Protein AF-A0AB39HM17-F1 (afdb_monomer)

Radius of gyration: 29.57 Å; Cα contacts (8 Å, |Δi|>4): 806; chains: 1; bounding box: 64×72×77 Å

InterPro domains:
  IPR000644 CBS domain [PF00571] (222-245)
  IPR000644 CBS domain [PF00571] (253-307)
  IPR000644 CBS domain [PS51371] (256-318)
  IPR000644 CBS domain [SM00116] (200-248)
  IPR000644 CBS domain [SM00116] (259-307)
  IPR006683 Thioesterase domain [PF03061] (350-422)
  IPR010766 DRTGG [PF07085] (76-178)
  IPR028979 HPr(Ser) kinase/phosphorylase-like, N-terminal domain superfamily [G3DSA:3.40.1390.20] (68-178)
  IPR028979 HPr(Ser) kinase/phosphorylase-like, N-terminal domain superfamily [SSF75138] (72-185)
  IPR029069 HotDog domain superfamily [SSF54637] (301-426)
  IPR036388 Winged helix-like DNA-binding domain superfamily [G3DSA:1.10.10.10] (3-59)
  IPR036390 Winged helix DNA-binding domain superfamily [SSF46785] (6-59)
  IPR046342 CBS domain superfamily [G3DSA:3.10.580.10] (186-247)
  IPR046342 CBS domain superfamily [G3DSA:3.10.580.10] (248-313)
  IPR046342 CBS domain superfamily [SSF54631] (182-310)
  IPR051257 Diverse Function CBS-Domain-Containing Protein [PTHR43080] (167-317)

Sequence (435 aa):
MATKHEQILKYIYSLKVGSKISVRQLASDLQVSDGTAYRAIKEAENQGFVSTIERVGTIRIERKQKDNFEKLTYAEVINIVDGQVLGGRDGLHKTLNKFLIGAMQLEAMMQYTEPDSLLIVGNRVRAHELAIEKGAAVLITGGFDTEDSIKKLADEKQLPIISTSYDTFTVAAMINRAIYDQLIKKEIVFVQDILTPYDQLYYLYTHDKIERWYELNQISMHTRFPVVNENKRLCGVVTSKDIIGKDKSLTIEKVMTKSPQVVQEKTSIAYVAHMMVWEGIEVIPVVDTSYNLIGLVSRQDVLKALQEIQRQPQVGDTIDDIVASNLKAINEEQTAFETKVLPQMTNQLGTLSDGVFTAIITEASSRALLQMKKGNLVVETITVSFIKPVQIESTLIIKPKILETGRIYAKIDVSVYHEDKIVGKGLLMAQLIDR

Foldseek 3Di:
DDDLLRVLLVVLQPDDFFDADDLVVSCVVSVHDSVSSVVSLVVCVVQQQWDQDPPPGITGHDRPDVPDLLWDFQLVLCVLQVKDWLALVQLRRQTAPEEDEPPDPLVVSLVVQAASHEYEYEPDQVSLQSSLVRRYAYEYEQQDDYDPVSRVSSNVSSHTYIYHNHHRVSSVVSVVVVSQVSLVPLPQDFCLNQWAWPVRFDAAEQFDFLLVVVVCCVVPVDQKHFYAYPVQATFFMGGVVQPPPHDRRDGPNVRGDGPDAAAERGHGLVVVLVCCLVVVNQKHFYADPVRHGTGMDGNVSSVVVVVVSVPPDGDDADLLRVLLVQWAQPDPLLQKIKGFAAQVQDDPVQFGDPVSVVSNQVNSQQVNVVSVVFAGKDWPDKDKDQQATHHHRFMKMKGWDWPDDDNFKTWIKIFIDGPNDTRMIMITIITTDND

Structure (mmCIF, N/CA/C/O backbone):
data_AF-A0AB39HM17-F1
#
_entry.id   AF-A0AB39HM17-F1
#
loop_
_atom_site.group_PDB
_atom_site.id
_atom_site.type_symbol
_atom_site.label_atom_id
_atom_site.label_alt_id
_atom_site.label_comp_id
_atom_site.label_asym_id
_atom_site.label_entity_id
_atom_site.label_seq_id
_atom_site.pdbx_PDB_ins_code
_atom_site.Cartn_x
_atom_site.Cartn_y
_atom_site.Cartn_z
_atom_site.occupancy
_atom_site.B_iso_or_equiv
_atom_site.auth_seq_id
_atom_site.auth_comp_id
_atom_site.auth_asym_id
_atom_site.auth_atom_id
_atom_site.pdbx_PDB_model_num
ATOM 1 N N . MET A 1 1 ? -24.971 -31.661 4.316 1.00 47.00 1 MET A N 1
ATOM 2 C CA . MET A 1 1 ? -24.615 -32.340 3.048 1.00 47.00 1 MET A CA 1
ATOM 3 C C . MET A 1 1 ? -23.960 -31.309 2.153 1.00 47.00 1 MET A C 1
ATOM 5 O O . MET A 1 1 ? -24.476 -30.201 2.111 1.00 47.00 1 MET A O 1
ATOM 9 N N . ALA A 1 2 ? -22.839 -31.634 1.505 1.00 59.97 2 ALA A N 1
ATOM 10 C CA . ALA A 1 2 ? -22.205 -30.706 0.567 1.00 59.97 2 ALA A CA 1
ATOM 11 C C . ALA A 1 2 ? -23.165 -30.409 -0.591 1.00 59.97 2 ALA A C 1
ATOM 13 O O . ALA A 1 2 ? -23.851 -31.317 -1.069 1.00 59.97 2 ALA A O 1
ATOM 14 N N . THR A 1 3 ? -23.242 -29.152 -1.019 1.00 82.88 3 THR A N 1
ATOM 15 C CA . THR A 1 3 ? -24.084 -28.784 -2.162 1.00 82.88 3 THR A CA 1
ATOM 16 C C . THR A 1 3 ? -23.556 -29.444 -3.440 1.00 82.88 3 THR A C 1
ATOM 18 O O . THR A 1 3 ? -22.368 -29.755 -3.547 1.00 82.88 3 THR A O 1
ATOM 21 N N . LYS A 1 4 ? -24.419 -29.630 -4.449 1.00 78.50 4 LYS A N 1
ATOM 22 C CA . LYS A 1 4 ? -23.999 -30.139 -5.770 1.00 78.50 4 LYS A CA 1
ATOM 23 C C . LYS A 1 4 ? -22.844 -29.315 -6.363 1.00 78.50 4 LYS A C 1
ATOM 25 O O . LYS A 1 4 ? -21.980 -29.865 -7.026 1.00 78.50 4 LYS A O 1
ATOM 30 N N . HIS A 1 5 ? -22.800 -28.014 -6.072 1.00 78.50 5 HIS A N 1
ATOM 31 C CA . HIS A 1 5 ? -21.723 -27.103 -6.470 1.00 78.50 5 HIS A CA 1
ATOM 32 C C . HIS A 1 5 ? -20.393 -27.395 -5.754 1.00 78.50 5 HIS A C 1
ATOM 34 O O . HIS A 1 5 ? -19.359 -27.540 -6.399 1.00 78.50 5 HIS A O 1
ATOM 40 N N . GLU A 1 6 ? -20.410 -27.578 -4.433 1.00 77.12 6 GLU A N 1
ATOM 41 C CA . GLU A 1 6 ? -19.210 -27.929 -3.653 1.00 77.12 6 GLU A CA 1
ATOM 42 C C . GLU A 1 6 ? -18.648 -29.310 -4.016 1.00 77.12 6 GLU A C 1
ATOM 44 O O . GLU A 1 6 ? -17.434 -29.518 -3.995 1.00 77.12 6 GLU A O 1
ATOM 49 N N . GLN A 1 7 ? -19.518 -30.264 -4.360 1.00 82.00 7 GLN A N 1
ATOM 50 C CA . GLN A 1 7 ? -19.106 -31.589 -4.831 1.00 82.00 7 GLN A CA 1
ATOM 51 C C . GLN A 1 7 ? -18.326 -31.499 -6.148 1.00 82.00 7 GLN A C 1
ATOM 53 O O . GLN A 1 7 ? -17.310 -32.177 -6.302 1.00 82.00 7 GLN A O 1
ATOM 58 N N . ILE A 1 8 ? -18.748 -30.614 -7.056 1.00 87.50 8 ILE A N 1
ATOM 59 C CA . ILE A 1 8 ? -18.041 -30.347 -8.312 1.00 87.50 8 ILE A CA 1
ATOM 60 C C . ILE A 1 8 ? -16.670 -29.727 -8.048 1.00 87.50 8 ILE A C 1
ATOM 62 O O . ILE A 1 8 ? -15.683 -30.175 -8.625 1.00 87.50 8 ILE A O 1
ATOM 66 N N . LEU A 1 9 ? -16.582 -28.729 -7.164 1.00 84.00 9 LEU A N 1
ATOM 67 C CA . LEU A 1 9 ? -15.301 -28.098 -6.832 1.00 84.00 9 LEU A CA 1
ATOM 68 C C . LEU A 1 9 ? -14.319 -29.111 -6.231 1.00 84.00 9 LEU A C 1
ATOM 70 O O . LEU A 1 9 ? -13.180 -29.202 -6.681 1.00 84.00 9 LEU A O 1
ATOM 74 N N . LYS A 1 10 ? -14.776 -29.954 -5.294 1.00 85.12 10 LYS A N 1
ATOM 75 C CA . LYS A 1 10 ? -13.953 -31.042 -4.735 1.00 85.12 10 LYS A CA 1
ATOM 76 C C . LYS A 1 10 ? -13.477 -32.020 -5.808 1.00 85.12 10 LYS A C 1
ATOM 78 O O . LYS A 1 10 ? -12.313 -32.419 -5.786 1.00 85.12 10 LYS A O 1
ATOM 83 N N . TYR A 1 11 ? -14.348 -32.375 -6.752 1.00 86.19 11 TYR A N 1
ATOM 84 C CA . TYR A 1 11 ? -13.978 -33.216 -7.887 1.00 86.19 11 TYR A CA 1
ATOM 85 C C . TYR A 1 11 ? -12.899 -32.545 -8.748 1.00 86.19 11 TYR A C 1
ATOM 87 O O . TYR A 1 11 ? -11.849 -33.145 -8.970 1.00 86.19 11 TYR A O 1
ATOM 95 N N . ILE A 1 12 ? -13.086 -31.279 -9.136 1.00 87.56 12 ILE A N 1
ATOM 96 C CA . ILE A 1 12 ? -12.105 -30.502 -9.910 1.00 87.56 12 ILE A CA 1
ATOM 97 C C . ILE A 1 12 ? -10.751 -30.440 -9.187 1.00 87.56 12 ILE A C 1
ATOM 99 O O . ILE A 1 12 ? -9.709 -30.631 -9.814 1.00 87.56 12 ILE A O 1
ATOM 103 N N . TYR A 1 13 ? -10.743 -30.228 -7.869 1.00 85.88 13 TYR A N 1
ATOM 104 C CA . TYR A 1 13 ? -9.505 -30.146 -7.085 1.00 85.88 13 TYR A CA 1
ATOM 105 C C . TYR A 1 13 ? -8.760 -31.477 -7.003 1.00 85.88 13 TYR A C 1
ATOM 107 O O . TYR A 1 13 ? -7.530 -31.469 -6.953 1.00 85.88 13 TYR A O 1
ATOM 115 N N . SER A 1 14 ? -9.483 -32.600 -7.063 1.00 85.81 14 SER A N 1
ATOM 116 C CA . SER A 1 14 ? -8.903 -33.948 -7.081 1.00 85.81 14 SER A CA 1
ATOM 117 C C . SER A 1 14 ? -8.293 -34.359 -8.428 1.00 85.81 14 SER A C 1
ATOM 119 O O . SER A 1 14 ? -7.534 -35.327 -8.484 1.00 85.81 14 SER A O 1
ATOM 121 N N . LEU A 1 15 ? -8.597 -33.642 -9.518 1.00 87.12 15 LEU A N 1
ATOM 122 C CA . LEU A 1 15 ? -8.042 -33.942 -10.838 1.00 87.12 15 LEU A CA 1
ATOM 123 C C . LEU A 1 15 ? -6.535 -33.667 -10.887 1.00 87.12 15 LEU A C 1
ATOM 125 O O . LEU A 1 15 ? -6.042 -32.676 -10.341 1.00 87.12 15 LEU A O 1
ATOM 129 N N . LYS A 1 16 ? -5.806 -34.516 -11.623 1.00 86.81 16 LYS A N 1
ATOM 130 C CA . LYS A 1 16 ? -4.382 -34.302 -11.909 1.00 86.81 16 LYS A CA 1
ATOM 131 C C . LYS A 1 16 ? -4.197 -33.033 -12.743 1.00 86.81 16 LYS A C 1
ATOM 133 O O . LYS A 1 16 ? -4.987 -32.771 -13.654 1.00 86.81 16 LYS A O 1
ATOM 138 N N . VAL A 1 17 ? -3.139 -32.274 -12.467 1.00 85.81 17 VAL A N 1
ATOM 139 C CA . VAL A 1 17 ? -2.735 -31.131 -13.301 1.00 85.81 17 VAL A CA 1
ATOM 140 C C . VAL A 1 17 ? -2.569 -31.592 -14.757 1.00 85.81 17 VAL A C 1
ATOM 142 O O . VAL A 1 17 ? -2.066 -32.683 -15.014 1.00 85.81 17 VAL A O 1
ATOM 145 N N . GLY A 1 18 ? -3.073 -30.797 -15.700 1.00 82.12 18 GLY A N 1
ATOM 146 C CA . GLY A 1 18 ? -3.159 -31.112 -17.128 1.00 82.12 18 GLY A CA 1
ATOM 147 C C . GLY A 1 18 ? -4.460 -31.799 -17.567 1.00 82.12 18 GLY A C 1
ATOM 148 O O . GLY A 1 18 ? -4.708 -31.915 -18.767 1.00 82.12 18 GLY A O 1
ATOM 149 N N . SER A 1 19 ? -5.323 -32.232 -16.639 1.00 89.38 19 SER A N 1
ATOM 150 C CA . SER A 1 19 ? -6.602 -32.872 -16.993 1.00 89.38 19 SER A CA 1
ATOM 151 C C . SER A 1 19 ? -7.542 -31.891 -17.697 1.00 89.38 19 SER A C 1
ATOM 153 O O . SER A 1 19 ? -7.758 -30.781 -17.208 1.00 89.38 19 SER A O 1
ATOM 155 N N . LYS A 1 20 ? -8.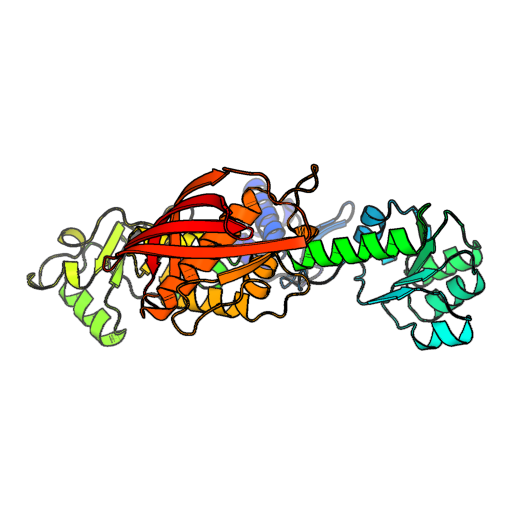142 -32.307 -18.820 1.00 89.75 20 LYS A N 1
ATOM 156 C CA . LYS A 1 20 ? -9.189 -31.535 -19.506 1.00 89.75 20 LYS A CA 1
ATOM 157 C C . LYS A 1 20 ? -10.494 -31.585 -18.716 1.00 89.75 20 LYS A C 1
ATOM 159 O O . LYS A 1 20 ? -10.899 -32.644 -18.247 1.00 89.75 20 LYS A O 1
ATOM 164 N N . ILE A 1 21 ? -11.159 -30.442 -18.615 1.00 91.06 21 ILE A N 1
ATOM 165 C CA . ILE A 1 21 ? -12.423 -30.264 -17.907 1.00 91.06 21 ILE A CA 1
ATOM 166 C C . ILE A 1 21 ? -13.456 -29.777 -18.921 1.00 91.06 21 ILE A C 1
ATOM 168 O O . ILE A 1 21 ? -13.289 -28.737 -19.552 1.00 91.06 21 ILE A O 1
ATOM 172 N N . SER A 1 22 ? -14.531 -30.540 -19.094 1.00 90.44 22 SER A N 1
ATOM 173 C CA . SER A 1 22 ? -15.632 -30.206 -19.998 1.00 90.44 22 SER A CA 1
ATOM 174 C C . SER A 1 22 ? -16.907 -30.008 -19.195 1.00 90.44 22 SER A C 1
ATOM 176 O O . SER A 1 22 ? -17.257 -30.866 -18.389 1.00 90.44 22 SER A O 1
ATOM 178 N N . VAL A 1 23 ? -17.624 -28.908 -19.450 1.00 89.31 23 VAL A N 1
ATOM 179 C CA . VAL A 1 23 ? -18.901 -28.591 -18.785 1.00 89.31 23 VAL A CA 1
ATOM 180 C C . VAL A 1 23 ? -19.884 -29.756 -18.914 1.00 89.31 23 VAL A C 1
ATOM 182 O O . VAL A 1 23 ? -20.435 -30.197 -17.914 1.00 89.31 23 VAL A O 1
ATOM 185 N N . ARG A 1 24 ? -20.049 -30.296 -20.129 1.00 86.56 24 ARG A N 1
ATOM 186 C CA . ARG A 1 24 ? -21.010 -31.375 -20.416 1.00 86.56 24 ARG A CA 1
ATOM 187 C C . ARG A 1 24 ? -20.611 -32.700 -19.777 1.00 86.56 24 ARG A C 1
ATOM 189 O O . ARG A 1 24 ? -21.460 -33.417 -19.261 1.00 86.56 24 ARG A O 1
ATOM 196 N N . GLN A 1 25 ? -19.319 -33.024 -19.814 1.00 85.06 25 GLN A N 1
ATOM 197 C CA . GLN A 1 25 ? -18.815 -34.263 -19.224 1.00 85.06 25 GLN A CA 1
ATOM 198 C C . GLN A 1 25 ? -18.960 -34.225 -17.704 1.00 85.06 25 GLN A C 1
ATOM 200 O O . GLN A 1 25 ? -19.507 -35.138 -17.105 1.00 85.06 25 GLN A O 1
ATOM 205 N N . LEU A 1 26 ? -18.581 -33.103 -17.101 1.00 87.12 26 LEU A N 1
ATOM 206 C CA . LEU A 1 26 ? -18.660 -32.900 -15.666 1.00 87.12 26 LEU A CA 1
ATOM 207 C C . LEU A 1 26 ? -20.117 -32.817 -15.168 1.00 87.12 26 LEU A C 1
ATOM 209 O O . LEU A 1 26 ? -20.424 -33.309 -14.084 1.00 87.12 26 LEU A O 1
ATOM 213 N N . ALA A 1 27 ? -21.026 -32.253 -15.972 1.00 88.44 27 ALA A N 1
ATOM 214 C CA . ALA A 1 27 ? -22.462 -32.260 -15.699 1.00 88.44 27 ALA A CA 1
ATOM 215 C C . ALA A 1 27 ? -23.060 -33.677 -15.720 1.00 88.44 27 ALA A C 1
ATOM 217 O O . ALA A 1 27 ? -23.825 -34.040 -14.823 1.00 88.44 27 ALA A O 1
ATOM 218 N N . SER A 1 28 ? -22.660 -34.488 -16.706 1.00 87.50 28 SER A N 1
ATOM 219 C CA . SER A 1 28 ? -23.074 -35.887 -16.847 1.00 87.50 28 SER A CA 1
ATOM 220 C C . SER A 1 28 ? -22.544 -36.762 -15.708 1.00 87.50 28 SER A C 1
ATOM 222 O O . SER A 1 28 ? -23.326 -37.442 -15.043 1.00 87.50 28 SER A O 1
ATOM 224 N N . ASP A 1 29 ? -21.236 -36.710 -15.443 1.00 84.44 29 ASP A N 1
ATOM 225 C CA . ASP A 1 29 ? -20.556 -37.580 -14.474 1.00 84.44 29 ASP A CA 1
ATOM 226 C C . ASP A 1 29 ? -21.052 -37.354 -13.039 1.00 84.44 29 ASP A C 1
ATOM 228 O O . ASP A 1 29 ? -21.134 -38.290 -12.244 1.00 84.44 29 ASP A O 1
ATOM 232 N N . LEU A 1 30 ? -21.422 -36.112 -12.709 1.00 84.88 30 LEU A N 1
ATOM 233 C CA . LEU A 1 30 ? -21.882 -35.725 -11.372 1.00 84.88 30 LEU A CA 1
ATOM 234 C C . LEU A 1 30 ? -23.409 -35.563 -11.270 1.00 84.88 30 LEU A C 1
ATOM 236 O O . LEU A 1 30 ? -23.908 -35.166 -10.216 1.00 84.88 30 LEU A O 1
ATOM 240 N N . GLN A 1 31 ? -24.162 -35.874 -12.334 1.00 87.62 31 GLN A N 1
ATOM 241 C CA . GLN A 1 31 ? -25.627 -35.741 -12.401 1.00 87.62 31 GLN A CA 1
ATOM 242 C C . GLN A 1 31 ? -26.131 -34.355 -11.936 1.00 87.62 31 GLN A C 1
ATOM 244 O O . GLN A 1 31 ? -27.002 -34.202 -11.059 1.00 87.62 31 GLN A O 1
ATOM 249 N N . VAL A 1 32 ? -25.552 -33.311 -12.531 1.00 88.50 32 VAL A N 1
ATOM 250 C CA . VAL A 1 32 ? -25.862 -31.897 -12.275 1.00 88.50 32 VAL A CA 1
ATOM 251 C C . VAL A 1 32 ? -26.233 -31.175 -13.572 1.00 88.50 32 VAL A C 1
ATOM 253 O O . VAL A 1 32 ? -26.030 -31.694 -14.663 1.00 88.50 32 VAL A O 1
ATOM 256 N N . SER A 1 33 ? -26.797 -29.967 -13.470 1.00 90.88 33 SER A N 1
ATOM 257 C CA . SER A 1 33 ? -27.083 -29.160 -14.664 1.00 90.88 33 SER A CA 1
ATOM 258 C C . SER A 1 33 ? -25.804 -28.564 -15.262 1.00 90.88 33 SER A C 1
ATOM 260 O O . SER A 1 33 ? -24.886 -28.205 -14.516 1.00 90.88 33 SER A O 1
ATOM 262 N N . ASP A 1 34 ? -25.785 -28.359 -16.582 1.00 88.88 34 ASP A N 1
ATOM 263 C CA . ASP A 1 34 ? -24.696 -27.665 -17.289 1.00 88.88 34 ASP A CA 1
ATOM 264 C C . ASP A 1 34 ? -24.395 -26.291 -16.673 1.00 88.88 34 ASP A C 1
ATOM 266 O O . ASP A 1 34 ? -23.236 -25.904 -16.539 1.00 88.88 34 ASP A O 1
ATOM 270 N N . GLY A 1 35 ? -25.427 -25.566 -16.225 1.00 85.38 35 GLY A N 1
ATOM 271 C CA . GLY A 1 35 ? -25.268 -24.269 -15.562 1.00 85.38 35 GLY A CA 1
ATOM 272 C C . GLY A 1 35 ? -24.552 -24.364 -14.210 1.00 85.38 35 GLY A C 1
ATOM 273 O O . GLY A 1 35 ? -23.720 -23.514 -13.890 1.00 85.38 35 GLY A O 1
ATOM 274 N N . THR A 1 36 ? -24.821 -25.414 -13.426 1.00 85.88 36 THR A N 1
ATOM 275 C CA . THR A 1 36 ? -24.124 -25.674 -12.153 1.00 85.88 36 THR A CA 1
ATOM 276 C C . THR A 1 36 ? -22.663 -26.055 -12.397 1.00 85.88 36 THR A C 1
ATOM 278 O O . THR A 1 36 ? -21.777 -25.522 -11.733 1.00 85.88 36 THR A O 1
ATOM 281 N N . ALA A 1 37 ? -22.402 -26.914 -13.387 1.00 88.56 37 ALA A N 1
ATOM 282 C CA . ALA A 1 37 ? -21.049 -27.298 -13.790 1.00 88.56 37 ALA A CA 1
ATOM 283 C C . ALA A 1 37 ? -20.241 -26.099 -14.307 1.00 88.56 37 ALA A C 1
ATOM 285 O O . ALA A 1 37 ? -19.108 -25.885 -13.879 1.00 88.56 37 ALA A O 1
ATOM 286 N N . TYR A 1 38 ? -20.840 -25.269 -15.165 1.00 89.12 38 TYR A N 1
ATOM 287 C CA . TYR A 1 38 ? -20.209 -24.058 -15.689 1.00 89.12 38 TYR A CA 1
ATOM 288 C C . TYR A 1 38 ? -19.845 -23.070 -14.575 1.00 89.12 38 TYR A C 1
ATOM 290 O O . TYR A 1 38 ? -18.727 -22.556 -14.544 1.00 89.12 38 TYR A O 1
ATOM 298 N N . ARG A 1 39 ? -20.759 -22.835 -13.624 1.00 86.56 39 ARG A N 1
ATOM 299 C CA . ARG A 1 39 ? -20.515 -21.933 -12.491 1.00 86.56 39 ARG A CA 1
ATOM 300 C C . ARG A 1 39 ? -19.363 -22.421 -11.612 1.00 86.56 39 ARG A C 1
ATOM 302 O O . ARG A 1 39 ? -18.527 -21.614 -11.221 1.00 86.56 39 ARG A O 1
ATOM 309 N N . ALA A 1 40 ? -19.295 -23.721 -11.338 1.00 89.19 40 ALA A N 1
ATOM 310 C CA . ALA A 1 40 ? -18.208 -24.306 -10.559 1.00 89.19 40 ALA A CA 1
ATOM 311 C C . ALA A 1 40 ? -16.862 -24.259 -11.300 1.00 89.19 40 ALA A C 1
ATOM 313 O O . ALA A 1 40 ? -15.841 -23.958 -10.691 1.00 89.19 40 ALA A O 1
ATOM 314 N N . ILE A 1 41 ? -16.850 -24.468 -12.621 1.00 89.19 41 ILE A N 1
ATOM 315 C CA . ILE A 1 41 ? -15.640 -24.305 -13.442 1.00 89.19 41 ILE A CA 1
ATOM 316 C C . ILE A 1 41 ? -15.154 -22.851 -13.415 1.00 89.19 41 ILE A C 1
ATOM 318 O O . ILE A 1 41 ? -13.964 -22.618 -13.222 1.00 89.19 41 ILE A O 1
ATOM 322 N N . LYS A 1 42 ? -16.060 -21.872 -13.547 1.00 86.19 42 LYS A N 1
ATOM 323 C CA . LYS A 1 42 ? -15.706 -20.447 -13.454 1.00 86.19 42 LYS A CA 1
ATOM 324 C C . LYS A 1 42 ? -15.182 -20.052 -12.078 1.00 86.19 42 LYS A C 1
ATOM 326 O O . LYS A 1 42 ? -14.275 -19.233 -11.979 1.00 86.19 42 LYS A O 1
ATOM 331 N N . GLU A 1 43 ? -15.717 -20.640 -11.017 1.00 83.00 43 GLU A N 1
ATOM 332 C CA . GLU A 1 43 ? -15.200 -20.424 -9.669 1.00 83.00 43 GLU A CA 1
ATOM 333 C C . GLU A 1 43 ? -13.813 -21.051 -9.474 1.00 83.00 43 GLU A C 1
ATOM 335 O O . GLU A 1 43 ? -12.916 -20.382 -8.966 1.00 83.00 43 GLU A O 1
ATOM 340 N N . ALA A 1 44 ? -13.599 -22.281 -9.945 1.00 84.75 44 ALA A N 1
ATOM 341 C CA . ALA A 1 44 ? -12.288 -22.926 -9.915 1.00 84.75 44 ALA A CA 1
ATOM 342 C C . ALA A 1 44 ? -11.242 -22.177 -10.767 1.00 84.75 44 ALA A C 1
ATOM 344 O O . ALA A 1 44 ? -10.065 -22.146 -10.406 1.00 84.75 44 ALA A O 1
ATOM 345 N N . GLU A 1 45 ? -11.666 -21.549 -11.868 1.00 82.88 45 GLU A N 1
ATOM 346 C CA . GLU A 1 45 ? -10.837 -20.659 -12.689 1.00 82.88 45 GLU A CA 1
ATOM 347 C C . GLU A 1 45 ? -10.462 -19.377 -11.930 1.00 82.88 45 GLU A C 1
ATOM 349 O O . GLU A 1 45 ? -9.283 -19.045 -11.839 1.00 82.88 45 GLU A O 1
ATOM 354 N N . ASN A 1 46 ? -11.425 -18.717 -11.277 1.00 72.69 46 ASN A N 1
ATOM 355 C CA . ASN A 1 46 ? -11.162 -17.542 -10.433 1.00 72.69 46 ASN A CA 1
ATOM 356 C C . ASN A 1 46 ? -10.252 -17.850 -9.233 1.00 72.69 46 ASN A C 1
ATOM 358 O O . ASN A 1 46 ? -9.504 -16.984 -8.786 1.00 72.69 46 ASN A O 1
ATOM 362 N N . GLN A 1 47 ? -10.316 -19.071 -8.702 1.00 74.81 47 GLN A N 1
ATOM 363 C CA . GLN A 1 47 ? -9.438 -19.541 -7.628 1.00 74.81 47 GLN A CA 1
ATOM 364 C C . GLN A 1 47 ? -8.070 -20.039 -8.141 1.00 74.81 47 GLN A C 1
ATOM 366 O O . GLN A 1 47 ? -7.244 -20.490 -7.346 1.00 74.81 47 GLN A O 1
ATOM 371 N N . GLY A 1 48 ? -7.814 -19.969 -9.454 1.00 74.75 48 GLY A N 1
ATOM 372 C CA . GLY A 1 48 ? -6.525 -20.308 -10.062 1.00 74.75 48 GLY A CA 1
ATOM 373 C C . GLY A 1 48 ? -6.222 -21.807 -10.139 1.00 74.75 48 GLY A C 1
ATOM 374 O O . GLY A 1 48 ? -5.068 -22.185 -10.321 1.00 74.75 48 GLY A O 1
ATOM 375 N N . PHE A 1 49 ? -7.226 -22.677 -9.993 1.00 81.19 49 PHE A N 1
ATOM 376 C CA . PHE A 1 49 ? -7.066 -24.133 -10.118 1.00 81.19 49 PHE A CA 1
ATOM 377 C C . PHE A 1 49 ? -7.260 -24.629 -11.555 1.00 81.19 49 PHE A C 1
ATOM 379 O O . PHE A 1 49 ? -6.881 -25.757 -11.888 1.00 81.19 49 PHE A O 1
ATOM 386 N N . VAL A 1 50 ? -7.882 -23.815 -12.404 1.00 89.00 50 VAL A N 1
ATOM 387 C CA . VAL A 1 50 ? -8.299 -24.164 -13.761 1.00 89.00 50 VAL A CA 1
ATOM 388 C C . VAL A 1 50 ? -8.026 -22.979 -14.692 1.00 89.00 50 VAL A C 1
ATOM 390 O O . VAL A 1 50 ? -8.115 -21.838 -14.261 1.00 89.00 50 VAL A O 1
ATOM 393 N N . SER A 1 51 ? -7.690 -23.233 -15.957 1.00 85.00 51 SER A N 1
ATOM 394 C CA . SER A 1 51 ? -7.532 -22.187 -16.976 1.00 85.00 51 SER A CA 1
ATOM 395 C C . SER A 1 51 ? -8.215 -22.588 -18.276 1.00 85.00 51 SER A C 1
ATOM 397 O O . SER A 1 51 ? -8.075 -23.728 -18.731 1.00 85.00 51 SER A O 1
ATOM 399 N N . THR A 1 52 ? -8.966 -21.663 -18.870 1.00 85.88 52 THR A N 1
ATOM 400 C CA . THR A 1 52 ? -9.573 -21.838 -20.191 1.00 85.88 52 THR A CA 1
ATOM 401 C C . THR A 1 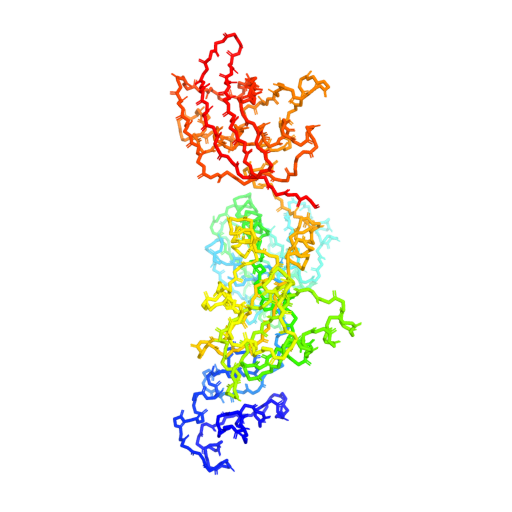52 ? -8.658 -21.276 -21.268 1.00 85.88 52 THR A C 1
ATOM 403 O O . THR A 1 52 ? -8.423 -20.074 -21.334 1.00 85.88 52 THR A O 1
ATOM 406 N N . ILE A 1 53 ? -8.167 -22.156 -22.141 1.00 80.38 53 ILE A N 1
ATOM 407 C CA . ILE A 1 53 ? -7.266 -21.796 -23.237 1.00 80.38 53 ILE A CA 1
ATOM 408 C C . ILE A 1 53 ? -8.033 -21.916 -24.556 1.00 80.38 53 ILE A C 1
ATOM 410 O O . ILE A 1 53 ? -8.640 -22.958 -24.838 1.00 80.38 53 ILE A O 1
ATOM 414 N N . GLU A 1 54 ? -8.004 -20.866 -25.383 1.00 71.12 54 GLU A N 1
ATOM 415 C CA . GLU A 1 54 ? -8.620 -20.899 -26.713 1.00 71.12 54 GLU A CA 1
ATOM 416 C C . GLU A 1 54 ? -8.104 -22.097 -27.526 1.00 71.12 54 GLU A C 1
ATOM 418 O O . GLU A 1 54 ? -6.910 -22.386 -27.556 1.00 71.12 54 GLU A O 1
ATOM 423 N N . ARG A 1 55 ? -9.020 -22.809 -28.197 1.00 72.38 55 ARG A N 1
ATOM 424 C CA . ARG A 1 55 ? -8.762 -24.000 -29.042 1.00 72.38 55 ARG A CA 1
ATOM 425 C C . ARG A 1 55 ? -8.291 -25.270 -28.313 1.00 72.38 55 ARG A C 1
ATOM 427 O O . ARG A 1 55 ? -8.348 -26.341 -28.910 1.00 72.38 55 ARG A O 1
ATOM 434 N N . VAL A 1 56 ? -7.899 -25.195 -27.040 1.00 78.00 56 VAL A N 1
ATOM 435 C CA . VAL A 1 56 ? -7.493 -26.361 -26.222 1.00 78.00 56 VAL A CA 1
ATOM 436 C C . VAL A 1 56 ? -8.606 -26.802 -25.266 1.00 78.00 56 VAL A C 1
ATOM 438 O O . VAL A 1 56 ? -8.775 -28.002 -25.021 1.00 78.00 56 VAL A O 1
ATOM 441 N N . GLY A 1 57 ? -9.398 -25.844 -24.777 1.00 83.62 57 GLY A N 1
ATOM 442 C CA . GLY A 1 57 ? -10.447 -26.052 -23.783 1.00 83.62 57 GLY A CA 1
ATOM 443 C C . GLY A 1 57 ? -9.980 -25.716 -22.368 1.00 83.62 57 GLY A C 1
ATOM 444 O O . GLY A 1 57 ? -8.907 -25.152 -22.155 1.00 83.62 57 GLY A O 1
ATOM 445 N N . THR A 1 58 ? -10.814 -26.043 -21.389 1.00 88.94 58 THR A N 1
ATOM 446 C CA . THR A 1 58 ? -10.538 -25.785 -19.977 1.00 88.94 58 THR A CA 1
ATOM 447 C C . THR A 1 58 ? -9.681 -26.908 -19.389 1.00 88.94 58 THR A C 1
ATOM 449 O O . THR A 1 58 ? -10.010 -28.083 -19.549 1.00 88.94 58 THR A O 1
ATOM 452 N N . ILE A 1 59 ? -8.576 -26.570 -18.723 1.00 90.31 59 ILE A N 1
ATOM 453 C CA . ILE A 1 59 ? -7.625 -27.541 -18.160 1.00 90.31 59 ILE A CA 1
ATOM 454 C C . ILE A 1 59 ? -7.332 -27.267 -16.685 1.00 90.31 59 ILE A C 1
ATOM 456 O O . ILE A 1 59 ? -7.284 -26.119 -16.246 1.00 90.31 59 ILE A O 1
ATOM 460 N N . ARG A 1 60 ? -7.101 -28.330 -15.912 1.00 89.00 60 ARG A N 1
ATOM 461 C CA . ARG A 1 60 ? -6.585 -28.250 -14.542 1.00 89.00 60 ARG A CA 1
ATOM 462 C C . ARG A 1 60 ? -5.145 -27.736 -14.584 1.00 89.00 60 ARG A C 1
ATOM 464 O O . ARG A 1 60 ? -4.297 -28.376 -15.197 1.00 89.00 60 ARG A O 1
ATOM 471 N N . ILE A 1 61 ? -4.856 -26.631 -13.910 1.00 83.12 61 ILE A N 1
ATOM 472 C CA . ILE A 1 61 ? -3.499 -26.067 -13.802 1.00 83.12 61 ILE A CA 1
ATOM 473 C C . ILE A 1 61 ? -2.990 -26.202 -12.374 1.00 83.12 61 ILE A C 1
ATOM 475 O O . ILE A 1 61 ? -3.787 -26.289 -11.450 1.00 83.12 61 ILE A O 1
ATOM 479 N N . GLU A 1 62 ? -1.684 -26.243 -12.147 1.00 77.50 62 GLU A N 1
ATOM 480 C CA . GLU A 1 62 ? -1.179 -26.151 -10.777 1.00 77.50 62 GLU A CA 1
ATOM 481 C C . GLU A 1 62 ? -1.677 -24.844 -10.145 1.00 77.50 62 GLU A C 1
ATOM 483 O O . GLU A 1 62 ? -1.754 -23.822 -10.830 1.00 77.50 62 GLU A O 1
ATOM 488 N N . ARG A 1 63 ? -2.107 -24.892 -8.873 1.00 63.44 63 ARG A N 1
ATOM 489 C CA . ARG A 1 63 ? -2.564 -23.683 -8.180 1.00 63.44 63 ARG A CA 1
ATOM 490 C C . ARG A 1 63 ? -1.367 -22.751 -8.179 1.00 63.44 63 ARG A C 1
ATOM 492 O O . ARG A 1 63 ? -0.403 -23.043 -7.476 1.00 63.44 63 ARG A O 1
ATOM 499 N N . LYS A 1 64 ? -1.432 -21.656 -8.941 1.00 51.19 64 LYS A N 1
ATOM 500 C CA . LYS A 1 64 ? -0.478 -20.568 -8.759 1.00 51.19 64 LYS A CA 1
ATOM 501 C C . LYS A 1 64 ? -0.561 -20.211 -7.278 1.00 51.19 64 LYS A C 1
ATOM 503 O O . LYS A 1 64 ? -1.597 -19.726 -6.812 1.00 51.19 64 LYS A O 1
ATOM 508 N N . GLN A 1 65 ? 0.501 -20.494 -6.520 1.00 43.12 65 GLN A N 1
ATOM 509 C CA . GLN A 1 65 ? 0.769 -19.672 -5.349 1.00 43.12 65 GLN A CA 1
ATOM 510 C C . GLN A 1 65 ? 0.733 -18.228 -5.865 1.00 43.12 65 GLN A C 1
ATOM 512 O O . GLN A 1 65 ? 0.975 -17.998 -7.054 1.00 43.12 65 GLN A O 1
ATOM 517 N N . LYS A 1 66 ? 0.310 -17.260 -5.049 1.00 42.56 66 LYS A N 1
ATOM 518 C CA . LYS A 1 66 ? 0.518 -15.856 -5.415 1.00 42.56 66 LYS A CA 1
ATOM 519 C C . LYS A 1 66 ? 2.037 -15.673 -5.504 1.00 42.56 66 LYS A C 1
ATOM 521 O O . LYS A 1 66 ? 2.671 -15.346 -4.513 1.00 42.56 66 LYS A O 1
ATOM 526 N N . ASP A 1 67 ? 2.612 -16.030 -6.645 1.00 37.09 67 ASP A N 1
ATOM 527 C CA . ASP A 1 67 ? 4.017 -15.875 -6.937 1.00 37.09 67 ASP A CA 1
ATOM 528 C C . ASP A 1 67 ? 4.227 -14.375 -6.978 1.00 37.09 67 ASP A C 1
ATOM 530 O O . ASP A 1 67 ? 3.526 -13.668 -7.707 1.00 37.09 67 ASP A O 1
ATOM 534 N N . ASN A 1 68 ? 5.122 -13.934 -6.099 1.00 40.38 68 ASN A N 1
ATOM 535 C CA . ASN A 1 68 ? 5.534 -12.567 -5.849 1.00 40.38 68 ASN A CA 1
ATOM 536 C C . ASN A 1 68 ? 5.241 -11.631 -7.030 1.00 40.38 68 ASN A C 1
ATOM 538 O O . ASN A 1 68 ? 5.876 -11.725 -8.082 1.00 40.38 68 ASN A O 1
ATOM 542 N N . PHE A 1 69 ? 4.364 -10.649 -6.801 1.00 45.03 69 PHE A N 1
ATOM 543 C CA . PHE A 1 69 ? 4.159 -9.467 -7.652 1.00 45.03 69 PHE A CA 1
ATOM 544 C C . PHE A 1 69 ? 5.432 -8.608 -7.843 1.00 45.03 69 PHE A C 1
ATOM 546 O O . PHE A 1 69 ? 5.376 -7.525 -8.414 1.00 45.03 69 PHE A O 1
ATOM 553 N N . GLU A 1 70 ? 6.591 -9.082 -7.388 1.00 53.09 70 GLU A N 1
ATOM 554 C CA . GLU A 1 70 ? 7.874 -8.384 -7.396 1.00 53.09 70 GLU A CA 1
ATOM 555 C C . GLU A 1 70 ? 8.563 -8.378 -8.766 1.00 53.09 70 GLU A C 1
ATOM 557 O O . GLU A 1 70 ? 9.601 -7.731 -8.907 1.00 53.09 70 GLU A O 1
ATOM 562 N N . LYS A 1 71 ? 8.058 -9.119 -9.767 1.00 65.94 71 LYS A N 1
ATOM 563 C CA . LYS A 1 71 ? 8.811 -9.337 -11.006 1.00 65.94 71 LYS A CA 1
ATOM 564 C C . LYS A 1 71 ? 8.026 -9.056 -12.286 1.00 65.94 71 LYS A C 1
ATOM 566 O O . LYS A 1 71 ? 7.054 -9.731 -12.614 1.00 65.94 71 LYS A O 1
ATOM 571 N N . LEU A 1 72 ? 8.545 -8.095 -13.039 1.00 79.50 72 LEU A N 1
ATOM 572 C CA . LEU A 1 72 ? 8.050 -7.628 -14.330 1.00 79.50 72 LEU A CA 1
ATOM 573 C C . LEU A 1 72 ? 8.278 -8.698 -15.419 1.00 79.50 72 LEU A C 1
ATOM 575 O O . LEU A 1 72 ? 9.282 -9.401 -15.396 1.00 79.50 72 LEU A O 1
ATOM 579 N N . THR A 1 73 ? 7.375 -8.858 -16.381 1.00 90.12 73 THR A N 1
ATOM 580 C CA . THR A 1 73 ? 7.514 -9.793 -17.521 1.00 90.12 73 THR A CA 1
ATOM 581 C C . THR A 1 73 ? 7.993 -9.080 -18.782 1.00 90.12 73 THR A C 1
ATOM 583 O O . THR A 1 73 ? 7.785 -7.878 -18.943 1.00 90.12 73 THR A O 1
ATOM 586 N N . TYR A 1 74 ? 8.582 -9.799 -19.744 1.00 92.06 74 TYR A N 1
ATOM 587 C CA . TYR A 1 74 ? 8.985 -9.173 -21.015 1.00 92.06 74 TYR A CA 1
ATOM 588 C C . TYR A 1 74 ? 7.795 -8.587 -21.796 1.00 92.06 74 TYR A C 1
ATOM 590 O O . TYR A 1 74 ? 7.948 -7.574 -22.477 1.00 92.06 74 TYR A O 1
ATOM 598 N N . ALA A 1 75 ? 6.602 -9.177 -21.666 1.00 90.69 75 ALA A N 1
ATOM 599 C CA . ALA A 1 75 ? 5.362 -8.618 -22.206 1.00 90.69 75 ALA A CA 1
ATOM 600 C C . ALA A 1 75 ? 5.038 -7.231 -21.625 1.00 90.69 75 ALA A C 1
ATOM 602 O O . ALA A 1 75 ? 4.617 -6.332 -22.350 1.00 90.69 75 ALA A O 1
ATOM 603 N N . GLU A 1 76 ? 5.250 -7.037 -20.325 1.00 89.25 76 GLU A N 1
ATOM 604 C CA . GLU A 1 76 ? 5.041 -5.743 -19.677 1.00 89.25 76 GLU A CA 1
ATOM 605 C C . GLU A 1 76 ? 6.109 -4.731 -20.084 1.00 89.25 76 GLU A C 1
ATOM 607 O O . GLU A 1 76 ? 5.760 -3.582 -20.350 1.00 89.25 76 GLU A O 1
ATOM 612 N N . VAL A 1 77 ? 7.375 -5.156 -20.220 1.00 92.12 77 VAL A N 1
ATOM 613 C CA . VAL A 1 77 ? 8.458 -4.294 -20.736 1.00 92.12 77 VAL A CA 1
ATOM 614 C C . VAL A 1 77 ? 8.061 -3.683 -22.074 1.00 92.12 77 VAL A C 1
ATOM 616 O O . VAL A 1 77 ? 8.239 -2.485 -22.263 1.00 92.12 77 VAL A O 1
ATOM 619 N N . ILE A 1 78 ? 7.487 -4.477 -22.980 1.00 93.12 78 ILE A N 1
ATOM 620 C CA . ILE A 1 78 ? 7.032 -3.997 -24.290 1.00 93.12 78 ILE A CA 1
ATOM 621 C C . ILE A 1 78 ? 6.027 -2.860 -24.149 1.00 93.12 78 ILE A C 1
ATOM 623 O O . ILE A 1 78 ? 6.187 -1.837 -24.806 1.00 93.12 78 ILE A O 1
ATOM 627 N N . ASN A 1 79 ? 5.028 -3.018 -23.281 1.00 91.56 79 ASN A N 1
ATOM 628 C CA . ASN A 1 79 ? 4.018 -1.984 -23.062 1.00 91.56 79 ASN A CA 1
ATOM 629 C C . ASN A 1 79 ? 4.615 -0.718 -22.430 1.00 91.56 79 ASN A C 1
ATOM 631 O O . ASN A 1 79 ? 4.137 0.375 -22.697 1.00 91.56 79 ASN A O 1
ATOM 635 N N . ILE A 1 80 ? 5.648 -0.854 -21.593 1.00 90.25 80 ILE A N 1
ATOM 636 C CA . ILE A 1 80 ? 6.317 0.279 -20.934 1.00 90.25 80 ILE A CA 1
ATOM 637 C C . ILE A 1 80 ? 7.122 1.115 -21.930 1.00 90.25 80 ILE A C 1
ATOM 639 O O . ILE A 1 80 ? 7.182 2.334 -21.799 1.00 90.25 80 ILE A O 1
ATOM 643 N N . VAL A 1 81 ? 7.770 0.458 -22.892 1.00 94.00 81 VAL A N 1
ATOM 644 C CA . VAL A 1 81 ? 8.705 1.100 -23.830 1.00 94.00 81 VAL A CA 1
ATOM 645 C C . VAL A 1 81 ? 8.110 1.299 -25.224 1.00 94.00 81 VAL A C 1
ATOM 647 O O . VAL A 1 81 ? 8.863 1.577 -26.157 1.00 94.00 81 VAL A O 1
ATOM 650 N N . ASP A 1 82 ? 6.797 1.110 -25.385 1.00 93.38 82 ASP A N 1
ATOM 651 C CA . ASP A 1 82 ? 6.095 1.086 -26.678 1.00 93.38 82 ASP A CA 1
ATOM 652 C C . ASP A 1 82 ? 6.832 0.229 -27.728 1.00 93.38 82 ASP A C 1
ATOM 654 O O . ASP A 1 82 ? 7.063 0.628 -28.870 1.00 93.38 82 ASP A O 1
ATOM 658 N N . GLY A 1 83 ? 7.289 -0.947 -27.294 1.00 93.69 83 GLY A N 1
ATOM 659 C CA . GLY A 1 83 ? 8.191 -1.797 -28.057 1.00 93.69 83 GLY A CA 1
ATOM 660 C C . GLY A 1 83 ? 7.505 -2.623 -29.148 1.00 93.69 83 GLY A C 1
ATOM 661 O O . GLY A 1 83 ? 6.341 -3.011 -29.057 1.00 93.69 83 GLY A O 1
ATOM 662 N N . GLN A 1 84 ? 8.273 -2.989 -30.167 1.00 96.75 84 GLN A N 1
ATOM 663 C CA . GLN A 1 84 ? 7.902 -3.964 -31.184 1.00 96.75 84 GLN A CA 1
ATOM 664 C C . GLN A 1 84 ? 8.729 -5.237 -31.015 1.00 96.75 84 GLN A C 1
ATOM 666 O O . GLN A 1 84 ? 9.952 -5.190 -30.912 1.00 96.75 84 GLN A O 1
ATOM 671 N N . VAL A 1 85 ? 8.075 -6.398 -31.046 1.00 97.50 85 VAL A N 1
ATOM 672 C CA . VAL A 1 85 ? 8.776 -7.688 -30.993 1.00 97.50 85 VAL A CA 1
ATOM 673 C C . VAL A 1 85 ? 9.261 -8.086 -32.379 1.00 97.50 85 VAL A C 1
ATOM 675 O O . VAL A 1 85 ? 8.445 -8.316 -33.279 1.00 97.50 85 VAL A O 1
ATOM 678 N N . LEU A 1 86 ? 10.580 -8.200 -32.516 1.00 96.88 86 LEU A N 1
ATOM 679 C CA . LEU A 1 86 ? 11.277 -8.602 -33.736 1.00 96.88 86 LEU A CA 1
ATOM 680 C C . LEU A 1 86 ? 11.429 -10.127 -33.849 1.00 96.88 86 LEU A C 1
ATOM 682 O O . LEU A 1 86 ? 11.394 -10.657 -34.954 1.00 96.88 86 LEU A O 1
ATOM 686 N N . GLY A 1 87 ? 11.562 -10.825 -32.717 1.00 95.44 87 GLY A N 1
ATOM 687 C CA . GLY A 1 87 ? 11.686 -12.286 -32.624 1.00 95.44 87 GLY A CA 1
ATOM 688 C C . GLY A 1 87 ? 11.522 -12.768 -31.179 1.00 95.44 87 GLY A C 1
ATOM 689 O O . GLY A 1 87 ? 11.495 -11.952 -30.257 1.00 95.44 87 GLY A O 1
ATOM 690 N N . GLY A 1 88 ? 11.373 -14.074 -30.970 1.00 95.62 88 GLY A N 1
ATOM 691 C CA . GLY A 1 88 ? 11.255 -14.699 -29.650 1.00 95.62 88 GLY A CA 1
ATOM 692 C C . GLY A 1 88 ? 9.913 -14.476 -28.951 1.00 95.62 88 GLY A C 1
ATOM 693 O O . GLY A 1 88 ? 9.862 -14.418 -27.721 1.00 95.62 88 GLY A O 1
ATOM 694 N N . ARG A 1 89 ? 8.817 -14.337 -29.712 1.00 94.50 89 ARG A N 1
ATOM 695 C CA . ARG A 1 89 ? 7.470 -14.010 -29.184 1.00 94.50 89 ARG A CA 1
ATOM 696 C C . ARG A 1 89 ? 6.961 -14.994 -28.131 1.00 94.50 89 ARG A C 1
ATOM 698 O O . ARG A 1 89 ? 6.294 -14.587 -27.183 1.00 94.50 89 ARG A O 1
ATOM 705 N N . ASP A 1 90 ? 7.309 -16.268 -28.252 1.00 92.00 90 ASP A N 1
ATOM 706 C CA . ASP A 1 90 ? 6.881 -17.284 -27.288 1.00 92.00 90 ASP A CA 1
ATOM 707 C C . ASP A 1 90 ? 7.542 -17.099 -25.913 1.00 92.00 90 ASP A C 1
ATOM 709 O O . ASP A 1 90 ? 7.035 -17.595 -24.911 1.00 92.00 90 ASP A O 1
ATOM 713 N N . GLY A 1 91 ? 8.627 -16.322 -25.829 1.00 90.94 91 GLY A N 1
ATOM 714 C CA . GLY A 1 91 ? 9.324 -15.987 -24.588 1.00 90.94 91 GLY A CA 1
ATOM 715 C C . GLY A 1 91 ? 8.708 -14.852 -23.768 1.00 90.94 91 GLY A C 1
ATOM 716 O O . GLY A 1 91 ? 9.185 -14.583 -22.670 1.00 90.94 91 GLY A O 1
ATOM 717 N N . LEU A 1 92 ? 7.662 -14.175 -24.255 1.00 91.00 92 LEU A N 1
ATOM 718 C CA . LEU A 1 92 ? 7.155 -12.939 -23.634 1.00 91.00 92 LEU A CA 1
ATOM 719 C C . LEU A 1 92 ? 6.554 -13.112 -22.236 1.00 91.00 92 LEU A C 1
ATOM 721 O O . LEU A 1 92 ? 6.558 -12.175 -21.442 1.00 91.00 92 LEU A O 1
ATOM 725 N N . HIS A 1 93 ? 6.048 -14.306 -21.937 1.00 86.12 93 HIS A N 1
ATOM 726 C CA . HIS A 1 93 ? 5.486 -14.644 -20.631 1.00 86.12 93 HIS A CA 1
ATOM 727 C C . HIS A 1 93 ? 6.560 -14.854 -19.551 1.00 86.12 93 HIS A C 1
ATOM 729 O O . HIS A 1 93 ? 6.220 -14.962 -18.374 1.00 86.12 93 HIS A O 1
ATOM 735 N N . LYS A 1 94 ? 7.840 -14.951 -19.941 1.00 88.31 94 LYS A N 1
ATOM 736 C CA . LYS A 1 94 ? 8.952 -15.124 -19.008 1.00 88.31 94 LYS A CA 1
ATOM 737 C C . LYS A 1 94 ? 9.191 -13.841 -18.213 1.00 88.31 94 LYS A C 1
ATOM 739 O O . LYS A 1 94 ? 8.934 -12.723 -18.667 1.00 88.31 94 LYS A O 1
ATOM 744 N N . THR A 1 95 ? 9.703 -14.041 -17.012 1.00 85.38 95 THR A N 1
ATOM 745 C CA . THR A 1 95 ? 9.947 -12.993 -16.031 1.00 85.38 95 THR A CA 1
ATOM 746 C C . THR A 1 95 ? 11.315 -12.345 -16.240 1.00 85.38 95 THR A C 1
ATOM 748 O O . THR A 1 95 ? 12.307 -13.033 -16.471 1.00 85.38 95 THR A O 1
ATOM 751 N N . LEU A 1 96 ? 11.368 -11.021 -16.122 1.00 83.50 96 LEU A N 1
ATOM 752 C CA . LEU A 1 96 ? 12.585 -10.226 -16.073 1.00 83.50 96 LEU A CA 1
ATOM 753 C C . LEU A 1 96 ? 13.131 -10.225 -14.643 1.00 83.50 96 LEU A C 1
ATOM 755 O O . LEU A 1 96 ? 12.507 -9.680 -13.736 1.00 83.50 96 LEU A O 1
ATOM 759 N N . ASN A 1 97 ? 14.320 -10.793 -14.445 1.00 78.06 97 ASN A N 1
ATOM 760 C CA . ASN A 1 97 ? 14.975 -10.770 -13.133 1.00 78.06 97 ASN A CA 1
ATOM 761 C C . ASN A 1 97 ? 15.951 -9.596 -12.978 1.00 78.06 97 ASN A C 1
ATOM 763 O O . ASN A 1 97 ? 16.172 -9.112 -11.871 1.00 78.06 97 ASN A O 1
ATOM 767 N N . LYS A 1 98 ? 16.571 -9.159 -14.078 1.00 84.19 98 LYS A N 1
ATOM 768 C CA . LYS A 1 98 ? 17.648 -8.163 -14.077 1.00 84.19 98 LYS A CA 1
ATOM 769 C C . LYS A 1 98 ? 17.738 -7.504 -15.444 1.00 84.19 98 LYS A C 1
ATOM 771 O O . LYS A 1 98 ? 17.674 -8.200 -16.450 1.00 84.19 98 LYS A O 1
ATOM 776 N N . PHE A 1 99 ? 17.935 -6.191 -15.503 1.00 89.50 99 PHE A N 1
ATOM 777 C CA . PHE A 1 99 ? 18.259 -5.511 -16.758 1.00 89.50 99 PHE A CA 1
ATOM 778 C C . PHE A 1 99 ? 19.653 -4.883 -16.696 1.00 89.50 99 PHE A C 1
ATOM 780 O O . PHE A 1 99 ? 20.152 -4.532 -15.627 1.00 89.50 99 PHE A O 1
ATOM 787 N N . LEU A 1 100 ? 20.297 -4.784 -17.855 1.00 90.94 100 LEU A N 1
ATOM 788 C CA . LEU A 1 100 ? 21.678 -4.337 -18.021 1.00 90.94 100 LEU A CA 1
ATOM 789 C C . LEU A 1 100 ? 21.750 -3.346 -19.177 1.00 90.94 100 LEU A C 1
ATOM 791 O O . LEU A 1 100 ? 21.113 -3.551 -20.206 1.00 90.94 100 LEU A O 1
ATOM 795 N N . ILE A 1 101 ? 22.562 -2.299 -19.038 1.00 95.00 101 ILE A N 1
ATOM 796 C CA . ILE A 1 101 ? 22.776 -1.313 -20.103 1.00 95.00 101 ILE A CA 1
ATOM 797 C C . ILE A 1 101 ? 24.120 -1.583 -20.786 1.00 95.00 101 ILE A C 1
ATOM 799 O O . ILE A 1 101 ? 25.188 -1.428 -20.191 1.00 95.00 101 ILE A O 1
ATOM 803 N N . GLY A 1 102 ? 24.069 -1.957 -22.062 1.00 93.12 102 GLY A N 1
ATOM 804 C CA . GLY A 1 102 ? 25.222 -2.258 -22.908 1.00 93.12 102 GLY A CA 1
ATOM 805 C C . GLY A 1 102 ? 25.968 -1.011 -23.395 1.00 93.12 102 GLY A C 1
ATOM 806 O O . GLY A 1 102 ? 26.013 -0.751 -24.596 1.00 93.12 102 GLY A O 1
ATOM 807 N N . ALA A 1 103 ? 26.569 -0.242 -22.483 1.00 90.62 103 ALA A N 1
ATOM 808 C CA . ALA A 1 103 ? 27.348 0.960 -22.818 1.00 90.62 103 ALA A CA 1
ATOM 809 C C . ALA A 1 103 ? 28.839 0.677 -23.118 1.00 90.62 103 ALA A C 1
ATOM 811 O O . ALA A 1 103 ? 29.483 1.421 -23.859 1.00 90.62 103 ALA A O 1
ATOM 812 N N . MET A 1 104 ? 29.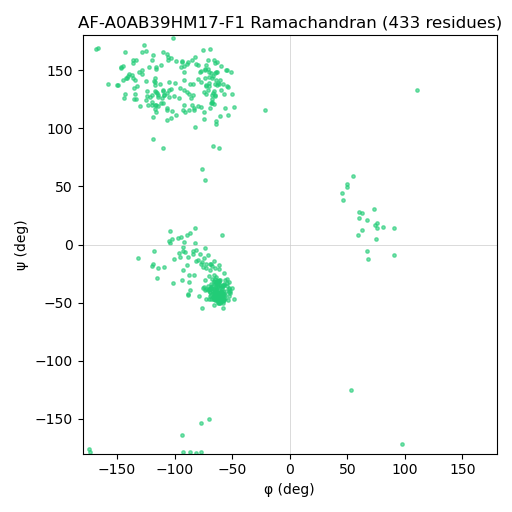392 -0.402 -22.553 1.00 91.25 104 MET A N 1
ATOM 813 C CA . MET A 1 104 ? 30.821 -0.758 -22.623 1.00 91.25 104 MET A CA 1
ATOM 814 C C . MET A 1 104 ? 31.197 -1.471 -23.933 1.00 91.25 104 MET A C 1
ATOM 816 O O . MET A 1 104 ? 30.347 -1.679 -24.792 1.00 91.25 104 MET A O 1
ATOM 820 N N . GLN A 1 105 ? 32.464 -1.858 -24.117 1.00 93.19 105 GLN A N 1
ATOM 821 C CA . GLN A 1 105 ? 32.860 -2.778 -25.196 1.00 93.19 105 GLN A CA 1
ATOM 822 C C . GLN A 1 105 ? 32.199 -4.156 -25.024 1.00 93.19 105 GLN A C 1
ATOM 824 O O . GLN A 1 105 ? 31.777 -4.516 -23.921 1.00 93.19 105 GLN A O 1
ATOM 829 N N . LEU A 1 106 ? 32.076 -4.905 -26.125 1.00 91.38 106 LEU A N 1
ATOM 830 C CA . LEU A 1 106 ? 31.331 -6.167 -26.184 1.00 91.38 106 LEU A CA 1
ATOM 831 C C . LEU A 1 106 ? 31.837 -7.175 -25.143 1.00 91.38 106 LEU A C 1
ATOM 833 O O . LEU A 1 106 ? 31.056 -7.761 -24.403 1.00 91.38 106 LEU A O 1
ATOM 837 N N . GLU A 1 107 ? 33.149 -7.326 -25.038 1.00 90.12 107 GLU A N 1
ATOM 838 C CA . GLU A 1 107 ? 33.795 -8.290 -24.153 1.00 90.12 107 GLU A CA 1
ATOM 839 C C . GLU A 1 107 ? 33.483 -7.988 -22.683 1.00 90.12 107 GLU A C 1
ATOM 841 O O . GLU A 1 107 ? 33.195 -8.900 -21.911 1.00 90.12 107 GLU A O 1
ATOM 846 N N . ALA A 1 108 ? 33.483 -6.705 -22.308 1.00 88.94 108 ALA A N 1
ATOM 847 C CA . ALA A 1 108 ? 33.200 -6.256 -20.949 1.00 88.94 108 ALA A CA 1
ATOM 848 C C . ALA A 1 108 ? 31.711 -6.383 -20.596 1.00 88.94 108 ALA A C 1
ATOM 850 O O . ALA A 1 108 ? 31.381 -6.931 -19.548 1.00 88.94 108 ALA A O 1
ATOM 851 N N . MET A 1 109 ? 30.792 -5.944 -21.471 1.00 90.25 109 MET A N 1
ATOM 852 C CA . MET A 1 109 ? 29.348 -6.038 -21.182 1.00 90.25 109 MET A CA 1
ATOM 853 C C . MET A 1 109 ? 28.886 -7.495 -21.016 1.00 90.25 109 MET A C 1
ATOM 855 O O . MET A 1 109 ? 28.021 -7.797 -20.193 1.00 90.25 109 MET A O 1
ATOM 859 N N . MET A 1 110 ? 29.503 -8.419 -21.755 1.00 89.81 110 MET A N 1
ATOM 860 C CA . MET A 1 110 ? 29.132 -9.832 -21.740 1.00 89.81 110 MET A CA 1
ATOM 861 C C . MET A 1 110 ? 29.542 -10.545 -20.454 1.00 89.81 110 MET A C 1
ATOM 863 O O . MET A 1 110 ? 28.997 -11.610 -20.172 1.00 89.81 110 MET A O 1
ATOM 867 N N . GLN A 1 111 ? 30.452 -9.979 -19.657 1.00 88.19 111 GLN A N 1
ATOM 868 C CA . GLN A 1 111 ? 30.795 -10.507 -18.330 1.00 88.19 111 GLN A CA 1
ATOM 869 C C . GLN A 1 111 ? 29.662 -10.314 -17.318 1.00 88.19 111 GLN A C 1
ATOM 871 O O . GLN A 1 111 ? 29.540 -11.104 -16.390 1.00 88.19 111 GLN A O 1
ATOM 876 N N . TYR A 1 112 ? 28.819 -9.300 -17.518 1.00 85.94 112 TYR A N 1
ATOM 877 C CA . TYR A 1 112 ? 27.682 -9.001 -16.646 1.00 85.94 112 TYR A CA 1
ATOM 878 C C . TYR A 1 112 ? 26.365 -9.607 -17.142 1.00 85.94 112 TYR A C 1
ATOM 880 O O . TYR A 1 112 ? 25.373 -9.572 -16.418 1.00 85.94 112 TYR A O 1
ATOM 888 N N . THR A 1 113 ? 26.348 -10.121 -18.378 1.00 86.88 113 THR A N 1
ATOM 889 C CA . THR A 1 113 ? 25.158 -10.699 -19.016 1.00 86.88 113 THR A CA 1
ATOM 890 C C . THR A 1 113 ? 24.925 -12.117 -18.507 1.00 86.88 113 THR A C 1
ATOM 892 O O . THR A 1 113 ? 25.762 -13.001 -18.703 1.00 86.88 113 THR A O 1
ATOM 895 N N . GLU A 1 114 ? 23.772 -12.318 -17.877 1.00 87.81 114 GLU A N 1
ATOM 896 C CA . GLU A 1 114 ? 23.349 -13.565 -17.233 1.00 87.81 114 GLU A CA 1
ATOM 897 C C . GLU A 1 114 ? 22.054 -14.093 -17.882 1.00 87.81 114 GLU A C 1
ATOM 899 O O . GLU A 1 114 ? 21.314 -13.308 -18.488 1.00 87.81 114 GLU A O 1
ATOM 904 N N . PRO A 1 115 ? 21.740 -15.394 -17.753 1.00 87.69 115 PRO A N 1
ATOM 905 C CA . PRO A 1 115 ? 20.435 -15.924 -18.141 1.00 87.69 115 PRO A CA 1
ATOM 906 C C . PRO A 1 115 ? 19.280 -15.183 -17.451 1.00 87.69 115 PRO A C 1
ATOM 908 O O . PRO A 1 115 ? 19.432 -14.689 -16.334 1.00 87.69 115 PRO A O 1
ATOM 911 N N . ASP A 1 116 ? 18.126 -15.111 -18.116 1.00 83.62 116 ASP A N 1
ATOM 912 C CA . ASP A 1 116 ? 16.911 -14.438 -17.621 1.00 83.62 116 ASP A CA 1
ATOM 913 C C . ASP A 1 116 ? 17.078 -12.927 -17.343 1.00 83.62 116 ASP A C 1
ATOM 915 O O . ASP A 1 116 ? 16.319 -12.326 -16.570 1.00 83.62 116 ASP A O 1
ATOM 919 N N . SER A 1 117 ? 18.071 -12.302 -17.987 1.00 90.31 117 SER A N 1
ATOM 920 C CA . SER A 1 117 ? 18.273 -10.852 -17.980 1.00 90.31 117 SER A CA 1
ATOM 921 C C . SER A 1 117 ? 17.807 -10.183 -19.278 1.00 90.31 117 SER A C 1
ATOM 923 O O . SER A 1 117 ? 17.673 -10.831 -20.315 1.00 90.31 117 SER A O 1
ATOM 925 N N . LEU A 1 118 ? 17.577 -8.868 -19.222 1.00 94.88 118 LEU A N 1
ATOM 926 C CA . LEU A 1 118 ? 17.329 -8.013 -20.385 1.00 94.88 118 LEU A CA 1
ATOM 927 C C . LEU A 1 118 ? 18.544 -7.132 -20.669 1.00 94.88 118 LEU A C 1
ATOM 929 O O . LEU A 1 118 ? 18.865 -6.240 -19.880 1.00 94.88 118 LEU A O 1
ATOM 933 N N . LEU A 1 119 ? 19.185 -7.330 -21.818 1.00 96.38 119 LEU A N 1
ATOM 934 C CA . LEU A 1 119 ? 20.235 -6.440 -22.299 1.00 96.38 119 LEU A CA 1
ATOM 935 C C . LEU A 1 119 ? 19.626 -5.286 -23.105 1.00 96.38 119 LEU A C 1
ATOM 937 O O . LEU A 1 119 ? 19.079 -5.498 -24.185 1.00 96.38 119 LEU A O 1
ATOM 941 N N . ILE A 1 120 ? 19.775 -4.061 -22.604 1.00 97.12 120 ILE A N 1
ATOM 942 C CA . ILE A 1 120 ? 19.412 -2.820 -23.292 1.00 97.12 120 ILE A CA 1
ATOM 943 C C . ILE A 1 120 ? 20.635 -2.325 -24.062 1.00 97.12 120 ILE A C 1
ATOM 945 O O . ILE A 1 120 ? 21.646 -1.955 -23.459 1.00 97.12 120 ILE A O 1
ATOM 949 N N . VAL A 1 121 ? 20.569 -2.312 -25.389 1.00 96.62 121 VAL A N 1
ATOM 950 C CA . VAL A 1 121 ? 21.715 -1.981 -26.246 1.00 96.62 121 VAL A CA 1
ATOM 951 C C . VAL A 1 121 ? 21.261 -1.250 -27.512 1.00 96.62 121 VAL A C 1
ATOM 953 O O . VAL A 1 121 ? 20.127 -1.392 -27.947 1.00 96.62 121 VAL A O 1
ATOM 956 N N . GLY A 1 122 ? 22.137 -0.422 -28.088 1.00 95.00 122 GLY A N 1
ATOM 957 C CA . GLY A 1 122 ? 21.893 0.211 -29.391 1.00 95.00 122 GLY A CA 1
ATOM 958 C C . GLY A 1 122 ? 22.105 -0.761 -30.558 1.00 95.00 122 GLY A C 1
ATOM 959 O O . GLY A 1 122 ? 22.043 -1.971 -30.391 1.00 95.00 122 GLY A O 1
ATOM 960 N N . ASN A 1 123 ? 22.454 -0.251 -31.740 1.00 93.44 123 ASN A N 1
ATOM 961 C CA . ASN A 1 123 ? 22.645 -1.024 -32.977 1.00 93.44 123 ASN A CA 1
ATOM 962 C C . ASN A 1 123 ? 23.935 -1.877 -33.032 1.00 93.44 123 ASN A C 1
ATOM 964 O O . ASN A 1 123 ? 24.742 -1.756 -33.956 1.00 93.44 123 ASN A O 1
ATOM 968 N N . ARG A 1 124 ? 24.154 -2.764 -32.058 1.00 93.94 124 ARG A N 1
ATOM 969 C CA . ARG A 1 124 ? 25.324 -3.656 -32.014 1.00 93.94 124 ARG A CA 1
ATOM 970 C C . ARG A 1 124 ? 24.902 -5.098 -32.263 1.00 93.94 124 ARG A C 1
ATOM 972 O O . ARG A 1 124 ? 24.781 -5.879 -31.329 1.00 93.94 124 ARG A O 1
ATOM 979 N N . VAL A 1 125 ? 24.769 -5.464 -33.537 1.00 95.38 125 VAL A N 1
ATOM 980 C CA . VAL A 1 125 ? 24.278 -6.781 -33.994 1.00 95.38 125 VAL A CA 1
ATOM 981 C C . VAL A 1 125 ? 24.961 -7.962 -33.288 1.00 95.38 125 VAL A C 1
ATOM 983 O O . VAL A 1 125 ? 24.282 -8.830 -32.750 1.00 95.38 125 VAL A O 1
ATOM 986 N N . ARG A 1 126 ? 26.298 -7.951 -33.172 1.00 95.81 126 ARG A N 1
ATOM 987 C CA . ARG A 1 126 ? 27.044 -8.995 -32.438 1.00 95.81 126 ARG A CA 1
ATOM 988 C C . ARG A 1 126 ? 26.687 -9.092 -30.953 1.00 95.81 126 ARG A C 1
ATOM 990 O O . ARG A 1 126 ? 26.759 -10.171 -30.378 1.00 95.81 126 ARG A O 1
ATOM 997 N N . ALA A 1 127 ? 26.325 -7.977 -30.319 1.00 95.62 127 ALA A N 1
ATOM 998 C CA . ALA A 1 127 ? 25.856 -7.988 -28.938 1.00 95.62 127 ALA A CA 1
ATOM 999 C C . ALA A 1 127 ? 24.464 -8.621 -28.827 1.00 95.62 127 ALA A C 1
ATOM 1001 O O . ALA A 1 127 ? 24.206 -9.312 -27.847 1.00 95.62 127 ALA A O 1
ATOM 1002 N N . HIS A 1 128 ? 23.597 -8.415 -29.826 1.00 97.12 128 HIS A N 1
ATOM 1003 C CA . HIS A 1 128 ? 22.265 -9.023 -29.853 1.00 97.12 128 HIS A CA 1
ATOM 1004 C C . HIS A 1 128 ? 22.373 -10.550 -29.907 1.00 97.12 128 HIS A C 1
ATOM 1006 O O . HIS A 1 128 ? 21.769 -11.240 -29.092 1.00 97.12 128 HIS A O 1
ATOM 1012 N N . GLU A 1 129 ? 23.182 -11.065 -30.836 1.00 97.31 129 GLU A N 1
ATOM 1013 C CA . GLU A 1 129 ? 23.420 -12.501 -31.008 1.00 97.31 129 GLU A CA 1
ATOM 1014 C C . GLU A 1 129 ? 23.972 -13.133 -29.725 1.00 97.31 129 GLU A C 1
ATOM 1016 O O . GLU A 1 129 ? 23.360 -14.039 -29.160 1.00 97.31 129 GLU A O 1
ATOM 1021 N N . LEU A 1 130 ? 25.072 -12.586 -29.201 1.00 95.69 130 LEU A N 1
ATOM 1022 C CA . LEU A 1 130 ? 25.759 -13.155 -28.044 1.00 95.69 130 LEU A CA 1
ATOM 1023 C C . LEU A 1 130 ? 24.921 -13.096 -26.755 1.00 95.69 130 LEU A C 1
ATOM 1025 O O . LEU A 1 130 ? 25.023 -13.985 -25.908 1.00 95.69 130 LEU A O 1
ATOM 1029 N N . ALA A 1 131 ? 24.071 -12.077 -26.596 1.00 96.19 131 ALA A N 1
ATOM 1030 C CA . ALA A 1 131 ? 23.137 -12.000 -25.475 1.00 96.19 131 ALA A CA 1
ATOM 1031 C C . ALA A 1 131 ? 22.098 -13.130 -25.526 1.00 96.19 131 ALA A C 1
ATOM 1033 O O . ALA A 1 131 ? 21.917 -13.843 -24.536 1.00 96.19 131 ALA A O 1
ATOM 1034 N N . ILE A 1 132 ? 21.484 -13.346 -26.693 1.00 97.00 132 ILE A N 1
ATOM 1035 C CA . ILE A 1 132 ? 20.508 -14.421 -26.907 1.00 97.00 132 ILE A CA 1
ATOM 1036 C C . ILE A 1 132 ? 21.168 -15.791 -26.714 1.00 97.00 132 ILE A C 1
ATOM 1038 O O . ILE A 1 132 ? 20.608 -16.668 -26.051 1.00 97.00 132 ILE A O 1
ATOM 1042 N N . GLU A 1 133 ? 22.395 -15.983 -27.208 1.00 95.25 133 GLU A N 1
ATOM 1043 C CA . GLU A 1 133 ? 23.164 -17.207 -26.973 1.00 95.25 133 GLU A CA 1
ATOM 1044 C C . GLU A 1 133 ? 23.351 -17.500 -25.482 1.00 95.25 133 GLU A C 1
ATOM 1046 O O . GLU A 1 133 ? 23.125 -18.640 -25.059 1.00 95.25 133 GLU A O 1
ATOM 1051 N N . LYS A 1 134 ? 23.677 -16.467 -24.694 1.00 93.62 134 LYS A N 1
ATOM 1052 C CA . LYS A 1 134 ? 23.851 -16.524 -23.235 1.00 93.62 134 LYS A CA 1
ATOM 1053 C C . LYS A 1 134 ? 22.554 -16.647 -22.434 1.00 93.62 134 LYS A C 1
ATOM 1055 O O . LYS A 1 134 ? 22.619 -16.791 -21.216 1.00 93.62 134 LYS A O 1
ATOM 1060 N N . GLY A 1 135 ? 21.394 -16.628 -23.084 1.00 93.38 135 GLY A N 1
ATOM 1061 C CA . GLY A 1 135 ? 20.111 -16.775 -22.404 1.00 93.38 135 GLY A CA 1
ATOM 1062 C C . GLY A 1 135 ? 19.475 -15.458 -21.949 1.00 93.38 135 GLY A C 1
ATOM 1063 O O . GLY A 1 135 ? 18.554 -15.491 -21.135 1.00 93.38 135 GLY A O 1
ATOM 1064 N N . ALA A 1 136 ? 19.961 -14.316 -22.439 1.00 95.44 136 ALA A N 1
ATOM 1065 C CA . ALA A 1 136 ? 19.414 -12.998 -22.138 1.00 95.44 136 ALA A CA 1
ATOM 1066 C C . ALA A 1 136 ? 18.506 -12.508 -23.274 1.00 95.44 136 ALA A C 1
ATOM 1068 O O . ALA A 1 136 ? 18.833 -12.655 -24.451 1.00 95.44 136 ALA A O 1
ATOM 1069 N N . ALA A 1 137 ? 17.378 -11.896 -22.921 1.00 97.12 137 ALA A N 1
ATOM 1070 C CA . ALA A 1 137 ? 16.550 -11.153 -23.863 1.00 97.12 137 ALA A CA 1
ATOM 1071 C C . ALA A 1 137 ? 17.251 -9.852 -24.285 1.00 97.12 137 ALA A C 1
ATOM 1073 O O . ALA A 1 137 ? 18.116 -9.334 -23.572 1.00 97.12 137 ALA A O 1
ATOM 1074 N N . VAL A 1 138 ? 16.853 -9.290 -25.426 1.00 97.69 138 VAL A N 1
ATOM 1075 C CA . VAL A 1 138 ? 17.478 -8.080 -25.980 1.00 97.69 138 VAL A CA 1
ATOM 1076 C C . VAL A 1 138 ? 16.429 -7.000 -26.203 1.00 97.69 138 VAL A C 1
ATOM 1078 O O . VAL A 1 138 ? 15.392 -7.247 -26.813 1.00 97.69 138 VAL A O 1
ATOM 1081 N N . LEU A 1 139 ? 16.725 -5.787 -25.745 1.00 97.94 139 LEU A N 1
ATOM 1082 C CA . LEU A 1 139 ? 15.981 -4.578 -26.071 1.00 97.94 139 LEU A CA 1
ATOM 1083 C C . LEU A 1 139 ? 16.887 -3.621 -26.851 1.00 97.94 139 LEU A C 1
ATOM 1085 O O . LEU A 1 139 ? 17.865 -3.099 -26.314 1.00 97.94 139 LEU A O 1
ATOM 1089 N N . ILE A 1 140 ? 16.535 -3.390 -28.110 1.00 98.06 140 ILE A N 1
ATOM 1090 C CA . ILE A 1 140 ? 17.248 -2.525 -29.041 1.00 98.06 140 ILE A CA 1
ATOM 1091 C C . ILE A 1 140 ? 16.652 -1.118 -28.966 1.00 98.06 140 ILE A C 1
ATOM 1093 O O . ILE A 1 140 ? 15.462 -0.924 -29.216 1.00 98.06 140 ILE A O 1
ATOM 1097 N N . THR A 1 141 ? 17.475 -0.134 -28.613 1.00 97.19 141 THR A N 1
ATOM 1098 C CA . THR A 1 141 ? 17.066 1.275 -28.480 1.00 97.19 141 THR A CA 1
ATOM 1099 C C . THR A 1 141 ? 17.310 2.053 -29.771 1.00 97.19 141 THR A C 1
ATOM 1101 O O . THR A 1 141 ? 18.162 1.677 -30.571 1.00 97.19 141 THR A O 1
ATOM 1104 N N . GLY A 1 142 ? 16.596 3.160 -29.984 1.00 94.31 142 GLY A N 1
ATOM 1105 C CA . GLY A 1 142 ? 16.794 4.056 -31.133 1.00 94.31 142 GLY A CA 1
ATOM 1106 C C . GLY A 1 142 ? 16.133 3.613 -32.444 1.00 94.31 142 GLY A C 1
ATOM 1107 O O . GLY A 1 142 ? 16.465 4.141 -33.502 1.00 94.31 142 GLY A O 1
ATOM 1108 N N . GLY A 1 143 ? 15.200 2.660 -32.390 1.00 92.31 143 GLY A N 1
ATOM 1109 C CA . GLY A 1 143 ? 14.394 2.221 -33.535 1.00 92.31 143 GLY A CA 1
ATOM 1110 C C . GLY A 1 143 ? 15.143 1.334 -34.528 1.00 92.31 143 GLY A C 1
ATOM 1111 O O . GLY A 1 143 ? 14.724 1.205 -35.677 1.00 92.31 143 GLY A O 1
ATOM 1112 N N . PHE A 1 144 ? 16.265 0.743 -34.111 1.00 95.94 144 PHE A N 1
ATOM 1113 C CA . PHE A 1 144 ? 17.038 -0.158 -34.958 1.00 95.94 144 PHE A CA 1
ATOM 1114 C C . PHE A 1 144 ? 16.448 -1.573 -34.979 1.00 95.94 144 PHE A C 1
ATOM 1116 O O . PHE A 1 144 ? 15.777 -2.012 -34.042 1.00 95.94 144 PHE A O 1
ATOM 1123 N N . ASP A 1 145 ? 16.740 -2.289 -36.061 1.00 95.50 145 ASP A N 1
ATOM 1124 C CA . ASP A 1 145 ? 16.422 -3.706 -36.234 1.00 95.50 145 ASP A CA 1
ATOM 1125 C C . ASP A 1 145 ? 17.679 -4.573 -35.997 1.00 95.50 145 ASP A C 1
ATOM 1127 O O . ASP A 1 145 ? 18.780 -4.072 -35.746 1.00 95.50 145 ASP A O 1
ATOM 1131 N N . THR A 1 146 ? 17.514 -5.888 -36.086 1.00 96.56 146 THR A N 1
ATOM 1132 C CA . THR A 1 146 ? 18.582 -6.889 -36.068 1.00 96.56 146 THR A CA 1
ATOM 1133 C C . THR A 1 146 ? 18.481 -7.819 -37.283 1.00 96.56 146 THR A C 1
ATOM 1135 O O . THR A 1 146 ? 17.504 -7.786 -38.029 1.00 96.56 146 THR A O 1
ATOM 1138 N N . GLU A 1 147 ? 19.486 -8.668 -37.494 1.00 97.44 147 GLU A N 1
ATOM 1139 C CA . GLU A 1 147 ? 19.499 -9.622 -38.610 1.00 97.44 147 GLU A CA 1
ATOM 1140 C C . GLU A 1 147 ? 18.472 -10.758 -38.439 1.00 97.44 147 GLU A C 1
ATOM 1142 O O . GLU A 1 147 ? 18.202 -11.217 -37.327 1.00 97.44 147 GLU A O 1
ATOM 1147 N N . ASP A 1 148 ? 17.928 -11.264 -39.552 1.00 97.69 148 ASP A N 1
ATOM 1148 C CA . ASP A 1 148 ? 16.909 -12.328 -39.544 1.00 97.69 148 ASP A CA 1
ATOM 1149 C C . ASP A 1 148 ? 17.421 -13.662 -38.980 1.00 97.69 148 ASP A C 1
ATOM 1151 O O . ASP A 1 148 ? 16.648 -14.437 -38.415 1.00 97.69 148 ASP A O 1
ATOM 1155 N N . SER A 1 149 ? 18.724 -13.933 -39.102 1.00 97.56 149 SER A N 1
ATOM 1156 C CA . SER A 1 149 ? 19.401 -15.057 -38.440 1.00 97.56 149 SER A CA 1
ATOM 1157 C C . SER A 1 149 ? 19.237 -14.989 -36.919 1.00 97.56 149 SER A C 1
ATOM 1159 O O . SER A 1 149 ? 18.901 -15.987 -36.286 1.00 97.56 149 SER A O 1
ATOM 1161 N N . ILE A 1 150 ? 19.388 -13.796 -36.343 1.00 97.94 150 ILE A N 1
ATOM 1162 C CA . ILE A 1 150 ? 19.294 -13.553 -34.901 1.00 97.94 150 ILE A CA 1
ATOM 1163 C C . ILE A 1 150 ? 17.832 -13.601 -34.440 1.00 97.94 150 ILE A C 1
ATOM 1165 O O . ILE A 1 150 ? 17.547 -14.132 -33.369 1.00 97.94 150 ILE A O 1
ATOM 1169 N N . LYS A 1 151 ? 16.882 -13.119 -35.257 1.00 98.19 151 LYS A N 1
ATOM 1170 C CA . LYS A 1 151 ? 15.437 -13.258 -34.978 1.00 98.19 151 LYS A CA 1
ATOM 1171 C C . LYS A 1 151 ? 15.029 -14.732 -34.876 1.00 98.19 151 LYS A C 1
ATOM 1173 O O . LYS A 1 151 ? 14.354 -15.109 -33.922 1.00 98.19 151 LYS A O 1
ATOM 1178 N N . LYS A 1 152 ? 15.508 -15.576 -35.799 1.00 97.94 152 LYS A N 1
ATOM 1179 C CA . LYS A 1 152 ? 15.285 -17.032 -35.755 1.00 97.94 152 LYS A CA 1
ATOM 1180 C C . LYS A 1 152 ? 15.919 -17.675 -34.525 1.00 97.94 152 LYS A C 1
ATOM 1182 O O . LYS A 1 152 ? 15.267 -18.469 -33.858 1.00 97.94 152 LYS A O 1
ATOM 1187 N N . LEU A 1 153 ? 17.150 -17.292 -34.185 1.00 97.69 153 LEU A N 1
ATOM 1188 C CA . LEU A 1 153 ? 17.817 -17.772 -32.973 1.00 97.69 153 LEU A CA 1
ATOM 1189 C C . LEU A 1 153 ? 17.021 -17.414 -31.702 1.00 97.69 153 LEU A C 1
ATOM 1191 O O . LEU A 1 153 ? 16.900 -18.224 -30.784 1.00 97.69 153 LEU A O 1
ATOM 1195 N N . ALA A 1 154 ? 16.452 -16.209 -31.655 1.00 97.75 154 ALA A N 1
ATOM 1196 C CA . ALA A 1 154 ? 15.572 -15.765 -30.579 1.00 97.75 154 ALA A CA 1
ATOM 1197 C C . ALA A 1 154 ? 14.266 -16.570 -30.500 1.00 97.75 154 ALA A C 1
ATOM 1199 O O . ALA A 1 154 ? 13.833 -16.904 -29.395 1.00 97.75 154 ALA A O 1
ATOM 1200 N N . ASP A 1 155 ? 13.662 -16.924 -31.639 1.00 97.31 155 ASP A N 1
ATOM 1201 C CA . ASP A 1 155 ? 12.503 -17.826 -31.691 1.00 97.31 155 ASP A CA 1
ATOM 1202 C C . ASP A 1 155 ? 12.857 -19.223 -31.159 1.00 97.31 155 ASP A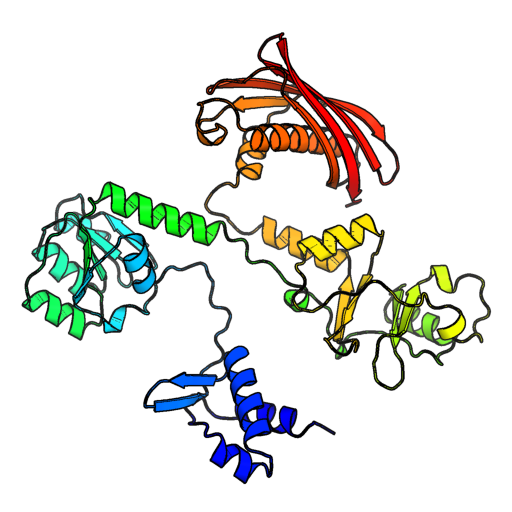 C 1
ATOM 1204 O O . ASP A 1 155 ? 12.161 -19.743 -30.286 1.00 97.31 155 ASP A O 1
ATOM 1208 N N . GLU A 1 156 ? 13.977 -19.798 -31.606 1.00 97.50 156 GLU A N 1
ATOM 1209 C CA . GLU A 1 156 ? 14.462 -21.114 -31.165 1.00 97.50 156 GLU A CA 1
ATOM 1210 C C . GLU A 1 156 ? 14.722 -21.165 -29.654 1.00 97.50 156 GLU A C 1
ATOM 1212 O O . GLU A 1 156 ? 14.350 -22.129 -28.983 1.00 97.50 156 GLU A O 1
ATOM 1217 N N . LYS A 1 157 ? 15.335 -20.114 -29.097 1.00 95.50 157 LYS A N 1
ATOM 1218 C CA . LYS A 1 157 ? 15.609 -20.007 -27.655 1.00 95.50 157 LYS A CA 1
ATOM 1219 C C . LYS A 1 157 ? 14.429 -19.474 -26.841 1.00 95.50 157 LYS A C 1
ATOM 1221 O O . LYS A 1 157 ? 14.502 -19.443 -25.609 1.00 95.50 157 LYS A O 1
ATOM 1226 N N . GLN A 1 158 ? 13.347 -19.063 -27.502 1.00 96.31 158 GLN A N 1
ATOM 1227 C CA . GLN A 1 158 ? 12.196 -18.402 -26.887 1.00 96.31 158 GLN A CA 1
ATOM 1228 C C . GLN A 1 158 ? 12.628 -17.227 -25.995 1.00 96.31 158 GLN A C 1
ATOM 1230 O O . GLN A 1 158 ? 12.253 -17.152 -24.819 1.00 96.31 158 GLN A O 1
ATOM 1235 N N . LEU A 1 159 ? 13.479 -16.349 -26.524 1.00 96.75 159 LEU A N 1
ATOM 1236 C CA . LEU A 1 159 ? 13.967 -15.151 -25.842 1.00 96.75 159 LEU A CA 1
ATOM 1237 C C . LEU A 1 159 ? 13.637 -13.931 -26.687 1.00 96.75 159 LEU A C 1
ATOM 1239 O O . LEU A 1 159 ? 14.082 -13.862 -27.829 1.00 96.75 159 LEU A O 1
ATOM 1243 N N . PRO A 1 160 ? 12.858 -12.976 -26.166 1.00 97.31 160 PRO A N 1
ATOM 1244 C CA . PRO A 1 160 ? 12.373 -11.891 -26.991 1.00 97.31 160 PRO A CA 1
ATOM 1245 C C . PRO A 1 160 ? 13.494 -10.931 -27.389 1.00 97.31 160 PRO A C 1
ATOM 1247 O O . PRO A 1 160 ? 14.338 -10.547 -26.575 1.00 97.31 160 PRO A O 1
ATOM 1250 N N . ILE A 1 161 ? 13.439 -10.503 -28.648 1.00 98.06 161 ILE A N 1
ATOM 1251 C CA . ILE A 1 161 ? 14.139 -9.322 -29.145 1.00 98.06 161 ILE A CA 1
ATOM 1252 C C . ILE A 1 161 ? 13.089 -8.247 -29.369 1.00 98.06 161 ILE A C 1
ATOM 1254 O O . ILE A 1 161 ? 12.174 -8.407 -30.182 1.00 98.06 161 ILE A O 1
ATOM 1258 N N . ILE A 1 162 ? 13.221 -7.157 -28.632 1.00 98.06 162 ILE A N 1
ATOM 1259 C CA . ILE A 1 162 ? 12.296 -6.033 -28.627 1.00 98.06 162 ILE A CA 1
ATOM 1260 C C . ILE A 1 162 ? 13.035 -4.835 -29.223 1.00 98.06 162 ILE A C 1
ATOM 1262 O O . ILE A 1 162 ? 14.199 -4.619 -28.909 1.00 98.06 162 ILE A O 1
ATOM 1266 N N . SER A 1 163 ? 12.380 -4.047 -30.066 1.00 97.94 163 SER A N 1
ATOM 1267 C CA . SER A 1 163 ? 12.897 -2.770 -30.562 1.00 97.94 163 SER A CA 1
ATOM 1268 C C . SER A 1 163 ? 11.986 -1.635 -30.123 1.00 97.94 163 SER A C 1
ATOM 1270 O O . SER A 1 163 ? 10.769 -1.790 -30.108 1.00 97.94 163 SER A O 1
ATOM 1272 N N . THR A 1 164 ? 12.563 -0.501 -29.747 1.00 97.81 164 THR A N 1
ATOM 1273 C CA . THR A 1 164 ? 11.826 0.719 -29.401 1.00 97.81 164 THR A CA 1
ATOM 1274 C C . THR A 1 164 ? 12.500 1.931 -30.020 1.00 97.81 164 THR A C 1
ATOM 1276 O O . THR A 1 164 ? 13.726 1.985 -30.133 1.00 97.81 164 THR A O 1
ATOM 1279 N N . SER A 1 165 ? 11.704 2.926 -30.412 1.00 97.19 165 SER A N 1
ATOM 1280 C CA . SER A 1 165 ? 12.201 4.202 -30.931 1.00 97.19 165 SER A CA 1
ATOM 1281 C C . SER A 1 165 ? 12.886 5.065 -29.868 1.00 97.19 165 SER A C 1
ATOM 1283 O O . SER A 1 165 ? 13.600 6.000 -30.223 1.00 97.19 165 SER A O 1
ATOM 1285 N N . TYR A 1 166 ? 12.679 4.779 -28.580 1.00 96.62 166 TYR A N 1
ATOM 1286 C CA . TYR A 1 166 ? 13.285 5.536 -27.487 1.00 96.62 166 TYR A CA 1
ATOM 1287 C C . TYR A 1 166 ? 14.783 5.238 -27.340 1.00 96.62 166 TYR A C 1
ATOM 1289 O O . TYR A 1 166 ? 15.258 4.143 -27.650 1.00 96.62 166 TYR A O 1
ATOM 1297 N N . ASP A 1 167 ? 15.541 6.216 -26.845 1.00 95.62 167 ASP A N 1
ATOM 1298 C CA . ASP A 1 167 ? 16.955 6.040 -26.523 1.00 95.62 167 ASP A CA 1
ATOM 1299 C C . ASP A 1 167 ? 17.160 5.238 -25.224 1.00 95.62 167 ASP A C 1
ATOM 1301 O O . ASP A 1 167 ? 16.244 5.022 -24.428 1.00 95.62 167 ASP A O 1
ATOM 1305 N N . THR A 1 168 ? 18.402 4.816 -24.992 1.00 94.50 168 THR A N 1
ATOM 1306 C CA . THR A 1 168 ? 18.785 3.980 -23.850 1.00 94.50 168 THR A CA 1
ATOM 1307 C C . THR A 1 168 ? 18.480 4.601 -22.487 1.00 94.50 168 THR A C 1
ATOM 1309 O O . THR A 1 168 ? 18.079 3.869 -21.583 1.00 94.50 168 THR A O 1
ATOM 1312 N N . PHE A 1 169 ? 18.656 5.915 -22.307 1.00 93.62 169 PHE A N 1
ATOM 1313 C CA . PHE A 1 169 ? 18.358 6.566 -21.030 1.00 93.62 169 PHE A CA 1
ATOM 1314 C C . PHE A 1 169 ? 16.852 6.605 -20.787 1.00 93.62 169 PHE A C 1
ATOM 1316 O O . PHE A 1 169 ? 16.402 6.213 -19.711 1.00 93.62 169 PHE A O 1
ATOM 1323 N N . THR A 1 170 ? 16.080 7.017 -21.794 1.00 92.00 170 THR A N 1
ATOM 1324 C CA . THR A 1 170 ? 14.615 7.078 -21.711 1.00 92.00 170 THR A CA 1
ATOM 1325 C C . THR A 1 170 ? 14.026 5.710 -21.371 1.00 92.00 170 THR A C 1
ATOM 1327 O O . THR A 1 170 ? 13.267 5.584 -20.412 1.00 92.00 170 THR A O 1
ATOM 1330 N N . VAL A 1 171 ? 14.451 4.665 -22.083 1.00 94.12 171 VAL A N 1
ATOM 1331 C CA . VAL A 1 171 ? 14.057 3.278 -21.811 1.00 94.12 171 VAL A CA 1
ATOM 1332 C C . VAL A 1 171 ? 14.417 2.849 -20.392 1.00 94.12 171 VAL A C 1
ATOM 1334 O O . VAL A 1 171 ? 13.570 2.314 -19.676 1.00 94.12 171 VAL A O 1
ATOM 1337 N N . ALA A 1 172 ? 15.667 3.070 -19.973 1.00 91.06 172 ALA A N 1
ATOM 1338 C CA . ALA A 1 172 ? 16.114 2.671 -18.646 1.00 91.06 172 ALA A CA 1
ATOM 1339 C C . ALA A 1 172 ? 15.306 3.387 -17.558 1.00 91.06 172 ALA A C 1
ATOM 1341 O O . ALA A 1 172 ? 14.889 2.751 -16.597 1.00 91.06 172 ALA A O 1
ATOM 1342 N N . ALA A 1 173 ? 15.022 4.681 -17.731 1.00 87.56 173 ALA A N 1
ATOM 1343 C CA . ALA A 1 173 ? 14.196 5.456 -16.815 1.00 87.56 173 ALA A CA 1
ATOM 1344 C C . ALA A 1 173 ? 12.744 4.953 -16.769 1.00 87.56 173 ALA A C 1
ATOM 1346 O O . ALA A 1 173 ? 12.184 4.843 -15.680 1.00 87.56 173 ALA A O 1
ATOM 1347 N N . MET A 1 174 ? 12.145 4.611 -17.916 1.00 88.19 174 MET A N 1
ATOM 1348 C CA . MET A 1 174 ? 10.786 4.062 -17.998 1.00 88.19 174 MET A CA 1
ATOM 1349 C C . MET A 1 174 ? 10.673 2.700 -17.310 1.00 88.19 174 MET A C 1
ATOM 1351 O O . MET A 1 174 ? 9.777 2.511 -16.491 1.00 88.19 174 MET A O 1
ATOM 1355 N N . ILE A 1 175 ? 11.598 1.773 -17.586 1.00 88.25 175 ILE A N 1
ATOM 1356 C CA . ILE A 1 175 ? 11.627 0.451 -16.940 1.00 88.25 175 ILE A CA 1
ATOM 1357 C C . ILE A 1 175 ? 11.869 0.604 -15.440 1.00 88.25 175 ILE A C 1
ATOM 1359 O O . ILE A 1 175 ? 11.147 0.015 -14.643 1.00 88.25 175 ILE A O 1
ATOM 1363 N N . ASN A 1 176 ? 12.839 1.432 -15.048 1.00 82.81 176 ASN A N 1
ATOM 1364 C CA . ASN A 1 176 ? 13.140 1.682 -13.644 1.00 82.81 176 ASN A CA 1
ATOM 1365 C C . ASN A 1 176 ? 11.916 2.259 -12.920 1.00 82.81 176 ASN A C 1
ATOM 1367 O O . ASN A 1 176 ? 11.524 1.749 -11.877 1.00 82.81 176 ASN A O 1
ATOM 1371 N N . ARG A 1 177 ? 11.243 3.256 -13.510 1.00 80.06 177 ARG A N 1
ATOM 1372 C CA . ARG A 1 177 ? 9.992 3.811 -12.981 1.00 80.06 177 ARG A CA 1
ATOM 1373 C C . ARG A 1 177 ? 8.887 2.763 -12.893 1.00 80.06 177 ARG A C 1
ATOM 1375 O O . ARG A 1 177 ? 8.204 2.721 -11.885 1.00 80.06 177 ARG A O 1
ATOM 1382 N N . ALA A 1 178 ? 8.705 1.925 -13.908 1.00 79.06 178 ALA A N 1
ATOM 1383 C CA . ALA A 1 178 ? 7.682 0.886 -13.880 1.00 79.06 178 ALA A CA 1
ATOM 1384 C C . ALA A 1 178 ? 7.947 -0.156 -12.784 1.00 79.06 178 ALA A C 1
ATOM 1386 O O . ALA A 1 178 ? 7.008 -0.600 -12.127 1.00 79.06 178 ALA A O 1
ATOM 1387 N N . ILE A 1 179 ? 9.218 -0.495 -12.549 1.00 74.75 179 ILE A N 1
ATOM 1388 C CA . ILE A 1 179 ? 9.637 -1.318 -11.413 1.00 74.75 179 ILE A CA 1
ATOM 1389 C C . ILE A 1 179 ? 9.294 -0.598 -10.103 1.00 74.75 179 ILE A C 1
ATOM 1391 O O . ILE A 1 179 ? 8.629 -1.190 -9.264 1.00 74.75 179 ILE A O 1
ATOM 1395 N N . TYR A 1 180 ? 9.645 0.684 -9.944 1.00 68.25 180 TYR A N 1
ATOM 1396 C CA . TYR A 1 180 ? 9.254 1.470 -8.764 1.00 68.25 180 TYR A CA 1
ATOM 1397 C C . TYR A 1 180 ? 7.735 1.507 -8.562 1.00 68.25 180 TYR A C 1
ATOM 1399 O O . TYR A 1 180 ? 7.265 1.241 -7.464 1.00 68.25 180 TYR A O 1
ATOM 1407 N N . ASP A 1 181 ? 6.952 1.773 -9.605 1.00 67.44 181 ASP A N 1
ATOM 1408 C CA . ASP A 1 181 ? 5.491 1.833 -9.533 1.00 67.44 181 ASP A CA 1
ATOM 1409 C C . ASP A 1 181 ? 4.886 0.462 -9.166 1.00 67.44 181 ASP A C 1
ATOM 1411 O O . ASP A 1 181 ? 3.854 0.403 -8.497 1.00 67.44 181 ASP A O 1
ATOM 1415 N N . GLN A 1 182 ? 5.512 -0.649 -9.577 1.00 63.62 182 GLN A N 1
ATOM 1416 C CA . GLN A 1 182 ? 5.133 -2.000 -9.146 1.00 63.62 182 GLN A CA 1
ATOM 1417 C C . GLN A 1 182 ? 5.548 -2.287 -7.697 1.00 63.62 182 GLN A C 1
ATOM 1419 O O . GLN A 1 182 ? 4.760 -2.870 -6.962 1.00 63.62 182 GLN A O 1
ATOM 1424 N N . LEU A 1 183 ? 6.728 -1.841 -7.263 1.00 56.72 183 LEU A N 1
ATOM 1425 C CA . LEU A 1 183 ? 7.231 -2.048 -5.900 1.00 56.72 183 LEU A CA 1
ATOM 1426 C C . LEU A 1 183 ? 6.520 -1.156 -4.865 1.00 56.72 183 LEU A C 1
ATOM 1428 O O . LEU A 1 183 ? 6.331 -1.572 -3.725 1.00 56.72 183 LEU A O 1
ATOM 1432 N N . ILE A 1 184 ? 6.059 0.036 -5.261 1.00 53.97 184 ILE A N 1
ATOM 1433 C CA . ILE A 1 184 ? 5.243 0.941 -4.431 1.00 53.97 184 ILE A CA 1
ATOM 1434 C C . ILE A 1 184 ? 3.811 0.417 -4.268 1.00 53.97 184 ILE A C 1
ATOM 1436 O O . ILE A 1 184 ? 3.129 0.797 -3.310 1.00 53.97 184 ILE A O 1
ATOM 1440 N N . LYS A 1 185 ? 3.327 -0.473 -5.152 1.00 52.31 185 LYS A N 1
ATOM 1441 C CA . LYS A 1 185 ? 2.055 -1.174 -4.929 1.00 52.31 185 LYS A CA 1
ATOM 1442 C C . LYS A 1 185 ? 2.214 -2.100 -3.727 1.00 52.31 185 LYS A C 1
ATOM 1444 O O . LYS A 1 185 ? 2.459 -3.292 -3.870 1.00 52.31 185 LYS A O 1
ATOM 1449 N N . LYS A 1 186 ? 2.011 -1.538 -2.532 1.00 55.44 186 LYS A N 1
ATOM 1450 C CA . LYS A 1 186 ? 1.780 -2.289 -1.302 1.00 55.44 186 LYS A CA 1
ATOM 1451 C C . LYS A 1 186 ? 0.704 -3.312 -1.628 1.00 55.44 186 LYS A C 1
ATOM 1453 O O . LYS A 1 186 ? -0.404 -2.923 -2.014 1.00 55.44 186 LYS A O 1
ATOM 1458 N N . GLU A 1 187 ? 1.022 -4.600 -1.513 1.00 60.62 187 GLU A N 1
ATOM 1459 C CA . GLU A 1 187 ? -0.032 -5.599 -1.550 1.00 60.62 187 GLU A CA 1
ATOM 1460 C C . GLU A 1 187 ? -1.021 -5.224 -0.452 1.00 60.62 187 GLU A C 1
ATOM 1462 O O . GLU A 1 187 ? -0.675 -5.117 0.728 1.00 60.62 187 GLU A O 1
ATOM 1467 N N . ILE A 1 188 ? -2.252 -4.927 -0.861 1.00 67.31 188 ILE A N 1
ATOM 1468 C CA . ILE A 1 188 ? -3.326 -4.699 0.088 1.00 67.31 188 ILE A CA 1
ATOM 1469 C C . ILE A 1 188 ? -3.514 -6.037 0.791 1.00 67.31 188 ILE A C 1
ATOM 1471 O O . ILE A 1 188 ? -4.071 -6.965 0.212 1.00 67.31 188 ILE A O 1
ATOM 1475 N N . VAL A 1 189 ? -3.018 -6.138 2.022 1.00 79.94 189 VAL A N 1
ATOM 1476 C CA . VAL A 1 189 ? -3.292 -7.295 2.867 1.00 79.94 189 VAL A CA 1
ATOM 1477 C C . VAL A 1 189 ? -4.779 -7.269 3.189 1.00 79.94 189 VAL A C 1
ATOM 1479 O O . VAL A 1 189 ? -5.334 -6.230 3.581 1.00 79.94 189 VAL A O 1
ATOM 1482 N N . PHE A 1 190 ? -5.432 -8.404 2.987 1.00 88.75 190 PHE A N 1
ATOM 1483 C CA . PHE A 1 190 ? -6.855 -8.577 3.207 1.00 88.75 190 PHE A CA 1
ATOM 1484 C C . PHE A 1 190 ? -7.115 -9.391 4.474 1.00 88.75 190 PHE A C 1
ATOM 1486 O O . PHE A 1 190 ? -6.255 -10.109 4.977 1.00 88.75 190 PHE A O 1
ATOM 1493 N N . VAL A 1 191 ? -8.338 -9.299 4.990 1.00 92.81 191 VAL A N 1
ATOM 1494 C CA . VAL A 1 191 ? -8.795 -10.046 6.172 1.00 92.81 191 VAL A CA 1
ATOM 1495 C C . VAL A 1 191 ? -8.551 -11.550 6.044 1.00 92.81 191 VAL A C 1
ATOM 1497 O O . VAL A 1 191 ? -8.102 -12.174 7.002 1.00 92.81 191 VAL A O 1
ATOM 1500 N N . GLN A 1 192 ? -8.790 -12.128 4.866 1.00 90.50 192 GLN A N 1
ATOM 1501 C CA . GLN A 1 192 ? -8.526 -13.548 4.593 1.00 90.50 192 GLN A CA 1
ATOM 1502 C C . GLN A 1 192 ? -7.079 -13.988 4.840 1.00 90.50 192 GLN A C 1
ATOM 1504 O O . GLN A 1 192 ? -6.849 -15.167 5.091 1.00 90.50 192 GLN A O 1
ATOM 1509 N N . ASP A 1 193 ? -6.117 -13.067 4.770 1.00 86.56 193 ASP A N 1
ATOM 1510 C CA . ASP A 1 193 ? -4.701 -13.400 4.893 1.00 86.56 193 ASP A CA 1
ATOM 1511 C C . ASP A 1 193 ? -4.280 -13.541 6.371 1.00 86.56 193 ASP A C 1
ATOM 1513 O O . ASP A 1 193 ? -3.217 -14.091 6.651 1.00 86.56 193 ASP A O 1
ATOM 1517 N N . ILE A 1 194 ? -5.108 -13.073 7.322 1.00 89.62 194 ILE A N 1
ATOM 1518 C CA . ILE A 1 194 ? -4.771 -13.047 8.759 1.00 89.62 194 ILE A CA 1
ATOM 1519 C C . ILE A 1 194 ? -5.858 -13.605 9.686 1.00 89.62 194 ILE A C 1
ATOM 1521 O O . ILE A 1 194 ? -5.615 -13.742 10.884 1.00 89.62 194 ILE A O 1
ATOM 1525 N N . LEU A 1 195 ? -7.078 -13.840 9.190 1.00 92.69 195 LEU A N 1
ATOM 1526 C CA . LEU A 1 195 ? -8.202 -14.220 10.046 1.00 92.69 195 LEU A CA 1
ATOM 1527 C C . LEU A 1 195 ? -7.969 -15.562 10.743 1.00 92.69 195 LEU A C 1
ATOM 1529 O O . LEU A 1 195 ? -7.374 -16.481 10.183 1.00 92.69 195 LEU A O 1
ATOM 1533 N N . THR A 1 196 ? -8.519 -15.696 11.949 1.00 92.06 196 THR A N 1
ATOM 1534 C CA . THR A 1 196 ? -8.680 -17.007 12.581 1.00 92.06 196 THR A CA 1
ATOM 1535 C C . THR A 1 196 ? -9.883 -17.702 11.936 1.00 92.06 196 THR A C 1
ATOM 1537 O O . THR A 1 196 ? -10.993 -17.159 12.010 1.00 92.06 196 THR A O 1
ATOM 1540 N N . PRO A 1 197 ? -9.699 -18.861 11.280 1.00 91.31 197 PRO A N 1
ATOM 1541 C CA . PRO A 1 197 ? -10.759 -19.526 10.530 1.00 91.31 197 PRO A CA 1
ATOM 1542 C C . PRO A 1 197 ? -11.804 -20.159 11.452 1.00 91.31 197 PRO A C 1
ATOM 1544 O O . PRO A 1 197 ? -11.520 -20.505 12.599 1.00 91.31 197 PRO A O 1
ATOM 1547 N N . TYR A 1 198 ? -13.029 -20.310 10.940 1.00 90.38 198 TYR A N 1
ATOM 1548 C CA . TYR A 1 198 ? -14.201 -20.773 11.694 1.00 90.38 198 TYR A CA 1
ATOM 1549 C C . TYR A 1 198 ? -13.984 -22.057 12.510 1.00 90.38 198 TYR A C 1
ATOM 1551 O O . TYR A 1 198 ? -14.521 -22.188 13.607 1.00 90.38 198 TYR A O 1
ATOM 1559 N N . ASP A 1 199 ? -13.216 -23.009 11.986 1.00 88.38 199 ASP A N 1
ATOM 1560 C CA . ASP A 1 199 ? -12.920 -24.298 12.621 1.00 88.38 199 ASP A CA 1
ATOM 1561 C C . ASP A 1 199 ? -12.061 -24.180 13.889 1.00 88.38 199 ASP A C 1
ATOM 1563 O O . ASP A 1 199 ? -12.064 -25.088 14.718 1.00 88.38 199 ASP A O 1
ATOM 1567 N N . GLN A 1 200 ? -11.376 -23.052 14.065 1.00 88.69 200 GLN A N 1
ATOM 1568 C CA . GLN A 1 200 ? -10.540 -22.745 15.225 1.00 88.69 200 GLN A CA 1
ATOM 1569 C C . GLN A 1 200 ? -11.216 -21.754 16.186 1.00 88.69 200 GLN A C 1
ATOM 1571 O O . GLN A 1 200 ? -10.631 -21.375 17.202 1.00 88.69 200 GLN A O 1
ATOM 1576 N N . LEU A 1 201 ? -12.447 -21.318 15.889 1.00 91.06 201 LEU A N 1
ATOM 1577 C CA . LEU A 1 201 ? -13.151 -20.333 16.701 1.00 91.06 201 LEU A CA 1
ATOM 1578 C C . LEU A 1 201 ? -13.880 -20.954 17.886 1.00 91.06 201 LEU A C 1
ATOM 1580 O O . LEU A 1 201 ? -14.646 -21.909 17.762 1.00 91.06 201 LEU A O 1
ATOM 1584 N N . TYR A 1 202 ? -13.764 -20.269 19.017 1.00 94.00 202 TYR A N 1
ATOM 1585 C CA . TYR A 1 202 ? -14.740 -20.358 20.090 1.00 94.00 202 TYR A CA 1
ATOM 1586 C C . TYR A 1 202 ? -15.875 -19.367 19.811 1.00 94.00 202 TYR A C 1
ATOM 1588 O O . TYR A 1 202 ? -15.635 -18.176 19.603 1.00 94.00 202 TYR A O 1
ATOM 1596 N N . TYR A 1 203 ? -17.110 -19.854 19.808 1.00 95.38 203 TYR A N 1
ATOM 1597 C CA . TYR A 1 203 ? -18.324 -19.067 19.600 1.00 95.38 203 TYR A CA 1
ATOM 1598 C C . TYR A 1 203 ? -19.453 -19.603 20.485 1.00 95.38 203 TYR A C 1
ATOM 1600 O O . TYR A 1 203 ? -19.349 -20.697 21.041 1.00 95.38 203 TYR A O 1
ATOM 1608 N N . LEU A 1 204 ? -20.522 -18.822 20.621 1.00 97.19 204 LEU A N 1
ATOM 1609 C CA . LEU A 1 204 ? -21.710 -19.174 21.401 1.00 97.19 204 LEU A CA 1
ATOM 1610 C C . LEU A 1 204 ? -22.936 -19.284 20.496 1.00 97.19 204 LEU A C 1
ATOM 1612 O O . LEU A 1 204 ? -23.026 -18.607 19.470 1.00 97.19 204 LEU A O 1
ATOM 1616 N N . TYR A 1 205 ? -23.906 -20.092 20.898 1.00 97.75 205 TYR A N 1
ATOM 1617 C CA . TYR A 1 205 ? -25.242 -20.092 20.317 1.00 97.75 205 TYR A CA 1
ATOM 1618 C C . TYR A 1 205 ? -26.158 -19.108 21.047 1.00 97.75 205 TYR A C 1
ATOM 1620 O O . TYR A 1 205 ? -25.967 -18.791 22.220 1.00 97.75 205 TYR A O 1
ATOM 1628 N N . THR A 1 206 ? -27.202 -18.625 20.372 1.00 97.19 206 THR A N 1
ATOM 1629 C CA . THR A 1 206 ? -28.190 -17.713 20.982 1.00 97.19 206 THR A CA 1
ATOM 1630 C C . THR A 1 206 ? -28.872 -18.312 22.217 1.00 97.19 206 THR A C 1
ATOM 1632 O O . THR A 1 206 ? -29.162 -17.593 23.177 1.00 97.19 206 THR A O 1
ATOM 1635 N N . HIS A 1 207 ? -29.100 -19.627 22.208 1.00 96.69 207 HIS A N 1
ATOM 1636 C CA . HIS A 1 207 ? -29.762 -20.362 23.283 1.00 96.69 207 HIS A CA 1
ATOM 1637 C C . HIS A 1 207 ? -28.818 -20.779 24.426 1.00 96.69 207 HIS A C 1
ATOM 1639 O O . HIS A 1 207 ? -29.307 -21.253 25.455 1.00 96.69 207 HIS A O 1
ATOM 1645 N N . ASP A 1 208 ? -27.498 -20.605 24.274 1.00 97.94 208 ASP A N 1
ATOM 1646 C CA . ASP A 1 208 ? -26.534 -20.920 25.331 1.00 97.94 208 ASP A CA 1
ATOM 1647 C C . ASP A 1 208 ? -26.813 -20.089 26.586 1.00 97.94 208 ASP A C 1
ATOM 1649 O O . ASP A 1 208 ? -27.350 -18.981 26.521 1.00 97.94 208 ASP A O 1
ATOM 1653 N N . LYS A 1 209 ? -26.426 -20.612 27.749 1.00 98.00 209 LYS A N 1
ATOM 1654 C CA . LYS A 1 209 ? -26.453 -19.866 29.013 1.00 98.00 209 LYS A CA 1
ATOM 1655 C C . LYS A 1 209 ? -25.149 -19.099 29.217 1.00 98.00 209 LYS A C 1
ATOM 1657 O O . LYS A 1 209 ? -24.107 -19.501 28.708 1.00 98.00 209 LYS A O 1
ATOM 1662 N N . ILE A 1 210 ? -25.174 -18.046 30.033 1.00 97.62 210 ILE A N 1
ATOM 1663 C CA . ILE A 1 210 ? -23.960 -17.304 30.426 1.00 97.62 210 ILE A CA 1
ATOM 1664 C C . ILE A 1 210 ? -22.910 -18.227 31.066 1.00 97.62 210 ILE A C 1
ATOM 1666 O O . ILE A 1 210 ? -21.715 -18.000 30.905 1.00 97.62 210 ILE A O 1
ATOM 1670 N N . GLU A 1 211 ? -23.321 -19.298 31.746 1.00 97.06 211 GLU A N 1
ATOM 1671 C CA . GLU A 1 211 ? -22.400 -20.328 32.245 1.00 97.06 211 GLU A CA 1
ATOM 1672 C C . GLU A 1 211 ? -21.455 -20.870 31.158 1.00 97.06 211 GLU A C 1
ATOM 1674 O O . GLU A 1 211 ? -20.246 -20.937 31.382 1.00 97.06 211 GLU A O 1
ATOM 1679 N N . ARG A 1 212 ? -21.968 -21.114 29.943 1.00 97.44 212 ARG A N 1
ATOM 1680 C CA . ARG A 1 212 ? -21.167 -21.580 28.806 1.00 97.44 212 ARG A CA 1
ATOM 1681 C C . ARG A 1 212 ? -20.096 -20.571 28.396 1.00 97.44 212 ARG A C 1
ATOM 1683 O O . ARG A 1 212 ? -18.992 -20.963 28.033 1.00 97.44 212 ARG A O 1
ATOM 1690 N N . TRP A 1 213 ? -20.383 -19.272 28.496 1.00 97.38 213 TRP A N 1
ATOM 1691 C CA . TRP A 1 213 ? -19.380 -18.229 28.256 1.00 97.38 213 TRP A CA 1
ATOM 1692 C C . TRP A 1 213 ? -18.201 -18.366 29.226 1.00 97.38 213 TRP A C 1
ATOM 1694 O O . TRP A 1 213 ? -17.054 -18.254 28.802 1.00 97.38 213 TRP A O 1
ATOM 1704 N N . TYR A 1 214 ? -18.459 -18.640 30.513 1.00 96.00 214 TYR A N 1
ATOM 1705 C CA . TYR A 1 214 ? -17.394 -18.800 31.513 1.00 96.00 214 TYR A CA 1
ATOM 1706 C C . TYR A 1 214 ? -16.549 -20.049 31.259 1.00 96.00 214 TYR A C 1
ATOM 1708 O O . TYR A 1 214 ? -15.337 -19.999 31.453 1.00 96.00 214 TYR A O 1
ATOM 1716 N N . GLU A 1 215 ? -17.158 -21.137 30.789 1.00 96.19 215 GLU A N 1
ATOM 1717 C CA . GLU A 1 215 ? -16.425 -22.332 30.357 1.00 96.19 215 GLU A CA 1
ATOM 1718 C C . GLU A 1 215 ? -15.484 -22.011 29.191 1.00 96.19 215 GLU A C 1
ATOM 1720 O O . GLU A 1 215 ? -14.292 -22.311 29.256 1.00 96.19 215 GLU A O 1
ATOM 1725 N N . LEU A 1 216 ? -15.994 -21.345 28.146 1.00 95.56 216 LEU A N 1
ATOM 1726 C CA . LEU A 1 216 ? -15.176 -20.940 27.002 1.00 95.56 216 LEU A CA 1
ATOM 1727 C C . LEU A 1 216 ? -14.055 -19.987 27.424 1.00 95.56 216 LEU A C 1
ATOM 1729 O O . LEU A 1 216 ? -12.918 -20.158 26.996 1.00 95.56 216 LEU A O 1
ATOM 1733 N N . ASN A 1 217 ? -14.347 -19.029 28.305 1.00 94.94 217 ASN A N 1
ATOM 1734 C CA . ASN A 1 217 ? -13.352 -18.110 28.847 1.00 94.94 217 ASN A CA 1
ATOM 1735 C C . ASN A 1 217 ? -12.248 -18.836 29.628 1.00 94.94 217 ASN A C 1
ATOM 1737 O O . ASN A 1 217 ? -11.089 -18.472 29.481 1.00 94.94 217 ASN A O 1
ATOM 1741 N N . GLN A 1 218 ? -12.561 -19.871 30.411 1.00 93.69 218 GLN A N 1
ATOM 1742 C CA . GLN A 1 218 ? -11.536 -20.643 31.126 1.00 93.69 218 GLN A CA 1
ATOM 1743 C C . GLN A 1 218 ? -10.642 -21.454 30.184 1.00 93.69 218 GLN A C 1
ATOM 1745 O O . GLN A 1 218 ? -9.449 -21.588 30.441 1.00 93.69 218 GLN A O 1
ATOM 1750 N N . ILE A 1 219 ? -11.210 -21.993 29.103 1.00 94.25 219 ILE A N 1
ATOM 1751 C CA . ILE A 1 219 ? -10.480 -22.847 28.159 1.00 94.25 219 ILE A CA 1
ATOM 1752 C C . ILE A 1 219 ? -9.629 -22.008 27.203 1.00 94.25 219 ILE A C 1
ATOM 1754 O O . ILE A 1 219 ? -8.479 -22.350 26.939 1.00 94.25 219 ILE A O 1
ATOM 1758 N N . SER A 1 220 ? -10.185 -20.917 26.672 1.00 90.50 220 SER A N 1
ATOM 1759 C CA . SER A 1 220 ? -9.531 -20.116 25.635 1.00 90.50 220 SER A CA 1
ATOM 1760 C C . SER A 1 220 ? -8.870 -18.842 26.158 1.00 90.50 220 SER A C 1
ATOM 1762 O O . SER A 1 220 ? -8.155 -18.188 25.408 1.00 90.50 220 SER A O 1
ATOM 1764 N N . MET A 1 221 ? -9.138 -18.439 27.406 1.00 91.44 221 MET A N 1
ATOM 1765 C CA . MET A 1 221 ? -8.778 -17.128 27.973 1.00 91.44 221 MET A CA 1
ATOM 1766 C C . MET A 1 221 ? -9.374 -15.922 27.220 1.00 91.44 221 MET A C 1
ATOM 1768 O O . MET A 1 221 ? -9.063 -14.772 27.533 1.00 91.44 221 MET A O 1
ATOM 1772 N N . HIS A 1 222 ? -10.270 -16.141 26.249 1.00 91.81 222 HIS A N 1
ATOM 1773 C CA . HIS A 1 222 ? -10.887 -15.061 25.478 1.00 91.81 222 HIS A CA 1
ATOM 1774 C C . HIS A 1 222 ? -12.021 -14.406 26.263 1.00 91.81 222 HIS A C 1
ATOM 1776 O O . HIS A 1 222 ? -12.812 -15.069 26.927 1.00 91.81 222 HIS A O 1
ATOM 1782 N N . THR A 1 223 ? -12.147 -13.089 26.143 1.00 92.06 223 THR A N 1
ATOM 1783 C CA . THR A 1 223 ? -13.181 -12.293 26.826 1.00 92.06 223 THR A CA 1
ATOM 1784 C C . THR A 1 223 ? -14.303 -11.839 25.894 1.00 92.06 223 THR A C 1
ATOM 1786 O O . THR A 1 223 ? -15.180 -11.079 26.308 1.00 92.06 223 THR A O 1
ATOM 1789 N N . ARG A 1 224 ? -14.264 -12.244 24.621 1.00 94.00 224 ARG A N 1
ATOM 1790 C CA . ARG A 1 224 ? -15.214 -11.837 23.583 1.00 94.00 224 ARG A CA 1
ATOM 1791 C C . ARG A 1 224 ? -15.479 -13.008 22.659 1.00 94.00 224 ARG A C 1
ATOM 1793 O O . ARG A 1 224 ? -14.531 -13.600 22.153 1.00 94.00 224 ARG A O 1
ATOM 1800 N N . PHE A 1 225 ? -16.751 -13.302 22.425 1.00 96.25 225 PHE A N 1
ATOM 1801 C CA . PHE A 1 225 ? -17.160 -14.406 21.566 1.00 96.25 225 PHE A CA 1
ATOM 1802 C C . PHE A 1 225 ? -18.243 -13.946 20.587 1.00 96.25 225 PHE A C 1
ATOM 1804 O O . PHE A 1 225 ? -19.174 -13.238 20.993 1.00 96.25 225 PHE A O 1
ATOM 1811 N N . PRO A 1 226 ? -18.152 -14.335 19.305 1.00 96.94 226 PRO A N 1
ATOM 1812 C CA . PRO A 1 226 ? -19.258 -14.183 18.377 1.00 96.94 226 PRO A CA 1
ATOM 1813 C C . PRO A 1 226 ? -20.404 -15.121 18.770 1.00 96.94 226 PRO A C 1
ATOM 1815 O O . PRO A 1 226 ? -20.186 -16.215 19.294 1.00 96.94 226 PRO A O 1
ATOM 1818 N N . VAL A 1 227 ? -21.632 -14.682 18.506 1.00 97.69 227 VAL A N 1
ATOM 1819 C CA . VAL A 1 227 ? -22.856 -15.444 18.756 1.00 97.69 227 VAL A CA 1
ATOM 1820 C C . VAL A 1 227 ? -23.519 -15.772 17.432 1.00 97.69 227 VAL A C 1
ATOM 1822 O O . VAL A 1 227 ? -23.805 -14.868 16.644 1.00 97.69 227 VAL A O 1
ATOM 1825 N N . VAL A 1 228 ? -23.808 -17.046 17.199 1.00 97.06 228 VAL A N 1
ATOM 1826 C CA . VAL A 1 228 ? -24.467 -17.544 15.987 1.00 97.06 228 VAL A CA 1
ATOM 1827 C C . VAL A 1 228 ? -25.794 -18.225 16.315 1.00 97.06 228 VAL A C 1
ATOM 1829 O O . VAL A 1 228 ? -26.067 -18.584 17.459 1.00 97.06 228 VAL A O 1
ATOM 1832 N N . ASN A 1 229 ? -26.639 -18.406 15.306 1.00 95.75 229 ASN A N 1
ATOM 1833 C CA . ASN A 1 229 ? -27.786 -19.310 15.400 1.00 95.75 229 ASN A CA 1
ATOM 1834 C C . ASN A 1 229 ? -27.430 -20.722 14.895 1.00 95.75 229 ASN A C 1
ATOM 1836 O O . ASN A 1 229 ? -26.314 -20.972 14.441 1.00 95.75 229 ASN A O 1
ATOM 1840 N N . GLU A 1 230 ? -28.409 -21.631 14.906 1.00 93.81 230 GLU A N 1
ATOM 1841 C CA . GLU A 1 230 ? -28.268 -23.010 14.399 1.00 93.81 230 GLU A CA 1
ATOM 1842 C C . GLU A 1 230 ? -27.768 -23.094 12.949 1.00 93.81 230 GLU A C 1
ATOM 1844 O O . GLU A 1 230 ? -27.071 -24.030 12.567 1.00 93.81 230 GLU A O 1
ATOM 1849 N N . ASN A 1 231 ? -28.085 -22.084 12.134 1.00 93.31 231 ASN A N 1
ATOM 1850 C CA . ASN A 1 231 ? -27.687 -22.013 10.730 1.00 93.31 231 ASN A CA 1
ATOM 1851 C C . ASN A 1 231 ? -26.301 -21.377 10.537 1.00 93.31 231 ASN A C 1
ATOM 1853 O O . ASN A 1 231 ? -25.941 -21.064 9.407 1.00 93.31 231 ASN A O 1
ATOM 1857 N N . LYS A 1 232 ? -25.533 -21.160 11.616 1.00 91.94 232 LYS A N 1
ATOM 1858 C CA . LYS A 1 232 ? -24.219 -20.483 11.623 1.00 91.94 232 LYS A CA 1
ATOM 1859 C C . LYS A 1 232 ? -24.243 -19.018 11.184 1.00 91.94 232 LYS A C 1
ATOM 1861 O O . LYS A 1 232 ? -23.190 -18.411 10.974 1.00 91.94 232 LYS A O 1
ATOM 1866 N N . ARG A 1 233 ? -25.427 -18.416 11.089 1.00 96.19 233 ARG A N 1
ATOM 1867 C CA . ARG A 1 233 ? -25.566 -16.991 10.803 1.00 96.19 233 ARG A CA 1
ATOM 1868 C C . ARG A 1 233 ? -25.196 -16.193 12.044 1.00 96.19 233 ARG A C 1
ATOM 1870 O O . ARG A 1 233 ? -25.704 -16.475 13.134 1.00 96.19 233 ARG A O 1
ATOM 1877 N N . LEU A 1 234 ? -24.347 -15.184 11.875 1.00 97.50 234 LEU A N 1
ATOM 1878 C CA . LEU A 1 234 ? -23.960 -14.304 12.971 1.00 97.50 234 LEU A CA 1
ATOM 1879 C C . LEU A 1 234 ? -25.176 -13.510 13.470 1.00 97.50 234 LEU A C 1
ATOM 1881 O O . LEU A 1 234 ? -25.894 -12.883 12.691 1.00 97.50 234 LEU A O 1
ATOM 1885 N N . CYS A 1 235 ? -25.396 -13.554 14.780 1.00 96.75 235 CYS A N 1
ATOM 1886 C CA . CYS A 1 235 ? -26.518 -12.922 15.471 1.00 96.75 235 CYS A CA 1
ATOM 1887 C C . CYS A 1 235 ? -26.068 -11.807 16.424 1.00 96.75 235 CYS A C 1
ATOM 1889 O O . CYS A 1 235 ? -26.821 -10.860 16.662 1.00 96.75 235 CYS A O 1
ATOM 1891 N N . GLY A 1 236 ? -24.853 -11.902 16.966 1.00 96.38 236 GLY A N 1
ATOM 1892 C CA . GLY A 1 236 ? -24.352 -10.949 17.946 1.00 96.38 236 GLY A CA 1
ATOM 1893 C C . GLY A 1 236 ? -22.896 -11.167 18.322 1.00 96.38 236 GLY A C 1
ATOM 1894 O O . GLY A 1 236 ? -22.221 -12.052 17.797 1.00 96.38 236 GLY A O 1
ATOM 1895 N N . VAL A 1 237 ? -22.434 -10.371 19.277 1.00 96.69 237 VAL A N 1
ATOM 1896 C CA . VAL A 1 237 ? -21.195 -10.603 20.030 1.00 96.69 237 VAL A CA 1
ATOM 1897 C C . VAL A 1 237 ? -21.486 -10.463 21.519 1.00 96.69 237 VAL A C 1
ATOM 1899 O O . VAL A 1 237 ? -22.353 -9.684 21.919 1.00 96.69 237 VAL A O 1
ATOM 1902 N N . VAL A 1 238 ? -20.765 -11.215 22.344 1.00 96.56 238 VAL A N 1
ATOM 1903 C CA . VAL A 1 238 ? -20.821 -11.103 23.806 1.00 96.56 238 VAL A CA 1
ATOM 1904 C C . VAL A 1 238 ? -19.424 -10.857 24.327 1.00 96.56 238 VAL A C 1
ATOM 1906 O O . VAL A 1 238 ? -18.498 -11.616 24.044 1.00 96.56 238 VAL A O 1
ATOM 1909 N N . THR A 1 239 ? -19.288 -9.820 25.136 1.00 94.56 239 THR A N 1
ATOM 1910 C CA . THR A 1 239 ? -18.060 -9.448 25.828 1.00 94.56 239 THR A CA 1
ATOM 1911 C C . THR A 1 239 ? -18.184 -9.696 27.329 1.00 94.56 239 THR A C 1
ATOM 1913 O O . THR A 1 239 ? -19.283 -9.843 27.862 1.00 94.56 239 THR A O 1
ATOM 1916 N N . SER A 1 240 ? -17.061 -9.685 28.047 1.00 92.88 240 SER A N 1
ATOM 1917 C CA . SER A 1 240 ? -17.061 -9.748 29.514 1.00 92.88 240 SER A CA 1
ATOM 1918 C C . SER A 1 240 ? -17.921 -8.646 30.148 1.00 92.88 240 SER A C 1
ATOM 1920 O O . SER A 1 240 ? -18.618 -8.895 31.129 1.00 92.88 240 SER A O 1
ATOM 1922 N N . LYS A 1 241 ? -17.951 -7.444 29.556 1.00 91.69 241 LYS A N 1
ATOM 1923 C CA . LYS A 1 241 ? -18.790 -6.328 30.025 1.00 91.69 241 LYS A CA 1
ATOM 1924 C C . LYS A 1 241 ? -20.284 -6.635 29.938 1.00 91.69 241 LYS A C 1
ATOM 1926 O O . LYS A 1 241 ? -21.042 -6.165 30.780 1.00 91.69 241 LYS A O 1
ATOM 1931 N N . ASP A 1 242 ? -20.693 -7.445 28.967 1.00 93.06 242 ASP A N 1
ATOM 1932 C CA . ASP A 1 242 ? -22.101 -7.778 28.746 1.00 93.06 242 ASP A CA 1
ATOM 1933 C C . ASP A 1 242 ? -22.641 -8.772 29.777 1.00 93.06 242 ASP A C 1
ATOM 1935 O O . ASP A 1 242 ? -23.857 -8.868 29.945 1.00 93.06 242 ASP A O 1
ATOM 1939 N N . ILE A 1 243 ? -21.766 -9.509 30.468 1.00 93.94 243 ILE A N 1
ATOM 1940 C CA . ILE A 1 243 ? -22.152 -10.598 31.378 1.00 93.94 243 ILE A CA 1
ATOM 1941 C C . ILE A 1 243 ? -21.831 -10.333 32.854 1.00 93.94 243 ILE A C 1
ATOM 1943 O O . ILE A 1 243 ? -22.416 -10.981 33.721 1.00 93.94 243 ILE A O 1
ATOM 1947 N N . ILE A 1 244 ? -20.917 -9.406 33.166 1.00 91.94 244 ILE A N 1
ATOM 1948 C CA . ILE A 1 244 ? -20.526 -9.110 34.551 1.00 91.94 244 ILE A CA 1
ATOM 1949 C C . ILE A 1 244 ? -21.759 -8.711 35.372 1.00 91.94 244 ILE A C 1
ATOM 1951 O O . ILE A 1 244 ? -22.542 -7.851 34.975 1.00 91.94 244 ILE A O 1
ATOM 1955 N N . GLY A 1 245 ? -21.924 -9.351 36.533 1.00 90.38 245 GLY A N 1
ATOM 1956 C CA . GLY A 1 245 ? -23.028 -9.083 37.458 1.00 90.38 245 GLY A CA 1
ATOM 1957 C C . GLY A 1 245 ? -24.387 -9.646 37.029 1.00 90.38 245 GLY A C 1
ATOM 1958 O O . GLY A 1 245 ? -25.375 -9.392 37.713 1.00 90.38 245 GLY A O 1
ATOM 1959 N N . LYS A 1 246 ? -24.459 -10.406 35.928 1.00 93.88 246 LYS A N 1
ATOM 1960 C CA . LYS A 1 246 ? -25.693 -11.063 35.474 1.00 93.88 246 LYS A CA 1
ATOM 1961 C C . LYS A 1 246 ? -25.793 -12.499 35.988 1.00 93.88 246 LYS A C 1
ATOM 1963 O O . LYS A 1 246 ? -24.790 -13.166 36.235 1.00 93.88 246 LYS A O 1
ATOM 1968 N N . ASP A 1 247 ? -27.026 -12.978 36.132 1.00 95.06 247 ASP A N 1
ATOM 1969 C CA . ASP A 1 247 ? -27.313 -14.355 36.535 1.00 95.06 247 ASP A CA 1
ATOM 1970 C C . ASP A 1 247 ? -26.826 -15.345 35.462 1.00 95.06 247 ASP A C 1
ATOM 1972 O O . ASP A 1 247 ? -27.179 -15.223 34.287 1.00 95.06 247 ASP A O 1
ATOM 1976 N N . LYS A 1 248 ? -26.031 -16.344 35.871 1.00 94.00 248 LYS A N 1
ATOM 1977 C CA . LYS A 1 248 ? -25.411 -17.332 34.970 1.00 94.00 248 LYS A CA 1
ATOM 1978 C C . LYS A 1 248 ? -26.422 -18.176 34.182 1.00 94.00 248 LYS A C 1
ATOM 1980 O O . LYS A 1 248 ? -26.063 -18.736 33.147 1.00 94.00 248 LYS A O 1
ATOM 1985 N N . SER A 1 249 ? -27.665 -18.267 34.654 1.00 94.44 249 SER A N 1
ATOM 1986 C CA . SER A 1 249 ? -28.747 -19.019 34.014 1.00 94.44 249 SER A CA 1
ATOM 1987 C C . SER A 1 249 ? -29.414 -18.285 32.847 1.00 94.44 249 SER A C 1
ATOM 1989 O O . SER A 1 249 ? -30.145 -18.916 32.079 1.00 94.44 249 SER A O 1
ATOM 1991 N N . LEU A 1 250 ? -29.168 -16.977 32.690 1.00 96.38 250 LEU A N 1
ATOM 1992 C CA . LEU A 1 250 ? -29.688 -16.198 31.568 1.00 96.38 250 LEU A CA 1
ATOM 1993 C C . LEU A 1 250 ? -29.110 -16.685 30.240 1.00 96.38 250 LEU A C 1
ATOM 1995 O O . LEU A 1 250 ? -27.964 -17.128 30.162 1.00 96.38 250 LEU A O 1
ATOM 1999 N N . THR A 1 251 ? -29.912 -16.561 29.185 1.00 97.44 251 THR A N 1
ATOM 2000 C CA . THR A 1 251 ? -29.493 -16.912 27.830 1.00 97.44 251 THR A CA 1
ATOM 2001 C C . THR A 1 251 ? -28.615 -15.827 27.215 1.00 97.44 251 THR A C 1
ATOM 2003 O O . THR A 1 251 ? -28.802 -14.633 27.466 1.00 97.44 251 THR A O 1
ATOM 2006 N N . ILE A 1 252 ? -27.689 -16.245 26.356 1.00 97.75 252 ILE A N 1
ATOM 2007 C CA . ILE A 1 252 ? -26.781 -15.379 25.609 1.00 97.75 252 ILE A CA 1
ATOM 2008 C C . ILE A 1 252 ? -27.550 -14.367 24.754 1.00 97.75 252 ILE A C 1
ATOM 2010 O O . ILE A 1 252 ? -27.209 -13.185 24.748 1.00 97.75 252 ILE A O 1
ATOM 2014 N N . GLU A 1 253 ? -28.649 -14.774 24.117 1.00 96.62 253 GLU A N 1
ATOM 2015 C CA . GLU A 1 253 ? -29.502 -13.875 23.329 1.00 96.62 253 GLU A CA 1
ATOM 2016 C C . GLU A 1 253 ? -29.995 -12.640 24.106 1.00 96.62 253 GLU A 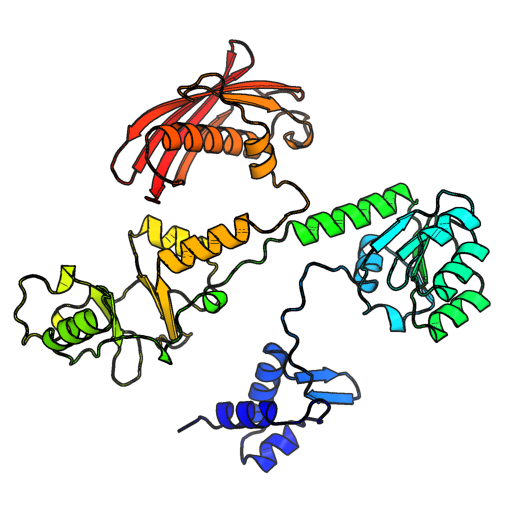C 1
ATOM 2018 O O . GLU A 1 253 ? -30.158 -11.566 23.521 1.00 96.62 253 GLU A O 1
ATOM 2023 N N . LYS A 1 254 ? -30.224 -12.771 25.421 1.00 96.06 254 LYS A N 1
ATOM 2024 C CA . LYS A 1 254 ? -30.704 -11.670 26.274 1.00 96.06 254 LYS A CA 1
ATOM 2025 C C . LYS A 1 254 ? -29.612 -10.671 26.642 1.00 96.06 254 LYS A C 1
ATOM 2027 O O . LYS A 1 254 ? -29.932 -9.587 27.125 1.00 96.06 254 LYS A O 1
ATOM 2032 N N . VAL A 1 255 ? -28.344 -11.039 26.478 1.00 96.25 255 VAL A N 1
ATOM 2033 C CA . VAL A 1 255 ? -27.207 -10.227 26.930 1.00 96.25 255 VAL A CA 1
ATOM 2034 C C . VAL A 1 255 ? -26.277 -9.798 25.807 1.00 96.25 255 VAL A C 1
ATOM 2036 O O . VAL A 1 255 ? -25.537 -8.843 26.006 1.00 96.25 255 VAL A O 1
ATOM 2039 N N . MET A 1 256 ? -26.322 -10.458 24.649 1.0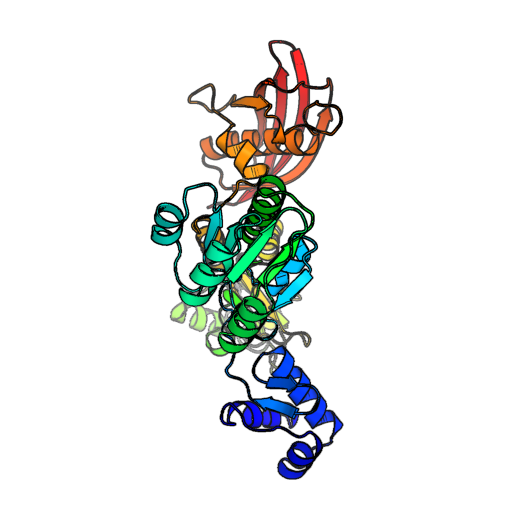0 96.06 256 MET A N 1
ATOM 2040 C CA . MET A 1 256 ? -25.469 -10.138 23.509 1.00 96.06 256 MET A CA 1
ATOM 2041 C C . MET A 1 256 ? -25.748 -8.750 22.933 1.00 96.06 256 MET A C 1
ATOM 2043 O O . MET A 1 256 ? -26.896 -8.303 22.854 1.00 96.06 256 MET A O 1
ATOM 2047 N N . THR A 1 257 ? -24.697 -8.121 22.417 1.00 94.50 257 THR A N 1
ATOM 2048 C CA . THR A 1 257 ? -24.839 -6.973 21.527 1.00 94.50 257 THR A CA 1
ATOM 2049 C C . THR A 1 257 ? -25.304 -7.474 20.163 1.00 94.50 257 THR A C 1
ATOM 2051 O O . THR A 1 257 ? -24.596 -8.220 19.480 1.00 94.50 257 THR A O 1
ATOM 2054 N N . LYS A 1 258 ? -26.528 -7.093 19.786 1.00 93.56 258 LYS A N 1
ATOM 2055 C CA . LYS A 1 258 ? -27.132 -7.422 18.488 1.00 93.56 258 LYS A CA 1
ATOM 2056 C C . LYS A 1 258 ? -26.543 -6.530 17.395 1.00 93.56 258 LYS A C 1
ATOM 2058 O O . LYS A 1 258 ? -26.207 -5.382 17.661 1.00 93.56 258 LYS A O 1
ATOM 2063 N N . SER A 1 259 ? -26.472 -7.055 16.173 1.00 88.44 259 SER A N 1
ATOM 2064 C CA . SER A 1 259 ? -25.962 -6.335 14.992 1.00 88.44 259 SER A CA 1
ATOM 2065 C C . SER A 1 259 ? -24.543 -5.763 15.179 1.00 88.44 259 SER A C 1
ATOM 2067 O O . SER A 1 259 ? -24.356 -4.550 15.093 1.00 88.44 259 SER A O 1
ATOM 2069 N N . PRO A 1 260 ? -23.538 -6.614 15.462 1.00 92.06 260 PRO A N 1
ATOM 2070 C CA . PRO A 1 260 ? -22.156 -6.170 15.607 1.00 92.06 260 PRO A CA 1
ATOM 2071 C C . PRO A 1 260 ? -21.603 -5.640 14.280 1.00 92.06 260 PRO A C 1
ATOM 2073 O O . PRO A 1 260 ? -22.070 -6.021 13.204 1.00 92.06 260 PRO A O 1
ATOM 2076 N N . GLN A 1 261 ? -20.555 -4.819 14.358 1.00 93.50 261 GLN A N 1
ATOM 2077 C CA . GLN A 1 261 ? -19.738 -4.522 13.183 1.00 93.50 261 GLN A CA 1
ATOM 2078 C C . GLN A 1 261 ? -19.063 -5.805 12.693 1.00 93.50 261 GLN A C 1
ATOM 2080 O O . GLN A 1 261 ? -18.573 -6.606 13.493 1.00 93.50 261 GLN A O 1
ATOM 2085 N N . VAL A 1 262 ? -19.050 -5.993 11.377 1.00 95.75 262 VAL A N 1
ATOM 2086 C CA . VAL A 1 262 ? -18.482 -7.166 10.708 1.00 95.75 262 VAL A CA 1
ATOM 2087 C C . VAL A 1 262 ? -17.673 -6.737 9.499 1.00 95.75 262 VAL A C 1
ATOM 2089 O O . VAL A 1 262 ? -17.898 -5.666 8.935 1.00 95.75 262 VAL A O 1
ATOM 2092 N N . VAL A 1 263 ? -16.767 -7.604 9.064 1.00 96.12 263 VAL A N 1
ATOM 2093 C CA . VAL A 1 263 ? -15.994 -7.415 7.831 1.00 96.12 263 VAL A CA 1
ATOM 2094 C C . VAL A 1 263 ? -16.093 -8.648 6.941 1.00 96.12 263 VAL A C 1
ATOM 2096 O O . VAL A 1 263 ? -16.539 -9.711 7.374 1.00 96.12 263 VAL A O 1
ATOM 2099 N N . GLN A 1 264 ? -15.698 -8.498 5.680 1.00 95.81 264 GLN A N 1
ATOM 2100 C CA . GLN A 1 264 ? -15.633 -9.590 4.711 1.00 95.81 264 GLN A CA 1
ATOM 2101 C C . GLN A 1 264 ? -14.173 -9.974 4.455 1.00 95.81 264 GLN A C 1
ATOM 2103 O O . GLN A 1 264 ? -13.257 -9.203 4.731 1.00 95.81 264 GLN A O 1
ATOM 2108 N N . GLU A 1 265 ? -13.950 -11.145 3.863 1.00 91.94 265 GLU A N 1
ATOM 2109 C CA . GLU A 1 265 ? -12.612 -11.664 3.528 1.00 91.94 265 GLU A CA 1
ATOM 2110 C C . GLU A 1 265 ? -11.757 -10.685 2.721 1.00 91.94 265 GLU A C 1
ATOM 2112 O O . GLU A 1 265 ? -10.561 -10.563 2.963 1.00 91.94 265 GLU A O 1
ATOM 2117 N N . LYS A 1 266 ? -12.384 -9.955 1.792 1.00 89.81 266 LYS A N 1
ATOM 2118 C CA . LYS A 1 266 ? -11.728 -8.991 0.894 1.00 89.81 266 LYS A CA 1
ATOM 2119 C C . LYS A 1 266 ? -11.641 -7.575 1.466 1.00 89.81 266 LYS A C 1
ATOM 2121 O O . LYS A 1 266 ? -11.292 -6.642 0.746 1.00 89.81 266 LYS A O 1
ATOM 2126 N N . THR A 1 267 ? -11.994 -7.376 2.731 1.00 91.12 267 THR A N 1
ATOM 2127 C CA . THR A 1 267 ? -11.796 -6.090 3.401 1.00 91.12 267 THR A CA 1
ATOM 2128 C C . THR A 1 267 ? -10.303 -5.894 3.686 1.00 91.12 267 THR A C 1
ATOM 2130 O O . THR A 1 267 ? -9.628 -6.833 4.104 1.00 91.12 267 THR A O 1
ATOM 2133 N N . SER A 1 268 ? -9.762 -4.696 3.439 1.00 90.44 268 SER A N 1
ATOM 2134 C CA . SER A 1 268 ? -8.339 -4.412 3.672 1.00 90.44 268 SER A CA 1
ATOM 2135 C C . SER A 1 268 ? -8.022 -4.291 5.162 1.00 90.44 268 SER A C 1
ATOM 2137 O O . SER A 1 268 ? -8.799 -3.713 5.924 1.00 90.44 268 SER A O 1
ATOM 2139 N N . ILE A 1 269 ? -6.846 -4.764 5.580 1.00 90.94 269 ILE A N 1
ATOM 2140 C CA . ILE A 1 269 ? -6.405 -4.670 6.980 1.00 90.94 269 ILE A CA 1
ATOM 2141 C C . ILE A 1 269 ? -6.313 -3.219 7.456 1.00 90.94 269 ILE A C 1
ATOM 2143 O O . ILE A 1 269 ? -6.675 -2.933 8.593 1.00 90.94 269 ILE A O 1
ATOM 2147 N N . ALA A 1 270 ? -5.922 -2.286 6.584 1.00 83.94 270 ALA A N 1
ATOM 2148 C CA . ALA A 1 270 ? -5.904 -0.861 6.910 1.00 83.94 270 ALA A CA 1
ATOM 2149 C C . ALA A 1 270 ? -7.298 -0.331 7.298 1.00 83.94 270 ALA A C 1
ATOM 2151 O O . ALA A 1 270 ? -7.435 0.400 8.277 1.00 83.94 270 ALA A O 1
ATOM 2152 N N . TYR A 1 271 ? -8.346 -0.741 6.575 1.00 87.25 271 TYR A N 1
ATOM 2153 C CA . TYR A 1 271 ? -9.719 -0.359 6.901 1.00 87.25 271 TYR A CA 1
ATOM 2154 C C . TYR A 1 271 ? -10.203 -1.016 8.200 1.00 87.25 271 TYR A C 1
ATOM 2156 O O . TYR A 1 271 ? -10.823 -0.351 9.027 1.00 87.25 271 TYR A O 1
ATOM 2164 N N . VAL A 1 272 ? -9.878 -2.298 8.415 1.00 91.81 272 VAL A N 1
ATOM 2165 C CA . VAL A 1 272 ? -10.186 -3.003 9.674 1.00 91.81 272 VAL A CA 1
ATOM 2166 C C . VAL A 1 272 ? -9.523 -2.296 10.855 1.00 91.81 272 VAL A C 1
ATOM 2168 O O . VAL A 1 272 ? -10.183 -2.046 11.860 1.00 91.81 272 VAL A O 1
ATOM 2171 N N . ALA A 1 273 ? -8.247 -1.925 10.723 1.00 86.50 273 ALA A N 1
ATOM 2172 C CA . ALA A 1 273 ? -7.506 -1.185 11.738 1.00 86.50 273 ALA A CA 1
ATOM 2173 C C . ALA A 1 273 ? -8.182 0.150 12.056 1.00 86.50 273 ALA A C 1
ATOM 2175 O O . ALA A 1 273 ? -8.442 0.441 13.221 1.00 86.50 273 ALA A O 1
ATOM 2176 N N . HIS A 1 274 ? -8.535 0.922 11.026 1.00 81.50 274 HIS A N 1
ATOM 2177 C CA . HIS A 1 274 ? -9.251 2.183 11.193 1.00 81.50 274 HIS A CA 1
ATOM 2178 C C . HIS A 1 274 ? -10.588 1.988 11.927 1.00 81.50 274 HIS A C 1
ATOM 2180 O O . HIS A 1 274 ? -10.869 2.694 12.891 1.00 81.50 274 HIS A O 1
ATOM 2186 N N . MET A 1 275 ? -11.391 0.994 11.532 1.00 84.75 275 MET A N 1
ATOM 2187 C CA . MET A 1 275 ? -12.666 0.679 12.188 1.00 84.75 275 MET A CA 1
ATOM 2188 C C . MET A 1 275 ? -12.480 0.268 13.656 1.00 84.75 275 MET A C 1
ATOM 2190 O O . MET A 1 275 ? -13.217 0.728 14.523 1.00 84.75 275 MET A O 1
ATOM 2194 N N . MET A 1 276 ? -11.486 -0.575 13.954 1.00 88.56 276 MET A N 1
ATOM 2195 C CA . MET A 1 276 ? -11.187 -1.029 15.319 1.00 88.56 276 MET A CA 1
ATOM 2196 C C . MET A 1 276 ? -10.815 0.116 16.259 1.00 88.56 276 MET A C 1
ATOM 2198 O O . MET A 1 276 ? -11.090 0.043 17.458 1.00 88.56 276 MET A O 1
ATOM 2202 N N . VAL A 1 277 ? -10.172 1.147 15.719 1.00 79.00 277 VAL A N 1
ATOM 2203 C CA . VAL A 1 277 ? -9.789 2.355 16.450 1.00 79.00 277 VAL A CA 1
ATOM 2204 C C . VAL A 1 277 ? -11.010 3.233 16.660 1.00 79.00 277 VAL A C 1
ATOM 2206 O O . VAL A 1 277 ? -11.361 3.513 17.804 1.00 79.00 277 VAL A O 1
ATOM 2209 N N . TRP A 1 278 ? -11.699 3.558 15.566 1.00 77.25 278 TRP A N 1
ATOM 2210 C CA . TRP A 1 278 ? -12.836 4.470 15.560 1.00 77.25 278 TRP A CA 1
ATOM 2211 C C . TRP A 1 278 ? -13.979 4.010 16.464 1.00 77.25 278 TRP A C 1
ATOM 2213 O O . TRP A 1 278 ? -14.531 4.786 17.239 1.00 77.25 278 TRP A O 1
ATOM 2223 N N . GLU A 1 279 ? -14.303 2.722 16.401 1.00 81.50 279 GLU A N 1
ATOM 2224 C CA . GLU A 1 279 ? -15.399 2.123 17.162 1.00 81.50 279 GLU A CA 1
ATOM 2225 C C . GLU A 1 279 ? -14.928 1.541 18.509 1.00 81.50 279 GLU A C 1
ATOM 2227 O O . GLU A 1 279 ? -15.719 0.986 19.273 1.00 81.50 279 GLU A O 1
ATOM 2232 N N . GLY A 1 280 ? -13.625 1.604 18.812 1.00 84.12 280 GLY A N 1
ATOM 2233 C CA . GLY A 1 280 ? -13.052 0.999 20.017 1.00 84.12 280 GLY A CA 1
ATOM 2234 C C . GLY A 1 280 ? -13.203 -0.529 20.076 1.00 84.12 280 GLY A C 1
ATOM 2235 O O . GLY A 1 280 ? -13.224 -1.110 21.164 1.00 84.12 280 GLY A O 1
ATOM 2236 N N . ILE A 1 281 ? -13.294 -1.197 18.923 1.00 87.69 281 ILE A N 1
ATOM 2237 C CA . ILE A 1 281 ? -13.523 -2.641 18.806 1.00 87.69 281 ILE A CA 1
ATOM 2238 C C . ILE A 1 281 ? -12.193 -3.400 18.848 1.00 87.69 281 ILE A C 1
ATOM 2240 O O . ILE A 1 281 ? -11.255 -3.091 18.116 1.00 87.69 281 ILE A O 1
ATOM 2244 N N . GLU A 1 282 ? -12.099 -4.412 19.709 1.00 88.00 282 GLU A N 1
ATOM 2245 C CA . GLU A 1 282 ? -10.902 -5.265 19.824 1.00 88.00 282 GLU A CA 1
ATOM 2246 C C . GLU A 1 282 ? -10.972 -6.528 18.961 1.00 88.00 282 GLU A C 1
ATOM 2248 O O . GLU A 1 282 ? -9.944 -7.130 18.662 1.00 88.00 282 GLU A O 1
ATOM 2253 N N . VAL A 1 283 ? -12.180 -6.948 18.591 1.00 91.88 283 VAL A N 1
ATOM 2254 C CA . VAL A 1 283 ? -12.442 -8.199 17.882 1.00 91.88 283 VAL A CA 1
ATOM 2255 C C . VAL A 1 283 ? -13.589 -7.984 16.904 1.00 91.88 283 VAL A C 1
ATOM 2257 O O . VAL A 1 283 ? -14.664 -7.553 17.319 1.00 91.88 283 VAL A O 1
ATOM 2260 N N . ILE A 1 284 ? -13.370 -8.315 15.632 1.00 95.25 284 ILE A N 1
ATOM 2261 C CA . ILE A 1 284 ? -14.367 -8.177 14.569 1.00 95.25 284 ILE A CA 1
ATOM 2262 C C . ILE A 1 284 ? -14.661 -9.559 13.962 1.00 95.25 284 ILE A C 1
ATOM 2264 O O . ILE A 1 284 ? -13.742 -10.219 13.467 1.00 95.25 284 ILE A O 1
ATOM 2268 N N . PRO A 1 285 ? -15.927 -10.014 13.972 1.00 96.75 285 PRO A N 1
ATOM 2269 C CA . PRO A 1 285 ? -16.346 -11.197 13.230 1.00 96.75 285 PRO A CA 1
ATOM 2270 C C . PRO A 1 285 ? -16.212 -10.997 11.715 1.00 96.75 285 PRO A C 1
ATOM 2272 O O . PRO A 1 285 ? -16.598 -9.959 11.170 1.00 96.75 285 PRO A O 1
ATOM 2275 N N . VAL A 1 286 ? -15.719 -12.024 11.030 1.00 97.31 286 VAL A N 1
ATOM 2276 C CA . VAL A 1 286 ? -15.650 -12.080 9.569 1.00 97.31 286 VAL A CA 1
ATOM 2277 C C . VAL A 1 286 ? -16.808 -12.922 9.062 1.00 97.31 286 VAL A C 1
ATOM 2279 O O . VAL A 1 286 ? -17.001 -14.055 9.517 1.00 97.31 286 VAL A O 1
ATOM 2282 N N . VAL A 1 287 ? -17.578 -12.375 8.124 1.00 96.75 287 VAL A N 1
ATOM 2283 C CA . VAL A 1 287 ? -18.752 -13.043 7.555 1.00 96.75 287 VAL A CA 1
ATOM 2284 C C . VAL A 1 287 ? -18.658 -13.188 6.041 1.00 96.75 287 VAL A C 1
ATOM 2286 O O . VAL A 1 287 ? -18.028 -12.378 5.358 1.00 96.75 287 VAL A O 1
ATOM 2289 N N . ASP A 1 288 ? -19.318 -14.217 5.515 1.00 94.06 288 ASP A N 1
ATOM 2290 C CA . ASP A 1 288 ? -19.536 -14.360 4.077 1.00 94.06 288 ASP A CA 1
ATOM 2291 C C . ASP A 1 288 ? -20.663 -13.432 3.570 1.00 94.06 288 ASP A C 1
ATOM 2293 O O . ASP A 1 288 ? -21.287 -12.667 4.313 1.00 94.06 288 ASP A O 1
ATOM 2297 N N . THR A 1 289 ? -20.966 -13.517 2.273 1.00 92.31 289 THR A N 1
ATOM 2298 C CA . THR A 1 289 ? -22.055 -12.746 1.640 1.00 92.31 289 THR A CA 1
ATOM 2299 C C . THR A 1 289 ? -23.455 -13.107 2.149 1.00 92.31 289 THR A C 1
ATOM 2301 O O . THR A 1 289 ? -24.377 -12.307 2.007 1.00 92.31 289 THR A O 1
ATOM 2304 N N . SER A 1 290 ? -23.623 -14.285 2.754 1.00 93.31 290 SER A N 1
ATOM 2305 C CA . SER A 1 290 ? -24.871 -14.755 3.368 1.00 93.31 290 SER A CA 1
ATOM 2306 C C . SER A 1 290 ? -24.942 -14.456 4.872 1.00 93.31 290 SER A C 1
ATOM 2308 O O . SER A 1 290 ? -25.905 -14.851 5.533 1.00 93.31 290 SER A O 1
ATOM 2310 N N . TYR A 1 291 ? -23.966 -13.712 5.407 1.00 94.12 291 TYR A N 1
ATOM 2311 C CA . TYR A 1 291 ? -23.849 -13.346 6.818 1.00 94.12 291 TYR A CA 1
ATOM 2312 C C . TYR A 1 291 ? -23.553 -14.534 7.756 1.00 94.12 291 TYR A C 1
ATOM 2314 O O . TYR A 1 291 ? -23.812 -14.473 8.965 1.00 94.12 291 TYR A O 1
ATOM 2322 N N . ASN A 1 292 ? -23.015 -15.629 7.212 1.00 96.19 292 ASN A N 1
ATOM 2323 C CA . ASN A 1 292 ? -22.507 -16.738 8.012 1.00 96.19 292 ASN A CA 1
ATOM 2324 C C . ASN A 1 292 ? -21.147 -16.370 8.591 1.00 96.19 292 ASN A C 1
ATOM 2326 O O . ASN A 1 292 ? -20.323 -15.768 7.905 1.00 96.19 292 ASN A O 1
ATOM 2330 N N . LEU A 1 293 ? -20.906 -16.750 9.845 1.00 96.44 293 LEU A N 1
ATOM 2331 C CA . LEU A 1 293 ? -19.599 -16.577 10.468 1.00 96.44 293 LEU A CA 1
ATOM 2332 C C . LEU A 1 293 ? -18.585 -17.500 9.782 1.00 96.44 293 LEU A C 1
ATOM 2334 O O . LEU A 1 293 ? -18.775 -18.714 9.764 1.00 96.44 293 LEU A O 1
ATOM 2338 N N . ILE A 1 294 ? -17.507 -16.927 9.252 1.00 95.75 294 ILE A N 1
ATOM 2339 C CA . ILE A 1 294 ? -16.415 -17.665 8.593 1.00 95.75 294 ILE A CA 1
ATOM 2340 C C . ILE A 1 294 ? -15.068 -17.471 9.291 1.00 95.75 294 ILE A C 1
ATOM 2342 O O . ILE A 1 294 ? -14.146 -18.259 9.087 1.00 95.75 294 ILE A O 1
ATOM 2346 N N . GLY A 1 295 ? -14.958 -16.453 10.144 1.00 95.75 295 GLY A N 1
ATOM 2347 C CA . GLY A 1 295 ? -13.712 -16.140 10.816 1.00 95.75 295 GLY A CA 1
ATOM 2348 C C . GLY A 1 295 ? -13.842 -15.046 11.861 1.00 95.75 295 GLY A C 1
ATOM 2349 O O . GLY A 1 295 ? -14.920 -14.500 12.104 1.00 95.75 295 GLY A O 1
ATOM 2350 N N . LEU A 1 296 ? -12.716 -14.713 12.471 1.00 95.12 296 LEU A N 1
ATOM 2351 C CA . LEU A 1 296 ? -12.591 -13.624 13.429 1.00 95.12 296 LEU A CA 1
ATOM 2352 C C . LEU A 1 296 ? -11.220 -12.978 13.270 1.00 95.12 296 LEU A C 1
ATOM 2354 O O . LEU A 1 296 ? -10.229 -13.668 13.042 1.00 95.12 296 LEU A O 1
ATOM 2358 N N . VAL A 1 297 ? -11.171 -11.656 13.391 1.00 95.12 297 VAL A N 1
ATOM 2359 C CA . VAL A 1 297 ? -9.923 -10.890 13.377 1.00 95.12 297 VAL A CA 1
ATOM 2360 C C . VAL A 1 297 ? -9.813 -10.117 14.681 1.00 95.12 297 VAL A C 1
ATOM 2362 O O . VAL A 1 297 ? -10.735 -9.382 15.053 1.00 95.12 297 VAL A O 1
ATOM 2365 N N . SER A 1 298 ? -8.692 -10.278 15.382 1.00 91.88 298 SER A N 1
ATOM 2366 C CA . SER A 1 298 ? -8.386 -9.483 16.568 1.00 91.88 298 SER A CA 1
ATOM 2367 C C . SER A 1 298 ? -7.544 -8.257 16.216 1.00 91.88 298 SER A C 1
ATOM 2369 O O . SER A 1 298 ? -6.838 -8.215 15.206 1.00 91.88 298 SER A O 1
ATOM 2371 N N . ARG A 1 299 ? -7.578 -7.246 17.088 1.00 88.69 299 ARG A N 1
ATOM 2372 C CA . ARG A 1 299 ? -6.708 -6.068 16.983 1.00 88.69 299 ARG A CA 1
ATOM 2373 C C . ARG A 1 299 ? -5.227 -6.446 16.974 1.00 88.69 299 ARG A C 1
ATOM 2375 O O . ARG A 1 299 ? -4.446 -5.811 16.274 1.00 88.69 299 ARG A O 1
ATOM 2382 N N . GLN A 1 300 ? -4.847 -7.489 17.711 1.00 85.44 300 GLN A N 1
ATOM 2383 C CA . GLN A 1 300 ? -3.470 -7.972 17.752 1.00 85.44 300 GLN A CA 1
ATOM 2384 C C . GLN A 1 300 ? -3.026 -8.527 16.393 1.00 85.44 300 GLN A C 1
ATOM 2386 O O . GLN A 1 300 ? -1.936 -8.186 15.937 1.00 85.44 300 GLN A O 1
ATOM 2391 N N . ASP A 1 301 ? -3.876 -9.314 15.726 1.00 86.88 301 ASP A N 1
ATOM 2392 C CA . ASP A 1 301 ? -3.578 -9.871 14.398 1.00 86.88 301 ASP A CA 1
ATOM 2393 C C . ASP A 1 301 ? -3.391 -8.752 13.370 1.00 86.88 301 ASP A C 1
ATOM 2395 O O . ASP A 1 301 ? -2.422 -8.742 12.612 1.00 86.88 301 ASP A O 1
ATOM 2399 N N . VAL A 1 302 ? -4.282 -7.755 13.407 1.00 88.62 302 VAL A N 1
ATOM 2400 C CA . VAL A 1 302 ? -4.232 -6.568 12.543 1.00 88.62 302 VAL A CA 1
ATOM 2401 C C . VAL A 1 302 ? -2.940 -5.785 12.750 1.00 88.62 302 VAL A C 1
ATOM 2403 O O . VAL A 1 302 ? -2.250 -5.468 11.783 1.00 88.62 302 VAL A O 1
ATOM 2406 N N . LEU A 1 303 ? -2.582 -5.481 14.001 1.00 80.75 303 LEU A N 1
ATOM 2407 C CA . LEU A 1 303 ? -1.367 -4.724 14.308 1.00 80.75 303 LEU A CA 1
ATOM 2408 C C . LEU A 1 303 ? -0.103 -5.494 13.918 1.00 80.75 303 LEU A C 1
ATOM 2410 O O . LEU A 1 303 ? 0.826 -4.897 13.373 1.00 80.75 303 LEU A O 1
ATOM 2414 N N . LYS A 1 304 ? -0.073 -6.810 14.151 1.00 78.62 304 LYS A N 1
ATOM 2415 C CA . LYS A 1 304 ? 1.040 -7.670 13.739 1.00 78.62 304 LYS A CA 1
ATOM 2416 C C . LYS A 1 304 ? 1.211 -7.661 12.219 1.00 78.62 304 LYS A C 1
ATOM 2418 O O . LYS A 1 304 ? 2.321 -7.438 11.743 1.00 78.62 304 LYS A O 1
ATOM 2423 N N . ALA A 1 305 ? 0.120 -7.812 11.471 1.00 79.44 305 ALA A N 1
ATOM 2424 C CA . ALA A 1 305 ? 0.145 -7.766 10.012 1.00 79.44 305 ALA A CA 1
ATOM 2425 C C . ALA A 1 305 ? 0.640 -6.409 9.488 1.00 79.44 305 ALA A C 1
ATOM 2427 O O . ALA A 1 305 ? 1.505 -6.356 8.618 1.00 79.44 305 ALA A O 1
ATOM 2428 N N . LEU A 1 306 ? 0.168 -5.297 10.066 1.00 76.38 306 LEU A N 1
ATOM 2429 C CA . LEU A 1 306 ? 0.641 -3.957 9.700 1.00 76.38 306 LEU A CA 1
ATOM 2430 C C . LEU A 1 306 ? 2.141 -3.758 9.980 1.00 76.38 306 LEU A C 1
ATOM 2432 O O . LEU A 1 306 ? 2.824 -3.106 9.192 1.00 76.38 306 LEU A O 1
ATOM 2436 N N . GLN A 1 307 ? 2.671 -4.330 11.065 1.00 68.75 307 GLN A N 1
ATOM 2437 C CA . GLN A 1 307 ? 4.107 -4.283 11.366 1.00 68.75 307 GLN A CA 1
ATOM 2438 C C . GLN A 1 307 ? 4.941 -5.121 10.392 1.00 68.75 307 GLN A C 1
ATOM 2440 O O . GLN A 1 307 ? 6.041 -4.710 10.026 1.00 68.75 307 GLN A O 1
ATOM 2445 N N . GLU A 1 308 ? 4.447 -6.285 9.973 1.00 66.25 308 GLU A N 1
ATOM 2446 C CA . GLU A 1 308 ? 5.126 -7.128 8.984 1.00 66.25 308 GLU A CA 1
ATOM 2447 C C . GLU A 1 308 ? 5.215 -6.423 7.622 1.00 66.25 308 GLU A C 1
ATOM 2449 O O . GLU A 1 308 ? 6.290 -6.415 7.025 1.00 66.25 308 GLU A O 1
ATOM 2454 N N . ILE A 1 309 ? 4.155 -5.720 7.200 1.00 68.12 309 ILE A N 1
ATOM 2455 C CA . ILE A 1 309 ? 4.158 -4.877 5.987 1.00 68.12 309 ILE A CA 1
ATOM 2456 C C . ILE A 1 309 ? 5.233 -3.781 6.071 1.00 68.12 309 ILE A C 1
ATOM 2458 O O . ILE A 1 309 ? 5.938 -3.522 5.099 1.00 68.12 309 ILE A O 1
ATOM 2462 N N . GLN A 1 310 ? 5.393 -3.141 7.234 1.00 59.62 310 GLN A N 1
ATOM 2463 C CA . GLN A 1 310 ? 6.407 -2.094 7.432 1.00 59.62 310 GLN A CA 1
ATOM 2464 C C . GLN A 1 310 ? 7.851 -2.620 7.423 1.00 59.62 310 GLN A C 1
ATOM 2466 O O . GLN A 1 310 ? 8.774 -1.844 7.198 1.00 59.62 310 GLN A O 1
ATOM 2471 N N . ARG A 1 311 ? 8.069 -3.915 7.691 1.00 53.31 311 ARG A N 1
ATOM 2472 C CA . ARG A 1 311 ? 9.408 -4.533 7.725 1.00 53.31 311 ARG A CA 1
ATOM 2473 C C . ARG A 1 311 ? 9.877 -5.056 6.370 1.00 53.31 311 ARG A C 1
ATOM 2475 O O . ARG A 1 311 ? 11.044 -5.429 6.257 1.00 53.31 311 ARG A O 1
ATOM 2482 N N . GLN A 1 312 ? 8.999 -5.122 5.371 1.00 53.75 312 GLN A N 1
ATOM 2483 C CA . GLN A 1 312 ? 9.392 -5.540 4.031 1.00 53.75 312 GLN A CA 1
ATOM 2484 C C . GLN A 1 312 ? 10.319 -4.479 3.413 1.00 53.75 312 GLN A C 1
ATOM 2486 O O . GLN A 1 312 ? 9.975 -3.296 3.445 1.00 53.75 312 GLN A O 1
ATOM 2491 N N . PRO A 1 313 ? 11.496 -4.867 2.882 1.00 42.28 313 PRO A N 1
ATOM 2492 C CA . PRO A 1 313 ? 12.397 -3.936 2.217 1.00 42.28 313 PRO A CA 1
ATOM 2493 C C . PRO A 1 313 ? 11.704 -3.379 0.971 1.00 42.28 313 PRO A C 1
ATOM 2495 O O . PRO A 1 313 ? 11.522 -4.080 -0.020 1.00 42.28 313 PRO A O 1
ATOM 2498 N N . GLN A 1 314 ? 11.285 -2.119 1.045 1.00 51.50 314 GLN A N 1
ATOM 2499 C CA . GLN A 1 314 ? 10.663 -1.403 -0.063 1.00 51.50 314 GLN A CA 1
ATOM 2500 C C . GLN A 1 314 ? 11.743 -0.668 -0.860 1.00 51.50 314 GLN A C 1
ATOM 2502 O O . GLN A 1 314 ? 12.702 -0.137 -0.297 1.00 51.50 314 GLN A O 1
ATOM 2507 N N . VAL A 1 315 ? 11.599 -0.653 -2.184 1.00 50.78 315 VAL A N 1
ATOM 2508 C CA . VAL A 1 315 ? 12.457 0.115 -3.090 1.00 50.78 315 VAL A CA 1
ATOM 2509 C C . VAL A 1 315 ? 11.632 1.298 -3.589 1.00 50.78 315 VAL A C 1
ATOM 2511 O O . VAL A 1 315 ? 10.726 1.122 -4.399 1.00 50.78 315 VAL A O 1
ATOM 2514 N N . GLY A 1 316 ? 11.957 2.493 -3.093 1.00 56.22 316 GLY A N 1
ATOM 2515 C CA . GLY A 1 316 ? 11.264 3.748 -3.404 1.00 56.22 316 GLY A CA 1
ATOM 2516 C C . GLY A 1 316 ? 10.473 4.293 -2.214 1.00 56.22 316 GLY A C 1
ATOM 2517 O O . GLY A 1 316 ? 9.736 3.555 -1.568 1.00 56.22 316 GLY A O 1
ATOM 2518 N N . ASP A 1 317 ? 10.629 5.590 -1.948 1.00 69.81 317 ASP A N 1
ATOM 2519 C CA . ASP A 1 317 ? 9.946 6.287 -0.858 1.00 69.81 317 ASP A CA 1
ATOM 2520 C C . ASP A 1 317 ? 8.592 6.834 -1.346 1.00 69.81 317 ASP A C 1
ATOM 2522 O O . ASP A 1 317 ? 8.515 7.492 -2.390 1.00 69.81 317 ASP A O 1
ATOM 2526 N N . THR A 1 318 ? 7.508 6.601 -0.597 1.00 79.75 318 THR A N 1
ATOM 2527 C CA . THR A 1 318 ? 6.251 7.343 -0.800 1.00 79.75 318 THR A CA 1
ATOM 2528 C C . THR A 1 318 ? 6.416 8.808 -0.380 1.00 79.75 318 THR A C 1
ATOM 2530 O O . THR A 1 318 ? 7.384 9.172 0.282 1.00 79.75 318 THR A O 1
ATOM 2533 N N . ILE A 1 319 ? 5.457 9.682 -0.715 1.00 86.12 319 ILE A N 1
ATOM 2534 C CA . ILE A 1 319 ? 5.480 11.079 -0.241 1.00 86.12 319 ILE A CA 1
ATOM 2535 C C . ILE A 1 319 ? 5.556 11.149 1.290 1.00 86.12 319 ILE A C 1
ATOM 2537 O O . ILE A 1 319 ? 6.303 11.970 1.819 1.00 86.12 319 ILE A O 1
ATOM 2541 N N . ASP A 1 320 ? 4.833 10.275 1.992 1.00 84.94 320 ASP A N 1
ATOM 2542 C CA . ASP A 1 320 ? 4.883 10.200 3.452 1.00 84.94 320 ASP A CA 1
ATOM 2543 C C . ASP A 1 320 ? 6.266 9.746 3.945 1.00 84.94 320 ASP A C 1
ATOM 2545 O O . ASP A 1 320 ? 6.782 10.320 4.902 1.00 84.94 320 ASP A O 1
ATOM 2549 N N . ASP A 1 321 ? 6.919 8.801 3.258 1.00 82.06 321 ASP A N 1
ATOM 2550 C CA . ASP A 1 321 ? 8.281 8.352 3.592 1.00 82.06 321 ASP A CA 1
ATOM 2551 C C . ASP A 1 321 ? 9.324 9.453 3.334 1.00 82.06 321 ASP A C 1
ATOM 2553 O O . ASP A 1 321 ? 10.224 9.671 4.151 1.00 82.06 321 ASP A O 1
ATOM 2557 N N . ILE A 1 322 ? 9.181 10.212 2.241 1.00 87.25 322 ILE A N 1
ATOM 2558 C CA . ILE A 1 322 ? 10.022 11.381 1.936 1.00 87.25 322 ILE A CA 1
ATOM 2559 C C . ILE A 1 322 ? 9.852 12.437 3.030 1.00 87.25 322 ILE A C 1
ATOM 2561 O O . ILE A 1 322 ? 10.841 12.949 3.556 1.00 87.25 322 ILE A O 1
ATOM 2565 N N . VAL A 1 323 ? 8.612 12.760 3.407 1.00 93.00 323 VAL A N 1
ATOM 2566 C CA . VAL A 1 323 ? 8.325 13.718 4.483 1.00 93.00 323 VAL A CA 1
ATOM 2567 C C . VAL A 1 323 ? 8.913 13.227 5.804 1.00 93.00 323 VAL A C 1
ATOM 2569 O O . VAL A 1 323 ? 9.633 13.975 6.464 1.00 93.00 323 VAL A O 1
ATOM 2572 N N . ALA A 1 324 ? 8.664 11.973 6.180 1.00 88.50 324 ALA A N 1
ATOM 2573 C CA . ALA A 1 324 ? 9.143 11.407 7.431 1.00 88.50 324 ALA A CA 1
ATOM 2574 C C . ALA A 1 324 ? 10.680 11.367 7.495 1.00 88.50 324 ALA A C 1
ATOM 2576 O O . ALA A 1 324 ? 11.271 11.807 8.483 1.00 88.50 324 ALA A O 1
ATOM 2577 N N . SER A 1 325 ? 11.356 10.898 6.450 1.00 86.06 325 SER A N 1
ATOM 2578 C CA . SER A 1 325 ? 12.825 10.820 6.418 1.00 86.06 325 SER A CA 1
ATOM 2579 C C . SER A 1 325 ? 13.504 12.197 6.456 1.00 86.06 325 SER A C 1
ATOM 2581 O O . SER A 1 325 ? 14.594 12.331 7.018 1.00 86.06 325 SER A O 1
ATOM 2583 N N . ASN A 1 326 ? 12.855 13.236 5.917 1.00 90.38 326 ASN A N 1
ATOM 2584 C CA . ASN A 1 326 ? 13.399 14.596 5.857 1.00 90.38 326 ASN A CA 1
ATOM 2585 C C . ASN A 1 326 ? 12.944 15.514 7.000 1.00 90.38 326 ASN A C 1
ATOM 2587 O O . ASN A 1 326 ? 13.443 16.637 7.105 1.00 90.38 326 ASN A O 1
ATOM 2591 N N . LEU A 1 327 ? 12.013 15.081 7.851 1.00 94.00 327 LEU A N 1
ATOM 2592 C CA . LEU A 1 327 ? 11.582 15.843 9.018 1.00 94.00 327 LEU A CA 1
ATOM 2593 C C . LEU A 1 327 ? 12.523 15.567 10.197 1.00 94.00 327 LEU A C 1
ATOM 2595 O O . LEU A 1 327 ? 12.651 14.432 10.656 1.00 94.00 327 LEU A O 1
ATOM 2599 N N . LYS A 1 328 ? 13.176 16.603 10.722 1.00 93.94 328 LYS A N 1
ATOM 2600 C CA . LYS A 1 328 ? 14.146 16.500 11.823 1.00 93.94 328 LYS A CA 1
ATOM 2601 C C . LYS A 1 328 ? 13.653 17.270 13.035 1.00 93.94 328 LYS A C 1
ATOM 2603 O O . LYS A 1 328 ? 13.146 18.373 12.890 1.00 93.94 328 LYS A O 1
ATOM 2608 N N . ALA A 1 329 ? 13.795 16.711 14.232 1.00 92.38 329 ALA A N 1
ATOM 2609 C CA . ALA A 1 329 ? 13.495 17.456 15.452 1.00 92.38 329 ALA A CA 1
ATOM 2610 C C . ALA A 1 329 ? 14.571 18.528 15.683 1.00 92.38 329 ALA A C 1
ATOM 2612 O O . ALA A 1 329 ? 15.761 18.235 15.583 1.00 92.38 329 ALA A O 1
ATOM 2613 N N . ILE A 1 330 ? 14.154 19.756 15.995 1.00 91.19 330 ILE A N 1
ATOM 2614 C CA . ILE A 1 330 ? 15.069 20.868 16.310 1.00 91.19 330 ILE A CA 1
ATOM 2615 C C . ILE A 1 330 ? 15.497 20.805 17.784 1.00 91.19 330 ILE A C 1
ATOM 2617 O O . ILE A 1 330 ? 16.567 21.283 18.149 1.00 91.19 330 ILE A O 1
ATOM 2621 N N . ASN A 1 331 ? 14.669 20.208 18.641 1.00 84.25 331 ASN A N 1
ATOM 2622 C CA . ASN A 1 331 ? 14.904 20.093 20.074 1.00 84.25 331 ASN A CA 1
ATOM 2623 C C . ASN A 1 331 ? 14.639 18.674 20.590 1.00 84.25 331 ASN A C 1
ATOM 2625 O O . ASN A 1 331 ? 13.894 17.901 19.988 1.00 84.25 331 ASN A O 1
ATOM 2629 N N . GLU A 1 332 ? 15.233 18.350 21.742 1.00 76.69 332 GLU A N 1
ATOM 2630 C CA . GLU A 1 332 ? 15.045 17.052 22.408 1.00 76.69 332 GLU A CA 1
ATOM 2631 C C . GLU A 1 332 ? 13.584 16.821 22.816 1.00 76.69 332 GLU A C 1
ATOM 2633 O O . GLU A 1 332 ? 13.094 15.695 22.762 1.00 76.69 332 GLU A O 1
ATOM 2638 N N . GLU A 1 333 ? 12.866 17.902 23.136 1.00 75.12 333 GLU A N 1
ATOM 2639 C CA . GLU A 1 333 ? 11.437 17.885 23.468 1.00 75.12 333 GLU A CA 1
ATOM 2640 C C . GLU A 1 333 ? 10.529 17.604 22.253 1.00 75.12 333 GLU A C 1
ATOM 2642 O O . GLU A 1 333 ? 9.327 17.416 22.425 1.00 75.12 333 GLU A O 1
ATOM 2647 N N . GLN A 1 334 ? 11.078 17.595 21.030 1.00 81.06 334 GLN A N 1
ATOM 2648 C CA . GLN A 1 334 ? 10.369 17.426 19.750 1.00 81.06 334 GLN A CA 1
ATOM 2649 C C . GLN A 1 334 ? 9.095 18.277 19.619 1.00 81.06 334 GLN A C 1
ATOM 2651 O O . GLN A 1 334 ? 8.081 17.853 19.064 1.00 81.06 334 GLN A O 1
ATOM 2656 N N . THR A 1 335 ? 9.148 19.507 20.125 1.00 85.12 335 THR A N 1
ATOM 2657 C CA . THR A 1 335 ? 8.064 20.493 19.991 1.00 85.12 335 THR A CA 1
ATOM 2658 C C . THR A 1 335 ? 8.229 21.366 18.749 1.00 85.12 335 THR A C 1
ATOM 2660 O O . THR A 1 335 ? 7.339 22.147 18.407 1.00 85.12 335 THR A O 1
ATOM 2663 N N . ALA A 1 336 ? 9.358 21.234 18.049 1.00 93.38 336 ALA A N 1
ATOM 2664 C CA . ALA A 1 336 ? 9.604 21.879 16.772 1.00 93.38 336 ALA A CA 1
ATOM 2665 C C . ALA A 1 336 ? 10.391 20.960 15.835 1.00 93.38 336 ALA A C 1
ATOM 2667 O O . ALA A 1 336 ? 11.307 20.246 16.253 1.00 93.38 336 ALA A O 1
ATOM 2668 N N . PHE A 1 337 ? 10.049 21.025 14.554 1.00 96.12 337 PHE A N 1
ATOM 2669 C CA . PHE A 1 337 ? 10.652 20.222 13.504 1.00 96.12 337 PHE A CA 1
ATOM 2670 C C . PHE A 1 337 ? 11.123 21.096 12.351 1.00 96.12 337 PHE A C 1
ATOM 2672 O O . PHE A 1 337 ? 10.529 22.132 12.069 1.00 96.12 337 PHE A O 1
ATOM 2679 N N . GLU A 1 338 ? 12.171 20.655 11.677 1.00 96.75 338 GLU A N 1
ATOM 2680 C CA . GLU A 1 338 ? 12.731 21.273 10.488 1.00 96.75 338 GLU A CA 1
ATOM 2681 C C . GLU A 1 338 ? 12.609 20.315 9.305 1.00 96.75 338 GLU A C 1
ATOM 2683 O O . GLU A 1 338 ? 12.839 19.111 9.444 1.00 96.75 338 GLU A O 1
ATOM 2688 N N . THR A 1 339 ? 12.269 20.840 8.131 1.00 96.62 339 THR A N 1
ATOM 2689 C CA . THR A 1 339 ? 12.375 20.091 6.876 1.00 96.62 339 THR A CA 1
ATOM 2690 C C . THR A 1 339 ? 12.727 21.011 5.715 1.00 96.62 339 THR A C 1
ATOM 2692 O O . THR A 1 339 ? 12.396 22.198 5.728 1.00 96.62 339 THR A O 1
ATOM 2695 N N . LYS A 1 340 ? 13.396 20.467 4.700 1.00 96.12 340 LYS A N 1
ATOM 2696 C CA . LYS A 1 340 ? 13.751 21.184 3.475 1.00 96.12 340 LYS A CA 1
ATOM 2697 C C . LYS A 1 340 ? 12.808 20.776 2.347 1.00 96.12 340 LYS A C 1
ATOM 2699 O O . LYS A 1 340 ? 12.578 19.588 2.143 1.00 96.12 340 LYS A O 1
ATOM 2704 N N . VAL A 1 341 ? 12.291 21.746 1.596 1.00 94.81 341 VAL A N 1
ATOM 2705 C CA . VAL A 1 341 ? 11.404 21.485 0.454 1.00 94.81 341 VAL A CA 1
ATOM 2706 C C . VAL A 1 341 ? 12.210 20.941 -0.724 1.00 94.81 341 VAL A C 1
ATOM 2708 O O . VAL A 1 341 ? 12.947 21.677 -1.378 1.00 94.81 341 VAL A O 1
ATOM 2711 N N . LEU A 1 342 ? 12.049 19.648 -1.003 1.00 93.62 342 LEU A N 1
ATOM 2712 C CA . LEU A 1 342 ? 12.699 18.961 -2.120 1.00 93.62 342 LEU A CA 1
ATOM 2713 C C . LEU A 1 342 ? 11.908 19.128 -3.432 1.00 93.62 342 LEU A C 1
ATOM 2715 O O . LEU A 1 342 ? 10.694 19.335 -3.387 1.00 93.62 342 LEU A O 1
ATOM 2719 N N . PRO A 1 343 ? 12.536 18.947 -4.612 1.00 91.12 343 PRO A N 1
ATOM 2720 C CA . PRO A 1 343 ? 11.837 19.003 -5.900 1.00 91.12 343 PRO A CA 1
ATOM 2721 C C . PRO A 1 343 ? 10.596 18.103 -5.974 1.00 91.12 343 PRO A C 1
ATOM 2723 O O . PRO A 1 343 ? 9.548 18.524 -6.458 1.00 91.12 343 PRO A O 1
ATOM 2726 N N . GLN A 1 344 ? 10.684 16.894 -5.413 1.00 88.31 344 GLN A N 1
ATOM 2727 C CA . GLN A 1 344 ? 9.599 15.902 -5.383 1.00 88.31 344 GLN A CA 1
ATOM 2728 C C . GLN A 1 344 ? 8.388 16.349 -4.541 1.00 88.31 344 GLN A C 1
ATOM 2730 O O . GLN A 1 344 ? 7.315 15.765 -4.640 1.00 88.31 344 GLN A O 1
ATOM 2735 N N . MET A 1 345 ? 8.551 17.393 -3.723 1.00 93.75 345 MET A N 1
ATOM 2736 C CA . MET A 1 345 ? 7.510 17.947 -2.856 1.00 93.75 345 MET A CA 1
ATOM 2737 C C . MET A 1 345 ? 6.742 19.099 -3.522 1.00 93.75 345 MET A C 1
ATOM 2739 O O . MET A 1 345 ? 5.787 19.621 -2.945 1.00 93.75 345 MET A O 1
ATOM 2743 N N . THR A 1 346 ? 7.163 19.533 -4.713 1.00 93.38 346 THR A N 1
ATOM 2744 C CA . THR A 1 346 ? 6.611 20.713 -5.389 1.00 93.38 346 THR A CA 1
ATOM 2745 C C . THR A 1 346 ? 5.452 20.382 -6.330 1.00 93.38 346 THR A C 1
ATOM 2747 O O . THR A 1 346 ? 5.317 19.270 -6.834 1.00 93.38 346 THR A O 1
ATOM 2750 N N . ASN A 1 347 ? 4.577 21.362 -6.548 1.00 88.88 347 ASN A N 1
ATOM 2751 C CA . ASN A 1 347 ? 3.535 21.329 -7.566 1.00 88.88 347 ASN A CA 1
ATOM 2752 C C . ASN A 1 347 ? 4.070 21.843 -8.921 1.00 88.88 347 ASN A C 1
ATOM 2754 O O . ASN A 1 347 ? 5.224 22.248 -9.053 1.00 88.88 347 ASN A O 1
ATOM 2758 N N . GLN A 1 348 ? 3.203 21.884 -9.936 1.00 83.12 348 GLN A N 1
ATOM 2759 C CA . GLN A 1 348 ? 3.553 22.331 -11.295 1.00 83.12 348 GLN A CA 1
ATOM 2760 C C . GLN A 1 348 ? 4.029 23.795 -11.376 1.00 83.12 348 GLN A C 1
ATOM 2762 O O . GLN A 1 348 ? 4.637 24.184 -12.368 1.00 83.12 348 GLN A O 1
ATOM 2767 N N . LEU A 1 349 ? 3.757 24.605 -10.348 1.00 85.19 349 LEU A N 1
ATOM 2768 C CA . LEU A 1 349 ? 4.167 26.007 -10.256 1.00 85.19 349 LEU A CA 1
ATOM 2769 C C . LEU A 1 349 ? 5.526 26.182 -9.553 1.00 85.19 349 LEU A C 1
ATOM 2771 O O . LEU A 1 349 ? 5.969 27.313 -9.362 1.00 85.19 349 LEU A O 1
ATOM 2775 N N . GLY A 1 350 ? 6.188 25.088 -9.152 1.00 84.56 350 GLY A N 1
ATOM 2776 C CA . GLY A 1 350 ? 7.478 25.124 -8.455 1.00 84.56 350 GLY A CA 1
ATOM 2777 C C . GLY A 1 350 ? 7.383 25.536 -6.982 1.00 84.56 350 GLY A C 1
ATOM 2778 O O . GLY A 1 350 ? 8.399 25.861 -6.364 1.00 84.56 350 GLY A O 1
ATOM 2779 N N . THR A 1 351 ? 6.177 25.533 -6.407 1.00 93.56 351 THR A N 1
ATOM 2780 C CA . THR A 1 351 ? 5.944 25.778 -4.977 1.00 93.56 351 THR A CA 1
ATOM 2781 C C . THR A 1 351 ? 5.605 24.474 -4.266 1.00 93.56 351 THR A C 1
ATOM 2783 O O . THR A 1 351 ? 5.148 23.528 -4.902 1.00 93.56 351 THR A O 1
ATOM 2786 N N . LEU A 1 352 ? 5.782 24.409 -2.947 1.00 95.81 352 LEU A N 1
ATOM 2787 C CA . LEU A 1 352 ? 5.379 23.264 -2.128 1.00 95.81 352 LEU A CA 1
ATOM 2788 C C . LEU A 1 352 ? 3.918 22.877 -2.412 1.00 95.81 352 LEU A C 1
ATOM 2790 O O . LEU A 1 352 ? 3.035 23.732 -2.421 1.00 95.81 352 LEU A O 1
ATOM 2794 N N . SER A 1 353 ? 3.689 21.591 -2.675 1.00 96.88 353 SER A N 1
ATOM 2795 C CA . SER A 1 353 ? 2.363 21.030 -2.932 1.00 96.88 353 SER A CA 1
ATOM 2796 C C . SER A 1 353 ? 1.518 21.013 -1.658 1.00 96.88 353 SER A C 1
ATOM 2798 O O . SER A 1 353 ? 1.994 20.585 -0.605 1.00 96.88 353 SER A O 1
ATOM 2800 N N . ASP A 1 354 ? 0.248 21.408 -1.760 1.00 94.94 354 ASP A N 1
ATOM 2801 C CA . ASP A 1 354 ? -0.697 21.474 -0.635 1.00 94.94 354 ASP A CA 1
ATOM 2802 C C . ASP A 1 354 ? -0.873 20.116 0.069 1.00 94.94 354 ASP A C 1
ATOM 2804 O O . ASP A 1 354 ? -0.980 20.041 1.297 1.00 94.94 354 ASP A O 1
ATOM 2808 N N . GLY A 1 355 ? -0.841 19.020 -0.699 1.00 94.38 355 GLY A N 1
ATOM 2809 C CA . GLY A 1 355 ? -0.896 17.663 -0.151 1.00 94.38 355 GLY A CA 1
ATOM 2810 C C . GLY A 1 355 ? 0.339 17.331 0.688 1.00 94.38 355 GLY A C 1
ATOM 2811 O O . GLY A 1 355 ? 0.220 16.823 1.800 1.00 94.38 355 GLY A O 1
ATOM 2812 N N . VAL A 1 356 ? 1.525 17.707 0.204 1.00 95.88 356 VAL A N 1
ATOM 2813 C CA . VAL A 1 356 ? 2.789 17.488 0.923 1.00 95.88 356 VAL A CA 1
ATOM 2814 C C . VAL A 1 356 ? 2.872 18.384 2.158 1.00 95.88 356 VAL A C 1
ATOM 2816 O O . VAL A 1 356 ? 3.299 17.943 3.219 1.00 95.88 356 VAL A O 1
ATOM 2819 N N . PHE A 1 357 ? 2.398 19.625 2.061 1.00 96.62 357 PHE A N 1
ATOM 2820 C CA . PHE A 1 357 ? 2.287 20.540 3.196 1.00 96.62 357 PHE A CA 1
ATOM 2821 C C . PHE A 1 357 ? 1.412 19.947 4.315 1.00 96.62 357 PHE A C 1
ATOM 2823 O O . PHE A 1 357 ? 1.766 20.005 5.494 1.00 96.62 357 PHE A O 1
ATOM 2830 N N . THR A 1 358 ? 0.292 19.325 3.940 1.00 96.12 358 THR A N 1
ATOM 2831 C CA . THR A 1 358 ? -0.616 18.629 4.864 1.00 96.12 358 THR A CA 1
ATOM 2832 C C . THR A 1 358 ? 0.052 17.401 5.495 1.00 96.12 358 THR A C 1
ATOM 2834 O O . THR A 1 358 ? -0.074 17.187 6.705 1.00 96.12 358 THR A O 1
ATOM 2837 N N . ALA A 1 359 ? 0.818 16.632 4.714 1.00 95.25 359 ALA A N 1
ATOM 2838 C CA . ALA A 1 359 ? 1.596 15.495 5.209 1.00 95.25 359 ALA A CA 1
ATOM 2839 C C . ALA A 1 359 ? 2.670 15.930 6.223 1.00 95.25 359 ALA A C 1
ATOM 2841 O O . ALA A 1 359 ? 2.761 15.349 7.300 1.00 95.25 359 ALA A O 1
ATOM 2842 N N . ILE A 1 360 ? 3.406 17.018 5.951 1.00 96.50 360 ILE A N 1
ATOM 2843 C CA . ILE A 1 360 ? 4.392 17.593 6.887 1.00 96.50 360 ILE A CA 1
ATOM 2844 C C . ILE A 1 360 ? 3.732 17.960 8.225 1.00 96.50 360 ILE A C 1
ATOM 2846 O O . ILE A 1 360 ? 4.259 17.629 9.289 1.00 96.50 360 ILE A O 1
ATOM 2850 N N . ILE A 1 361 ? 2.581 18.643 8.188 1.00 96.00 361 ILE A N 1
ATOM 2851 C CA . ILE A 1 361 ? 1.825 19.015 9.396 1.00 96.00 361 ILE A CA 1
ATOM 2852 C C . ILE A 1 361 ? 1.418 17.770 10.189 1.00 96.00 361 ILE A C 1
ATOM 2854 O O . ILE A 1 361 ? 1.543 17.746 11.418 1.00 96.00 361 ILE A O 1
ATOM 2858 N N . THR A 1 362 ? 0.929 16.749 9.491 1.00 94.12 362 THR A N 1
ATOM 2859 C CA . THR A 1 362 ? 0.451 15.502 10.095 1.00 94.12 362 THR A CA 1
ATOM 2860 C C . THR A 1 362 ? 1.593 14.732 10.753 1.00 94.12 362 THR A C 1
ATOM 2862 O O . THR A 1 362 ? 1.484 14.352 11.919 1.00 94.12 362 THR A O 1
ATOM 2865 N N . GLU A 1 363 ? 2.718 14.579 10.056 1.00 93.12 363 GLU A N 1
ATOM 2866 C CA . GLU A 1 363 ? 3.894 13.861 10.550 1.00 93.12 363 GLU A CA 1
ATOM 2867 C C . GLU A 1 363 ? 4.526 14.564 11.761 1.00 93.12 363 GLU A C 1
ATOM 2869 O O . GLU A 1 363 ? 4.792 13.931 12.785 1.00 93.12 363 GLU A O 1
ATOM 2874 N N . ALA A 1 364 ? 4.683 15.892 11.711 1.00 93.75 364 ALA A N 1
ATOM 2875 C CA . ALA A 1 364 ? 5.167 16.671 12.853 1.00 93.75 364 ALA A CA 1
ATOM 2876 C C . ALA A 1 364 ? 4.251 16.526 14.081 1.00 93.75 364 ALA A C 1
ATOM 2878 O O . ALA A 1 364 ? 4.724 16.378 15.209 1.00 93.75 364 ALA A O 1
ATOM 2879 N N . SER A 1 365 ? 2.933 16.529 13.863 1.00 92.38 365 SER A N 1
ATOM 2880 C CA . SER A 1 365 ? 1.939 16.345 14.928 1.00 92.38 365 SER A CA 1
ATOM 2881 C C . SER A 1 365 ? 2.001 14.947 15.544 1.00 92.38 365 SER A C 1
ATOM 2883 O O . SER A 1 365 ? 1.942 14.809 16.766 1.00 92.38 365 SER A O 1
ATOM 2885 N N . SER A 1 366 ? 2.158 13.918 14.706 1.00 88.81 366 SER A N 1
ATOM 2886 C CA . SER A 1 366 ? 2.320 12.527 15.133 1.00 88.81 366 SER A CA 1
ATOM 2887 C C . SER A 1 366 ? 3.556 12.360 16.026 1.00 88.81 366 SER A C 1
ATOM 2889 O O . SER A 1 366 ? 3.458 11.845 17.141 1.00 88.81 366 SER A O 1
ATOM 2891 N N . ARG A 1 367 ? 4.713 12.897 15.608 1.00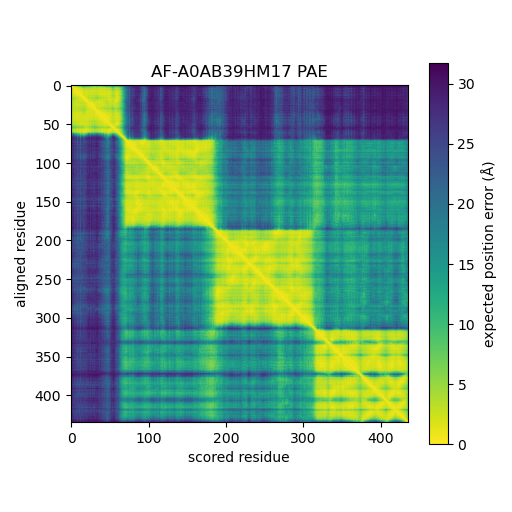 89.06 367 ARG A N 1
ATOM 2892 C CA . ARG A 1 367 ? 5.961 12.838 16.394 1.00 89.06 367 ARG A CA 1
ATOM 2893 C C . ARG A 1 367 ? 5.876 13.567 17.728 1.00 89.06 367 ARG A C 1
ATOM 2895 O O . ARG A 1 367 ? 6.302 13.019 18.743 1.00 89.06 367 ARG A O 1
ATOM 2902 N N . ALA A 1 368 ? 5.285 14.762 17.739 1.00 88.88 368 ALA A N 1
ATOM 2903 C CA . ALA A 1 368 ? 5.090 15.526 18.969 1.00 88.88 368 ALA A CA 1
ATOM 2904 C C . ALA A 1 368 ? 4.238 14.761 20.001 1.00 88.88 368 ALA A C 1
ATOM 2906 O O . ALA A 1 368 ? 4.501 14.834 21.201 1.00 88.88 368 ALA A O 1
ATOM 2907 N N . LEU A 1 369 ? 3.241 13.988 19.554 1.00 84.19 369 LEU A N 1
ATOM 2908 C CA . LEU A 1 369 ? 2.420 13.161 20.443 1.00 84.19 369 LEU A CA 1
ATOM 2909 C C . LEU A 1 369 ? 3.126 11.899 20.942 1.00 84.19 369 LEU A C 1
ATOM 2911 O O . LEU A 1 369 ? 2.950 11.539 22.109 1.00 84.19 369 LEU A O 1
ATOM 2915 N N . LEU A 1 370 ? 3.936 11.248 20.101 1.00 78.44 370 LEU A N 1
ATOM 2916 C CA . LEU A 1 370 ? 4.661 10.026 20.473 1.00 78.44 370 LEU A CA 1
ATOM 2917 C C . LEU A 1 370 ? 5.600 10.248 21.674 1.00 78.44 370 LEU A C 1
ATOM 2919 O O . LEU A 1 370 ? 5.696 9.383 22.546 1.00 78.44 370 LEU A O 1
ATOM 2923 N N . GLN A 1 371 ? 6.232 11.424 21.780 1.00 73.81 371 GLN A N 1
ATOM 2924 C CA . GLN A 1 371 ? 7.040 11.817 22.948 1.00 73.81 371 GLN A CA 1
ATOM 2925 C C . GLN A 1 371 ? 6.231 11.859 24.258 1.00 73.81 371 GLN A C 1
ATOM 2927 O O . GLN A 1 371 ? 6.748 11.536 25.327 1.00 73.81 371 GLN A O 1
ATOM 2932 N N . MET A 1 372 ? 4.932 12.168 24.198 1.00 67.94 372 MET A N 1
ATOM 2933 C CA . MET A 1 372 ? 4.058 12.248 25.376 1.00 67.94 372 MET A CA 1
ATOM 2934 C C . MET A 1 372 ? 3.514 10.884 25.850 1.00 67.94 372 MET A C 1
ATOM 2936 O O . MET A 1 372 ? 2.592 10.846 26.667 1.00 67.94 372 MET A O 1
ATOM 2940 N N . LYS A 1 373 ? 4.081 9.762 25.373 1.00 62.41 373 LYS A N 1
ATOM 2941 C CA . LYS A 1 373 ? 3.648 8.375 25.661 1.00 62.41 373 LYS A CA 1
ATOM 2942 C C . LYS A 1 373 ? 2.208 8.051 25.234 1.00 62.41 373 LYS A C 1
ATOM 2944 O O . LYS A 1 373 ? 1.567 7.194 25.840 1.00 62.41 373 LYS A O 1
ATOM 2949 N N . LYS A 1 374 ? 1.687 8.721 24.207 1.00 62.53 374 LYS A N 1
ATOM 2950 C CA . LYS A 1 374 ? 0.382 8.418 23.602 1.00 62.53 374 LYS A CA 1
ATOM 2951 C C . LYS A 1 374 ? 0.642 7.824 22.220 1.00 62.53 374 LYS A C 1
ATOM 2953 O O . LYS A 1 374 ? 1.531 8.310 21.531 1.00 62.53 374 LYS A O 1
ATOM 2958 N N . GLY A 1 375 ? -0.016 6.709 21.901 1.00 61.59 375 GLY A N 1
ATOM 2959 C CA . GLY A 1 375 ? 0.365 5.836 20.788 1.00 61.59 375 GLY A CA 1
ATOM 2960 C C . GLY A 1 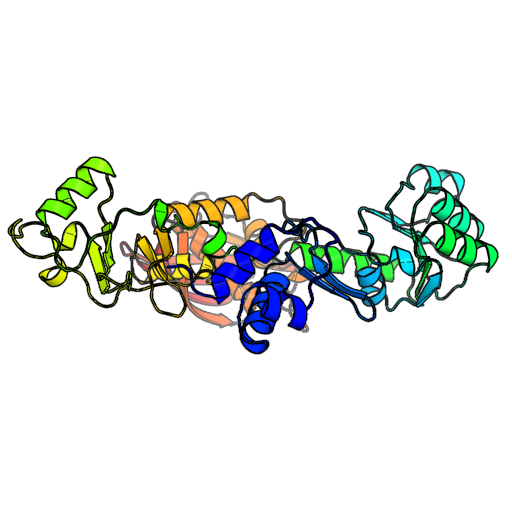375 ? 0.120 6.416 19.389 1.00 61.59 375 GLY A C 1
ATOM 2961 O O . GLY A 1 375 ? 0.235 7.617 19.171 1.00 61.59 375 GLY A O 1
ATOM 2962 N N . ASN A 1 376 ? -0.143 5.560 18.402 1.00 67.62 376 ASN A N 1
ATOM 2963 C CA . ASN A 1 376 ? -0.201 6.008 17.008 1.00 67.62 376 ASN A CA 1
ATOM 2964 C C . ASN A 1 376 ? -1.386 6.959 16.778 1.00 67.62 376 ASN A C 1
ATOM 2966 O O . ASN A 1 376 ? -2.454 6.789 17.363 1.00 67.62 376 ASN A O 1
ATOM 2970 N N . LEU A 1 377 ? -1.200 7.947 15.906 1.00 76.56 377 LEU A N 1
ATOM 2971 C CA . LEU A 1 377 ? -2.210 8.948 15.586 1.00 76.56 377 LEU A CA 1
ATOM 2972 C C . LEU A 1 377 ? -3.005 8.568 14.328 1.00 76.56 377 LEU A C 1
ATOM 2974 O O . LEU A 1 377 ? -2.415 8.228 13.306 1.00 76.56 377 LEU A O 1
ATOM 2978 N N . VAL A 1 378 ? -4.333 8.704 14.380 1.00 82.12 378 VAL A N 1
ATOM 2979 C CA . VAL A 1 378 ? -5.218 8.681 13.202 1.00 82.12 378 VAL A CA 1
ATOM 2980 C C . VAL A 1 378 ? -5.910 10.030 13.080 1.00 82.12 378 VAL A C 1
ATOM 2982 O O . VAL A 1 378 ? -6.667 10.422 13.965 1.00 82.12 378 VAL A O 1
ATOM 2985 N N . VAL A 1 379 ? -5.647 10.751 11.991 1.00 86.56 379 VAL A N 1
ATOM 2986 C CA . VAL A 1 379 ? -6.271 12.054 11.723 1.00 86.56 379 VAL A CA 1
ATOM 2987 C C . VAL A 1 379 ? -7.758 11.861 11.427 1.00 86.56 379 VAL A C 1
ATOM 2989 O O . VAL A 1 379 ? -8.101 11.174 10.470 1.00 86.56 379 VAL A O 1
ATOM 2992 N N . GLU A 1 380 ? -8.638 12.494 12.204 1.00 86.56 380 GLU A N 1
ATOM 2993 C CA . GLU A 1 380 ? -10.077 12.534 11.905 1.00 86.56 380 GLU A CA 1
ATOM 2994 C C . GLU A 1 380 ? -10.413 13.724 11.006 1.00 86.56 380 GLU A C 1
ATOM 2996 O O . GLU A 1 380 ? -11.226 13.643 10.088 1.00 86.56 380 GLU A O 1
ATOM 3001 N N . THR A 1 381 ? -9.824 14.880 11.310 1.00 92.94 381 THR A N 1
ATOM 3002 C CA . THR A 1 381 ? -10.070 16.126 10.590 1.00 92.94 381 THR A CA 1
ATOM 3003 C C . THR A 1 381 ? -8.827 16.991 10.639 1.00 92.94 381 THR A C 1
ATOM 3005 O O . THR A 1 381 ? -8.188 17.138 11.682 1.00 92.94 381 THR A O 1
ATOM 3008 N N . ILE A 1 382 ? -8.507 17.600 9.504 1.00 95.50 382 ILE A N 1
ATOM 3009 C CA . ILE A 1 382 ? -7.446 18.587 9.388 1.00 95.50 382 ILE A CA 1
ATOM 3010 C C . ILE A 1 382 ? -7.953 19.773 8.571 1.00 95.50 382 ILE A C 1
ATOM 3012 O O . ILE A 1 382 ? -8.494 19.606 7.480 1.00 95.50 382 ILE A O 1
ATOM 3016 N N . THR A 1 383 ? -7.763 20.976 9.103 1.00 96.44 383 THR A N 1
ATOM 3017 C CA . THR A 1 383 ? -8.004 22.229 8.384 1.00 96.44 383 THR A CA 1
ATOM 3018 C C . THR A 1 383 ? -6.673 22.931 8.210 1.00 96.44 383 THR A C 1
ATOM 3020 O O . THR A 1 383 ? -6.033 23.275 9.203 1.00 96.44 383 THR A O 1
ATOM 3023 N N . VAL A 1 384 ? -6.258 23.155 6.964 1.00 97.06 384 VAL A N 1
ATOM 3024 C CA . VAL A 1 384 ? -4.998 23.833 6.644 1.00 97.06 384 VAL A CA 1
ATOM 3025 C C . VAL A 1 384 ? -5.280 25.157 5.947 1.00 97.06 384 VAL A C 1
ATOM 3027 O O . VAL A 1 384 ? -6.003 25.216 4.956 1.00 97.06 384 VAL A O 1
ATOM 3030 N N . SER A 1 385 ? -4.675 26.220 6.465 1.00 97.31 385 SER A N 1
ATOM 3031 C CA . SER A 1 385 ? -4.637 27.543 5.856 1.00 97.31 385 SER A CA 1
ATOM 3032 C C . SER A 1 385 ? -3.266 27.765 5.228 1.00 97.31 385 SER A C 1
ATOM 3034 O O . SER A 1 385 ? -2.275 27.959 5.940 1.00 97.31 385 SER A O 1
ATOM 3036 N N . PHE A 1 386 ? -3.216 27.773 3.899 1.00 95.62 386 PHE A N 1
ATOM 3037 C CA . PHE A 1 386 ? -2.028 28.112 3.115 1.00 95.62 386 PHE A CA 1
ATOM 3038 C C . PHE A 1 386 ? -1.931 29.638 2.998 1.00 95.62 386 PHE A C 1
ATOM 3040 O O . PHE A 1 386 ? -2.676 30.264 2.250 1.00 95.62 386 PHE A O 1
ATOM 3047 N N . ILE A 1 387 ? -1.065 30.262 3.800 1.00 95.94 387 ILE A N 1
ATOM 3048 C CA . ILE A 1 387 ? -0.996 31.729 3.914 1.00 95.94 387 ILE A CA 1
ATOM 3049 C C . ILE A 1 387 ? -0.072 32.310 2.840 1.00 95.94 387 ILE A C 1
ATOM 3051 O O . ILE A 1 387 ? -0.358 33.372 2.288 1.00 95.94 387 ILE A O 1
ATOM 3055 N N . LYS A 1 388 ? 1.048 31.637 2.548 1.00 94.12 388 LYS A N 1
ATOM 3056 C CA . LYS A 1 388 ? 2.009 32.044 1.515 1.00 94.12 388 LYS A CA 1
ATOM 3057 C C . LYS A 1 388 ? 2.538 30.829 0.756 1.00 94.12 388 LYS A C 1
ATOM 3059 O O . LYS A 1 388 ? 2.770 29.798 1.386 1.00 94.12 388 LYS A O 1
ATOM 3064 N N . PRO A 1 389 ? 2.796 30.959 -0.557 1.00 93.06 389 PRO A N 1
ATOM 3065 C CA . PRO A 1 389 ? 3.496 29.922 -1.300 1.00 93.06 389 PRO A CA 1
ATOM 3066 C C . PRO A 1 389 ? 4.913 29.742 -0.745 1.00 93.06 389 PRO A C 1
ATOM 3068 O O . PRO A 1 389 ? 5.595 30.718 -0.428 1.00 93.06 389 PRO A O 1
ATOM 3071 N N . VAL A 1 390 ? 5.352 28.489 -0.646 1.00 95.44 390 VAL A N 1
ATOM 3072 C CA . VAL A 1 390 ? 6.708 28.119 -0.219 1.00 95.44 390 VAL A CA 1
ATOM 3073 C C . VAL A 1 390 ? 7.476 27.646 -1.443 1.00 95.44 390 VAL A C 1
ATOM 3075 O O . VAL A 1 390 ? 6.958 26.831 -2.202 1.00 95.44 390 VAL A O 1
ATOM 3078 N N . GLN A 1 391 ? 8.682 28.161 -1.661 1.00 93.06 391 GLN A N 1
ATOM 3079 C CA . GLN A 1 391 ? 9.490 27.805 -2.826 1.00 93.06 391 GLN A CA 1
ATOM 3080 C C . GLN A 1 391 ? 10.249 26.492 -2.607 1.00 93.06 391 GLN A C 1
ATOM 3082 O O . GLN A 1 391 ? 10.426 26.025 -1.483 1.00 93.06 391 GLN A O 1
ATOM 3087 N N . ILE A 1 392 ? 10.697 25.890 -3.705 1.00 92.19 392 ILE A N 1
ATOM 3088 C CA . ILE A 1 392 ? 11.682 24.808 -3.668 1.00 92.19 392 ILE A CA 1
ATOM 3089 C C . ILE A 1 392 ? 12.952 25.248 -2.922 1.00 92.19 392 ILE A C 1
ATOM 3091 O O . ILE A 1 392 ? 13.297 26.428 -2.928 1.00 92.19 392 ILE A O 1
ATOM 3095 N N . GLU A 1 393 ? 13.642 24.306 -2.279 1.00 90.94 393 GLU A N 1
ATOM 3096 C CA . GLU A 1 393 ? 14.857 24.518 -1.476 1.00 90.94 393 GLU A CA 1
ATOM 3097 C C . GLU A 1 393 ? 14.671 25.335 -0.184 1.00 90.94 393 GLU A C 1
ATOM 3099 O O . GLU A 1 393 ? 15.605 25.415 0.615 1.00 90.94 393 GLU A O 1
ATOM 3104 N N . SER A 1 394 ? 13.479 25.884 0.069 1.00 95.00 394 SER A N 1
ATOM 3105 C CA . SER A 1 394 ? 13.134 26.545 1.329 1.00 95.00 394 SER A CA 1
ATOM 3106 C C . SER A 1 394 ? 13.228 25.592 2.522 1.00 95.00 394 SER A C 1
ATOM 3108 O O . SER A 1 394 ? 12.792 24.440 2.454 1.00 95.00 394 SER A O 1
ATOM 3110 N N . THR A 1 395 ? 13.711 26.106 3.653 1.00 96.81 395 THR A N 1
ATOM 3111 C CA . THR A 1 395 ? 13.676 25.400 4.940 1.00 96.81 395 THR A CA 1
ATOM 3112 C C . THR A 1 395 ? 12.458 25.838 5.741 1.00 96.81 395 THR A C 1
ATOM 3114 O O . THR A 1 395 ? 12.247 27.029 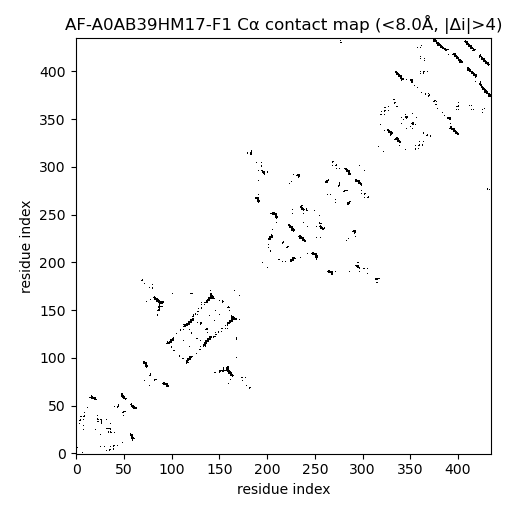5.979 1.00 96.81 395 THR A O 1
ATOM 3117 N N . LEU A 1 396 ? 11.653 24.869 6.165 1.00 97.81 396 LEU A N 1
ATOM 3118 C CA . LEU A 1 396 ? 10.464 25.085 6.973 1.00 97.81 396 LEU A CA 1
ATOM 3119 C C . LEU A 1 396 ? 10.696 24.679 8.421 1.00 97.81 396 LEU A C 1
ATOM 3121 O O . LEU A 1 396 ? 11.267 23.627 8.691 1.00 97.81 396 LEU A O 1
ATOM 3125 N N . ILE A 1 397 ? 10.160 25.485 9.336 1.00 97.56 397 ILE A N 1
ATOM 3126 C CA . ILE A 1 397 ? 10.073 25.179 10.762 1.00 97.56 397 ILE A CA 1
ATOM 3127 C C . ILE A 1 397 ? 8.608 24.927 11.113 1.00 97.56 397 ILE A C 1
ATOM 3129 O O . ILE A 1 397 ? 7.753 25.796 10.942 1.00 97.56 397 ILE A O 1
ATOM 3133 N N . ILE A 1 398 ? 8.317 23.744 11.639 1.00 97.75 398 ILE A N 1
ATOM 3134 C CA . ILE A 1 398 ? 6.977 23.281 11.983 1.00 97.75 398 ILE A CA 1
ATOM 3135 C C . ILE A 1 398 ? 6.870 23.174 13.494 1.00 97.75 398 ILE A C 1
ATOM 3137 O O . ILE A 1 398 ? 7.637 22.460 14.133 1.00 97.75 398 ILE A O 1
ATOM 3141 N N . LYS A 1 399 ? 5.913 23.901 14.069 1.00 96.31 399 LYS A N 1
ATOM 3142 C CA . LYS A 1 399 ? 5.696 23.978 15.515 1.00 96.31 399 LYS A CA 1
ATOM 3143 C C . LYS A 1 399 ? 4.303 23.450 15.850 1.00 96.31 399 LYS A C 1
ATOM 3145 O O . LYS A 1 399 ? 3.346 24.231 15.813 1.00 96.31 399 LYS A O 1
ATOM 3150 N N . PRO A 1 400 ? 4.159 22.143 16.123 1.00 95.06 400 PRO A N 1
ATOM 3151 C CA . PRO A 1 400 ? 2.926 21.596 16.662 1.00 95.06 400 PRO A CA 1
ATOM 3152 C C . PRO A 1 400 ? 2.762 22.004 18.130 1.00 95.06 400 PRO A C 1
ATOM 3154 O O . PRO A 1 400 ? 3.646 21.827 18.965 1.00 95.06 400 PRO A O 1
ATOM 3157 N N . LYS A 1 401 ? 1.592 22.541 18.449 1.00 93.56 401 LYS A N 1
ATOM 3158 C CA . LYS A 1 401 ? 1.148 22.912 19.783 1.00 93.56 401 LYS A CA 1
ATOM 3159 C C . LYS A 1 401 ? -0.091 22.103 20.123 1.00 93.56 401 LYS A C 1
ATOM 3161 O O . LYS A 1 401 ? -1.183 22.321 19.601 1.00 93.56 401 LYS A O 1
ATOM 3166 N N . ILE A 1 402 ? 0.084 21.185 21.055 1.00 90.62 402 ILE A N 1
ATOM 3167 C CA . ILE A 1 402 ? -1.005 20.382 21.586 1.00 90.62 402 ILE A CA 1
ATOM 3168 C C . ILE A 1 402 ? -1.922 21.294 22.410 1.00 90.62 402 ILE A C 1
ATOM 3170 O O . ILE A 1 402 ? -1.496 21.895 23.395 1.00 90.62 402 ILE A O 1
ATOM 3174 N N . LEU A 1 403 ? -3.175 21.428 21.976 1.00 91.25 403 LEU A N 1
ATOM 3175 C CA . LEU A 1 403 ? -4.183 22.251 22.646 1.00 91.25 403 LEU A CA 1
ATOM 3176 C C . LEU A 1 403 ? -4.924 21.455 23.717 1.00 91.25 403 LEU A C 1
ATOM 3178 O O . LEU A 1 403 ? -5.169 21.947 24.813 1.00 91.25 403 LEU A O 1
ATOM 3182 N N . GLU A 1 404 ? -5.294 20.223 23.379 1.00 88.06 404 GLU A N 1
ATOM 3183 C CA . GLU A 1 404 ? -6.100 19.357 24.229 1.00 88.06 404 GLU A CA 1
ATOM 3184 C C . GLU A 1 404 ? -5.721 17.902 23.961 1.00 88.06 404 GLU A C 1
ATOM 3186 O O . GLU A 1 404 ? -5.568 17.503 22.806 1.00 88.06 404 GLU A O 1
ATOM 3191 N N . THR A 1 405 ? -5.590 17.090 25.013 1.00 85.00 405 THR A N 1
ATOM 3192 C CA . THR A 1 405 ? -5.448 15.636 24.852 1.00 85.00 405 THR A CA 1
ATOM 3193 C C . THR A 1 405 ? -6.333 14.902 25.841 1.00 85.00 405 THR A C 1
ATOM 3195 O O . THR A 1 405 ? -6.243 15.100 27.052 1.00 85.00 405 THR A O 1
ATOM 3198 N N . GLY A 1 406 ? -7.168 14.016 25.314 1.00 80.75 406 GLY A N 1
ATOM 3199 C CA . GLY A 1 406 ? -7.913 13.036 26.083 1.00 80.75 406 GLY A CA 1
ATOM 3200 C C . GLY A 1 406 ? -7.174 11.702 26.158 1.00 80.75 406 GLY A C 1
ATOM 3201 O O . GLY A 1 406 ? -5.978 11.602 25.868 1.00 80.75 406 GLY A O 1
ATOM 3202 N N . ARG A 1 407 ? -7.908 10.656 26.552 1.00 76.31 407 ARG A N 1
ATOM 3203 C CA . ARG A 1 407 ? -7.429 9.265 26.469 1.00 76.31 407 ARG A CA 1
ATOM 3204 C C . ARG A 1 407 ? -7.399 8.754 25.029 1.00 76.31 407 ARG A C 1
ATOM 3206 O O . ARG A 1 407 ? -6.468 8.062 24.664 1.00 76.31 407 ARG A O 1
ATOM 3213 N N . ILE A 1 408 ? -8.402 9.131 24.239 1.00 76.56 408 ILE A N 1
ATOM 3214 C CA . ILE A 1 408 ? -8.634 8.602 22.886 1.00 76.56 408 ILE A CA 1
ATOM 3215 C C . ILE A 1 408 ? -8.550 9.667 21.790 1.00 76.56 408 ILE A C 1
ATOM 3217 O O . ILE A 1 408 ? -8.624 9.318 20.624 1.00 76.56 408 ILE A O 1
ATOM 3221 N N . TYR A 1 409 ? -8.406 10.949 22.142 1.00 86.00 409 TYR A N 1
ATOM 3222 C CA . TYR A 1 409 ? -8.393 12.051 21.179 1.00 86.00 409 TYR A CA 1
ATOM 3223 C C . TYR A 1 409 ? -7.293 13.071 21.484 1.00 86.00 409 TYR A C 1
ATOM 3225 O O . TYR A 1 409 ? -6.872 13.228 22.635 1.00 86.00 409 TYR A O 1
ATOM 3233 N N . ALA A 1 410 ? -6.871 13.809 20.463 1.00 89.06 410 ALA A N 1
ATOM 3234 C CA . ALA A 1 410 ? -5.947 14.929 20.555 1.00 89.06 410 ALA A CA 1
ATOM 3235 C C . ALA A 1 410 ? -6.366 16.059 19.606 1.00 89.06 410 ALA A C 1
ATOM 3237 O O . ALA A 1 410 ? -6.827 15.813 18.492 1.00 89.06 410 ALA A O 1
ATOM 3238 N N . LYS A 1 411 ? -6.183 17.304 20.053 1.00 93.25 411 LYS A N 1
ATOM 3239 C CA . LYS A 1 411 ? -6.331 18.515 19.238 1.00 93.25 411 LYS A CA 1
ATOM 3240 C C . LYS A 1 411 ? -5.009 19.260 19.198 1.00 93.25 411 LYS A C 1
ATOM 3242 O O . LYS A 1 411 ? -4.425 19.536 20.250 1.00 93.25 411 LYS A O 1
ATOM 3247 N N . ILE A 1 412 ? -4.553 19.596 18.000 1.00 94.25 412 ILE A N 1
ATOM 3248 C CA . ILE A 1 412 ? -3.225 20.163 17.770 1.00 94.25 412 ILE A CA 1
ATOM 3249 C C . ILE A 1 412 ? -3.352 21.358 16.831 1.00 94.25 412 ILE A C 1
ATOM 3251 O O . ILE A 1 412 ? -3.900 21.237 15.739 1.00 94.25 412 ILE A O 1
ATOM 3255 N N . ASP A 1 413 ? -2.843 22.506 17.265 1.00 97.00 413 ASP A N 1
ATOM 3256 C CA . ASP A 1 413 ? -2.602 23.671 16.412 1.00 97.00 413 ASP A CA 1
ATOM 3257 C C . ASP A 1 413 ? -1.173 23.596 15.890 1.00 97.00 413 ASP A C 1
ATOM 3259 O O . ASP A 1 413 ? -0.245 23.351 16.653 1.00 97.00 413 ASP A O 1
ATOM 3263 N N . VAL A 1 414 ? -0.967 23.797 14.600 1.00 97.56 414 VAL A N 1
ATOM 3264 C CA . VAL A 1 414 ? 0.345 23.686 13.969 1.00 97.56 414 VAL A CA 1
ATOM 3265 C C . VAL A 1 414 ? 0.636 24.978 13.240 1.00 97.56 414 VAL A C 1
ATOM 3267 O O . VAL A 1 414 ? -0.129 25.408 12.381 1.00 97.56 414 VAL A O 1
ATOM 3270 N N . SER A 1 415 ? 1.764 25.599 13.566 1.00 98.00 415 SER A N 1
ATOM 3271 C CA . SER A 1 415 ? 2.251 26.778 12.851 1.00 98.00 415 SER A CA 1
ATOM 3272 C C . SER A 1 415 ? 3.480 26.417 12.025 1.00 98.00 415 SER A C 1
ATOM 3274 O O . SER A 1 415 ? 4.432 25.835 12.547 1.00 98.00 415 SER A O 1
ATOM 3276 N N . VAL A 1 416 ? 3.451 26.767 10.739 1.00 98.00 416 VAL A N 1
ATOM 3277 C CA . VAL A 1 416 ? 4.535 26.509 9.785 1.00 98.00 416 VAL A CA 1
ATOM 3278 C C . VAL A 1 416 ? 5.182 27.833 9.400 1.00 98.00 416 VAL A C 1
ATOM 3280 O O . VAL A 1 416 ? 4.505 28.771 8.963 1.00 98.00 416 VAL A O 1
ATOM 3283 N N . TYR A 1 417 ? 6.498 27.897 9.559 1.00 97.69 417 TYR A N 1
ATOM 3284 C CA . TYR A 1 417 ? 7.319 29.075 9.321 1.00 97.69 417 TYR A CA 1
ATOM 3285 C C . TYR A 1 417 ? 8.319 28.812 8.204 1.00 97.69 417 TYR A C 1
ATOM 3287 O O . TYR A 1 417 ? 8.881 27.725 8.114 1.00 97.69 417 TYR A O 1
ATOM 3295 N N . HIS A 1 418 ? 8.564 29.834 7.395 1.00 96.50 418 HIS A N 1
ATOM 3296 C CA . HIS A 1 418 ? 9.754 29.952 6.563 1.00 96.50 418 HIS A CA 1
ATOM 3297 C C . HIS A 1 418 ? 10.505 31.183 7.062 1.00 96.50 418 HIS A C 1
ATOM 3299 O O . HIS A 1 418 ? 9.926 32.277 7.078 1.00 96.50 418 HIS A O 1
ATOM 3305 N N . GLU A 1 419 ? 11.748 30.998 7.509 1.00 90.75 419 GLU A N 1
ATOM 3306 C CA . GLU A 1 419 ? 12.469 32.008 8.297 1.00 90.75 419 GLU A CA 1
ATOM 3307 C C . GLU A 1 419 ? 11.611 32.423 9.518 1.00 90.75 419 GLU A C 1
ATOM 3309 O O . GLU A 1 419 ? 11.120 31.564 10.251 1.00 90.75 419 GLU A O 1
ATOM 3314 N N . ASP A 1 420 ? 11.343 33.719 9.698 1.00 89.94 420 ASP A N 1
ATOM 3315 C CA . ASP A 1 420 ? 10.507 34.256 10.782 1.00 89.94 420 ASP A CA 1
ATOM 3316 C C . ASP A 1 420 ? 9.047 34.522 10.369 1.00 89.94 420 ASP A C 1
ATOM 3318 O O . ASP A 1 420 ? 8.257 35.090 11.129 1.00 89.94 420 ASP A O 1
ATOM 3322 N N . LYS A 1 421 ? 8.649 34.141 9.148 1.00 95.19 421 LYS A N 1
ATOM 3323 C CA . LYS A 1 421 ? 7.310 34.427 8.610 1.00 95.19 421 LYS A CA 1
ATOM 3324 C C . LYS A 1 421 ? 6.443 33.177 8.614 1.00 95.19 421 LYS A C 1
ATOM 3326 O O . LYS A 1 421 ? 6.836 32.130 8.111 1.00 95.19 421 LYS A O 1
ATOM 3331 N N . ILE A 1 422 ? 5.212 33.319 9.103 1.00 97.06 422 ILE A N 1
ATOM 3332 C CA . ILE A 1 422 ? 4.203 32.263 8.993 1.00 97.06 422 ILE A CA 1
ATOM 3333 C C . ILE A 1 422 ? 3.818 32.106 7.518 1.00 97.06 422 ILE A C 1
ATOM 3335 O O . ILE A 1 422 ? 3.409 33.073 6.866 1.00 97.06 422 ILE A O 1
ATOM 3339 N N . VAL A 1 423 ? 3.943 30.879 7.018 1.00 97.38 423 VAL A N 1
ATOM 3340 C CA . VAL A 1 423 ? 3.555 30.487 5.655 1.00 97.38 423 VAL A CA 1
ATOM 3341 C C . VAL A 1 423 ? 2.314 29.602 5.639 1.00 97.38 423 VAL A C 1
ATOM 3343 O O . VAL A 1 423 ? 1.601 29.573 4.640 1.00 97.38 423 VAL A O 1
ATOM 3346 N N . GLY A 1 424 ? 1.973 28.972 6.764 1.00 97.44 424 GLY A N 1
ATOM 3347 C CA . GLY A 1 424 ? 0.689 28.304 6.921 1.00 97.44 424 GLY A CA 1
ATOM 3348 C C . GLY A 1 424 ? 0.366 27.926 8.358 1.00 97.44 424 GLY A C 1
ATOM 3349 O O . GLY A 1 424 ? 1.209 28.014 9.257 1.00 97.44 424 GLY A O 1
ATOM 3350 N N . LYS A 1 425 ? -0.887 27.526 8.560 1.00 97.69 425 LYS A N 1
ATOM 3351 C CA . LYS A 1 425 ? -1.401 27.018 9.833 1.00 97.69 425 LYS A CA 1
ATOM 3352 C C . LYS A 1 425 ? -2.264 25.788 9.614 1.00 97.69 425 LYS A C 1
ATOM 3354 O O . LYS A 1 425 ? -3.007 25.741 8.642 1.00 97.69 425 LYS A O 1
ATOM 3359 N N . GLY A 1 426 ? -2.187 24.831 10.527 1.00 97.12 426 GLY A N 1
ATOM 3360 C CA . GLY A 1 426 ? -3.032 23.645 10.552 1.00 97.12 426 GLY A CA 1
ATOM 3361 C C . GLY A 1 426 ? -3.751 23.516 11.886 1.00 97.12 426 GLY A C 1
ATOM 3362 O O . GLY A 1 426 ? -3.148 23.756 12.925 1.00 97.12 426 GLY A O 1
ATOM 3363 N N . LEU A 1 427 ? -5.014 23.107 11.865 1.00 97.00 427 LEU A N 1
ATOM 3364 C CA . LEU A 1 427 ? -5.721 22.624 13.046 1.00 97.00 427 LEU A CA 1
ATOM 3365 C C . LEU A 1 427 ? -6.104 21.168 12.807 1.00 97.00 427 LEU A C 1
ATOM 3367 O O . LEU A 1 427 ? -6.823 20.865 11.856 1.00 97.00 427 LEU A O 1
ATOM 3371 N N . LEU A 1 428 ? -5.606 20.286 13.665 1.00 94.25 428 LEU A N 1
ATOM 3372 C CA . LEU A 1 428 ? -5.751 18.843 13.551 1.00 94.25 428 LEU A CA 1
ATOM 3373 C C . LEU A 1 428 ? -6.548 18.298 14.737 1.00 94.25 428 LEU A C 1
ATOM 3375 O O . LEU A 1 428 ? -6.252 18.611 15.892 1.00 94.25 428 LEU A O 1
ATOM 3379 N N . MET A 1 429 ? -7.536 17.460 14.441 1.00 91.81 429 MET A N 1
ATOM 3380 C CA . MET A 1 429 ? -8.224 16.603 15.402 1.00 91.81 429 MET A CA 1
ATOM 3381 C C . MET A 1 429 ? -7.926 15.156 15.038 1.00 91.81 429 MET A C 1
ATOM 3383 O O . MET A 1 429 ? -8.030 14.766 13.872 1.00 91.81 429 MET A O 1
ATOM 3387 N N . ALA A 1 430 ? -7.518 14.374 16.027 1.00 87.75 430 ALA A N 1
ATOM 3388 C CA . ALA A 1 430 ? -7.079 13.012 15.800 1.00 87.75 430 ALA A CA 1
ATOM 3389 C C . ALA A 1 430 ? -7.461 12.075 16.939 1.00 87.75 430 ALA A C 1
ATOM 3391 O O . ALA A 1 430 ? -7.550 12.502 18.092 1.00 87.75 430 ALA A O 1
ATOM 3392 N N . GLN A 1 431 ? -7.607 10.792 16.614 1.00 83.31 431 GLN A N 1
ATOM 3393 C CA . GLN A 1 431 ? -7.710 9.714 17.587 1.00 83.31 431 GLN A CA 1
ATOM 3394 C C . GLN A 1 431 ? -6.347 9.110 17.900 1.00 83.31 431 GLN A C 1
ATOM 3396 O O . GLN A 1 431 ? -5.450 9.059 17.056 1.00 83.31 431 GLN A O 1
ATOM 3401 N N . LEU A 1 432 ? -6.208 8.643 19.136 1.00 80.44 432 LEU A N 1
ATOM 3402 C CA . LEU A 1 432 ? -5.006 7.997 19.643 1.00 80.44 432 LEU A CA 1
ATOM 3403 C C . LEU A 1 432 ? -5.237 6.489 19.737 1.00 80.44 432 LEU A C 1
ATOM 3405 O O . LEU A 1 432 ? -6.189 6.041 20.374 1.00 80.44 432 LEU A O 1
ATOM 3409 N N . ILE A 1 433 ? -4.340 5.717 19.130 1.00 67.69 433 ILE A N 1
ATOM 3410 C CA . ILE A 1 433 ? -4.303 4.259 19.211 1.00 67.69 433 ILE A CA 1
ATOM 3411 C C . ILE A 1 433 ? -3.262 3.873 20.255 1.00 67.69 433 ILE A C 1
ATOM 3413 O O . ILE A 1 433 ? -2.067 4.042 20.015 1.00 67.69 433 ILE A O 1
ATOM 3417 N N . ASP A 1 434 ? -3.692 3.327 21.390 1.00 62.47 434 ASP A N 1
ATOM 3418 C CA . ASP A 1 434 ? -2.764 2.695 22.332 1.00 62.47 434 ASP A CA 1
ATOM 3419 C C . ASP A 1 434 ? -2.033 1.526 21.648 1.00 62.47 434 ASP A C 1
ATOM 3421 O O . ASP A 1 434 ? -2.649 0.724 20.940 1.00 62.47 434 ASP A O 1
ATOM 3425 N N . ARG A 1 435 ? -0.706 1.482 21.823 1.00 51.91 435 ARG A N 1
ATOM 3426 C CA . ARG A 1 435 ? 0.165 0.435 21.269 1.00 51.91 435 ARG A CA 1
ATOM 3427 C C . ARG A 1 435 ? -0.046 -0.917 21.931 1.00 51.91 435 ARG A C 1
ATOM 3429 O O . ARG A 1 435 ? -0.214 -0.937 23.171 1.00 51.91 435 ARG A O 1
#

pLDDT: mean 87.93, std 11.48, range [37.09, 98.19]

Solvent-accessible surface area (backbone atoms only — not comparable to full-atom values): 23569 Å² total; per-residue (Å²): 130,81,49,77,53,56,53,48,44,53,51,61,69,70,51,57,68,71,40,76,56,48,46,67,58,52,9,59,78,67,76,48,53,53,68,52,34,42,52,33,50,53,48,37,32,76,70,36,39,29,47,78,42,89,98,78,47,33,28,29,40,70,63,68,65,90,69,68,83,85,55,56,30,48,51,54,52,29,70,67,49,70,39,44,79,72,21,3,73,85,22,28,82,43,61,46,78,43,74,45,76,55,81,62,57,70,78,63,43,54,73,75,60,47,62,49,21,34,40,38,30,56,87,47,61,71,56,53,46,54,34,45,73,55,44,15,25,36,37,26,25,58,55,43,83,74,58,70,70,49,27,50,51,17,44,77,69,35,30,33,31,32,26,17,69,47,46,66,66,59,43,51,50,43,52,50,47,51,50,35,59,46,53,64,52,66,77,78,53,31,37,66,82,66,42,47,46,48,94,77,58,75,66,41,45,41,81,37,36,42,51,56,54,55,54,49,26,70,74,68,69,50,58,64,33,50,23,21,46,97,84,41,32,60,53,26,34,39,43,55,81,53,48,67,96,56,67,49,82,43,42,34,60,83,46,36,47,64,78,60,76,66,45,40,51,84,38,42,41,68,58,53,50,50,48,28,59,77,70,68,44,58,66,38,46,23,28,51,98,85,43,29,60,49,26,37,39,42,50,66,54,46,52,51,51,55,51,55,64,70,68,53,91,69,58,75,74,52,73,66,49,50,45,57,75,49,52,38,66,76,45,94,83,36,53,34,31,35,35,65,36,46,76,92,43,38,41,99,85,53,26,56,23,68,69,50,55,51,47,46,54,50,51,52,42,42,54,41,39,46,76,73,78,42,42,54,70,44,79,76,45,75,50,76,47,81,70,46,89,43,51,61,73,39,55,35,40,39,37,49,41,79,74,45,74,63,91,51,38,38,33,35,42,30,45,31,24,45,83,95,41,76,28,32,40,36,44,38,36,27,38,43,39,79,124

Secondary structure (DSSP, 8-state):
---HHHHHHHHHHHSPTT-EE-HHHHHHHTT--HHHHHHHHHHHHHTTSEEEETTTEEEE--------TT--BHHHHHHHTT-EEEE-GGGTTSB--EEEE--S-HHHHHHH--TTEEEEESS-HHHHHHHHHTT-EEEE-TT----HHHHHHHHHHT--EEE-SS-HHHHHHHHHHHHHHHHSS----BGGGTPEEGGG---EETT-BHHHHHHHHHHH--SEEEEE-TT-BEEEEEEHHHHTTS-TTSBGGGTSEES---B-TTSBHHHHHHHHHHT--SEEEEE-TT-BEEEEEEHHHHHHHHHHHHHS--SS--HHHHHHHH-EESSTT-S-EEEE--GGGB-TTSBB-HHHHHHHHHHHHHHHHHHTT--EEEEEEEEEEE-S--BTT-EEEEEEEEEEE-SSEEEEEEEEEETTEEEEEEEEEEEEE--

Organism: NCBI:txid3231488

Mean predicted aligned error: 15.11 Å

Nearest PDB structures (foldseek):
  6uof-assembly1_A  TM=9.629E-01  e=4.451E-13  Streptococcus pneumoniae R6
  7m1t-assembly1_A  TM=8.719E-01  e=6.429E-09  Methanoculleus thermophilus
  1vr9-assembly2_B  TM=9.006E-01  e=4.693E-08  Thermotoga maritima
  2hbo-assembly1_A-2  TM=9.095E-01  e=3.037E-07  Caulobacter vibrioides
  5dio-assembly1_B-2  TM=8.749E-01  e=4.918E-07  Legionella pneumophila